Protein AF-0000000086705229 (afdb_homodimer)

Solvent-accessible surface area (backbone atoms only — not comparable to full-atom values): 24077 Å² total; per-residue (Å²): 117,70,65,58,55,49,46,58,51,46,54,50,45,52,49,38,52,52,47,44,71,74,37,25,53,50,46,64,77,41,52,74,59,52,66,59,41,44,70,72,52,71,59,77,68,62,20,52,49,53,52,48,50,47,50,51,44,51,51,48,42,52,50,48,52,51,49,42,54,51,51,49,50,52,46,50,50,49,50,50,51,50,52,44,50,48,50,46,66,44,49,55,76,72,41,63,34,65,65,47,45,50,50,51,50,39,50,43,41,28,66,69,65,63,28,63,41,72,39,63,32,29,30,56,90,69,47,65,66,56,92,90,45,61,83,36,45,40,58,62,70,61,50,51,51,49,42,57,73,62,26,68,90,45,59,55,36,40,28,74,73,55,71,66,57,43,34,70,68,63,36,83,87,53,62,68,43,9,26,38,39,36,45,30,77,75,47,26,37,40,37,39,26,20,65,45,56,73,72,29,37,74,83,54,84,53,62,68,59,50,39,51,34,55,45,45,54,66,47,46,64,55,33,46,68,96,118,69,64,62,54,50,50,60,50,48,56,46,47,52,52,36,52,54,50,43,69,73,38,26,57,50,35,60,76,40,53,71,56,58,76,61,35,43,48,72,27,71,111,60,13,69,66,29,41,53,46,47,33,46,48,52,46,49,49,50,41,52,51,47,51,51,48,44,52,50,51,49,50,51,45,50,50,50,50,52,52,50,50,44,50,49,49,46,64,45,49,55,76,71,40,63,33,65,65,48,44,51,50,52,49,38,50,43,43,28,66,70,64,62,29,62,41,71,40,64,32,28,30,58,89,67,49,66,67,57,91,89,46,62,82,36,44,39,58,62,70,60,51,50,51,47,42,57,72,62,27,66,91,44,60,54,35,41,27,73,72,54,72,67,56,44,33,71,68,63,36,85,86,52,63,68,43,9,27,38,40,35,45,30,77,77,47,26,37,40,37,37,28,21,67,45,57,74,72,28,37,75,82,53,85,53,63,69,59,51,37,49,35,55,46,45,53,65,47,46,62,56,34,46,68,97

Radius of gyration: 32.31 Å; Cα contacts (8 Å, |Δi|>4): 606; chains: 2; bounding box: 66×96×56 Å

Nearest PDB structures (foldseek):
  3e98-assembly1_B  TM=7.538E-01  e=1.795E-10  Pseudomonas aeruginosa
  3e98-assembly1_A  TM=7.447E-01  e=1.468E-07  Pseudomonas aeruginosa
  6ob8-assembly1_B  TM=6.423E-01  e=5.344E-03  [Leptolyngbya] sp. JSC-1
  5lly-assembly2_A  TM=5.886E-01  e=9.212E-02  Idiomarina sp. A28L
  5lly-assembly1_C  TM=5.853E-01  e=4.773E-01  Idiomarina sp. A28L

InterPro domains:
  IPR007435 Protein of unknown function DUF484 [PF04340] (9-221)
  IPR007435 Protein of unknown function DUF484 [PTHR38765] (6-221)
  IPR029016 GAF-like domain superfamily [G3DSA:3.30.450.40] (45-224)

Structure (mmCIF, N/CA/C/O backbone):
data_AF-0000000086705229-model_v1
#
loop_
_entity.id
_entity.type
_entity.pdbx_description
1 polymer 'DUF484 family protein'
#
loop_
_atom_site.group_PDB
_atom_site.id
_atom_site.type_symbol
_atom_site.label_atom_id
_atom_site.label_alt_id
_atom_site.label_comp_id
_atom_site.label_asym_id
_atom_site.label_entity_id
_atom_site.label_seq_id
_atom_site.pdbx_PDB_ins_code
_atom_site.Cartn_x
_atom_site.Cartn_y
_atom_site.Cartn_z
_atom_site.occupancy
_atom_site.B_iso_or_equiv
_atom_site.auth_seq_id
_atom_site.auth_comp_id
_atom_site.auth_asym_id
_atom_site.auth_atom_id
_atom_site.pdbx_PDB_model_num
ATOM 1 N N . MET A 1 1 ? 24.531 49.969 -0.413 1 36.22 1 MET A N 1
ATOM 2 C CA . MET A 1 1 ? 23.281 49.281 -0.713 1 36.22 1 MET A CA 1
ATOM 3 C C . MET A 1 1 ? 22.438 49.094 0.546 1 36.22 1 MET A C 1
ATOM 5 O O . MET A 1 1 ? 21.234 48.875 0.463 1 36.22 1 MET A O 1
ATOM 9 N N . SER A 1 2 ? 23.109 49.031 1.7 1 46.84 2 SER A N 1
ATOM 10 C CA . SER A 1 2 ? 22.484 48.812 3 1 46.84 2 SER A CA 1
ATOM 11 C C . SER A 1 2 ? 21.703 50.031 3.461 1 46.84 2 SER A C 1
ATOM 13 O O . SER A 1 2 ? 20.688 49.906 4.148 1 46.84 2 SER A O 1
ATOM 15 N N . GLU A 1 3 ? 22.25 51.125 3.137 1 45.19 3 GLU A N 1
ATOM 16 C CA . GLU A 1 3 ? 21.641 52.344 3.6 1 45.19 3 GLU A CA 1
ATOM 17 C C . GLU A 1 3 ? 20.359 52.656 2.84 1 45.19 3 GLU A C 1
ATOM 19 O O . GLU A 1 3 ? 19.422 53.25 3.389 1 45.19 3 GLU A O 1
ATOM 24 N N . VAL A 1 4 ? 20.297 52.406 1.556 1 48.59 4 VAL A N 1
ATOM 25 C CA . VAL A 1 4 ? 19.141 52.656 0.708 1 48.59 4 VAL A CA 1
ATOM 26 C C . VAL A 1 4 ? 17.984 51.75 1.148 1 48.59 4 VAL A C 1
ATOM 28 O O . VAL A 1 4 ? 16.828 52.188 1.173 1 48.59 4 VAL A O 1
ATOM 31 N N . SER A 1 5 ? 18.312 50.469 1.476 1 47.72 5 SER A N 1
ATOM 32 C CA . SER A 1 5 ? 17.281 49.562 1.949 1 47.72 5 SER A CA 1
ATOM 33 C C . SER A 1 5 ? 16.672 50.031 3.26 1 47.72 5 SER A C 1
ATOM 35 O O . SER A 1 5 ? 15.453 49.938 3.461 1 47.72 5 SER A O 1
ATOM 37 N N . LEU A 1 6 ? 17.516 50.719 3.992 1 46.88 6 LEU A N 1
ATOM 38 C CA . LEU A 1 6 ? 17.031 51.25 5.262 1 46.88 6 LEU A CA 1
ATOM 39 C C . LEU A 1 6 ? 16.141 52.469 5.043 1 46.88 6 LEU A C 1
ATOM 41 O O . LEU A 1 6 ? 15.164 52.656 5.773 1 46.88 6 LEU A O 1
ATOM 45 N N . GLN A 1 7 ? 16.469 53.219 4.094 1 46.84 7 GLN A N 1
ATOM 46 C CA . GLN A 1 7 ? 15.688 54.406 3.812 1 46.84 7 GLN A CA 1
ATOM 47 C C . GLN A 1 7 ? 14.336 54.062 3.195 1 46.84 7 GLN A C 1
ATOM 49 O O . GLN A 1 7 ? 13.32 54.688 3.512 1 46.84 7 GLN A O 1
ATOM 54 N N . GLU A 1 8 ? 14.281 53.188 2.268 1 50.69 8 GLU A N 1
ATOM 55 C CA . GLU A 1 8 ? 13.023 52.75 1.686 1 50.69 8 GLU A CA 1
ATOM 56 C C . GLU A 1 8 ? 12.125 52.094 2.742 1 50.69 8 GLU A C 1
ATOM 58 O O . GLU A 1 8 ? 10.906 52.281 2.719 1 50.69 8 GLU A O 1
ATOM 63 N N . SER A 1 9 ? 12.781 51.469 3.627 1 55.59 9 SER A N 1
ATOM 64 C CA . SER A 1 9 ? 12.047 50.844 4.73 1 55.59 9 SER A CA 1
ATOM 65 C C . SER A 1 9 ? 11.508 51.906 5.684 1 55.59 9 SER A C 1
ATOM 67 O O . SER A 1 9 ? 10.398 51.781 6.211 1 55.59 9 SER A O 1
ATOM 69 N N . ALA A 1 10 ? 12.297 53 5.824 1 54.19 10 ALA A N 1
ATOM 70 C CA . ALA A 1 10 ? 11.922 54.094 6.727 1 54.19 10 ALA A CA 1
ATOM 71 C C . ALA A 1 10 ? 10.773 54.906 6.141 1 54.19 10 ALA A C 1
ATOM 73 O O . ALA A 1 10 ? 9.891 55.375 6.875 1 54.19 10 ALA A O 1
ATOM 74 N N . THR A 1 11 ? 10.883 55.188 4.922 1 57.56 11 THR A N 1
ATOM 75 C CA . THR A 1 11 ? 9.828 55.938 4.242 1 57.56 11 THR A CA 1
ATOM 76 C C . THR A 1 11 ? 8.516 55.156 4.281 1 57.56 11 THR A C 1
ATOM 78 O O . THR A 1 11 ? 7.449 55.75 4.484 1 57.56 11 THR A O 1
ATOM 81 N N . ASP A 1 12 ? 8.664 53.844 4.203 1 70.81 12 ASP A N 1
ATOM 82 C CA . ASP A 1 12 ? 7.488 53 4.227 1 70.81 12 ASP A CA 1
ATOM 83 C C . ASP A 1 12 ? 6.895 52.906 5.633 1 70.81 12 ASP A C 1
ATOM 85 O O . ASP A 1 12 ? 5.676 52.969 5.801 1 70.81 12 ASP A O 1
ATOM 89 N N . GLU A 1 13 ? 7.789 53.062 6.523 1 74.5 13 GLU A N 1
ATOM 90 C CA . GLU A 1 13 ? 7.301 53.062 7.898 1 74.5 13 GLU A CA 1
ATOM 91 C C . GLU A 1 13 ? 6.551 54.344 8.234 1 74.5 13 GLU A C 1
ATOM 93 O O . GLU A 1 13 ? 5.508 54.312 8.891 1 74.5 13 GLU A O 1
ATOM 98 N N . GLY A 1 14 ? 7.152 55.438 7.809 1 73.81 14 GLY A N 1
ATOM 99 C CA . GLY A 1 14 ? 6.488 56.719 8.016 1 73.81 14 GLY A CA 1
ATOM 100 C C . GLY A 1 14 ? 5.129 56.812 7.34 1 73.81 14 GLY A C 1
ATOM 101 O O . GLY A 1 14 ? 4.172 57.312 7.922 1 73.81 14 GLY A O 1
ATOM 102 N N . GLN A 1 15 ? 5.055 56.312 6.191 1 75.56 15 GLN A N 1
ATOM 103 C CA . GLN A 1 15 ? 3.793 56.281 5.457 1 75.56 15 GLN A CA 1
ATOM 104 C C . GLN A 1 15 ? 2.766 55.375 6.152 1 75.56 15 GLN A C 1
ATOM 106 O O . GLN A 1 15 ? 1.583 55.719 6.215 1 75.56 15 GLN A O 1
ATOM 111 N N . VAL A 1 16 ? 3.227 54.219 6.617 1 79.38 16 VAL A N 1
ATOM 112 C CA . VAL A 1 16 ? 2.342 53.312 7.344 1 79.38 16 VAL A CA 1
ATOM 113 C C . VAL A 1 16 ? 1.855 54 8.625 1 79.38 16 VAL A C 1
ATOM 115 O O . VAL A 1 16 ? 0.667 53.938 8.953 1 79.38 16 VAL A O 1
ATOM 118 N N . LEU A 1 17 ? 2.838 54.625 9.281 1 75.81 17 LEU A N 1
ATOM 119 C CA . LEU A 1 17 ? 2.467 55.375 10.484 1 75.81 17 LEU A CA 1
ATOM 120 C C . LEU A 1 17 ? 1.398 56.406 10.188 1 75.81 17 LEU A C 1
ATOM 122 O O . LEU A 1 17 ? 0.403 56.5 10.906 1 75.81 17 LEU A O 1
ATOM 126 N N . GLU A 1 18 ? 1.558 57.188 9.156 1 74.75 18 GLU A N 1
ATOM 127 C CA . GLU A 1 18 ? 0.621 58.25 8.773 1 74.75 18 GLU A CA 1
ATOM 128 C C . GLU A 1 18 ? -0.726 57.656 8.359 1 74.75 18 GLU A C 1
ATOM 130 O O . GLU A 1 18 ? -1.777 58.156 8.742 1 74.75 18 GLU A O 1
ATOM 135 N N . TYR A 1 19 ? -0.714 56.656 7.664 1 78.81 19 TYR A N 1
ATOM 136 C CA . TYR A 1 19 ? -1.944 56.031 7.195 1 78.81 19 TYR A CA 1
ATOM 137 C C . TYR A 1 19 ? -2.758 55.5 8.359 1 78.81 19 TYR A C 1
ATOM 139 O O . TYR A 1 19 ? -3.963 55.719 8.453 1 78.81 19 TYR A O 1
ATOM 147 N N . LEU A 1 20 ? -2.047 54.688 9.188 1 76.94 20 LEU A N 1
ATOM 148 C CA . LEU A 1 20 ? -2.756 54.125 10.32 1 76.94 20 LEU A CA 1
ATOM 149 C C . LEU A 1 20 ? -3.287 55.188 11.25 1 76.94 20 LEU A C 1
ATOM 151 O O . LEU A 1 20 ? -4.359 55.031 11.836 1 76.94 20 LEU A O 1
ATOM 155 N N . ALA A 1 21 ? -2.57 56.281 11.352 1 70.69 21 ALA A N 1
ATOM 156 C CA . ALA A 1 21 ? -3.035 57.406 12.164 1 70.69 21 ALA A CA 1
ATOM 157 C C . ALA A 1 21 ? -4.305 58.031 11.578 1 70.69 21 ALA A C 1
ATOM 159 O O . ALA A 1 21 ? -5.188 58.469 12.32 1 70.69 21 ALA A O 1
ATOM 160 N N . ARG A 1 22 ? -4.395 57.938 10.258 1 74.31 22 ARG A N 1
ATOM 161 C CA . ARG A 1 22 ? -5.531 58.531 9.555 1 74.31 22 ARG A CA 1
ATOM 162 C C . ARG A 1 22 ? -6.691 57.531 9.461 1 74.31 22 ARG A C 1
ATOM 164 O O . ARG A 1 22 ? -7.84 57.938 9.273 1 74.31 22 ARG A O 1
ATOM 171 N N . HIS A 1 23 ? -6.355 56.281 9.641 1 75.88 23 HIS A N 1
ATOM 172 C CA . HIS A 1 23 ? -7.363 55.219 9.508 1 75.88 23 HIS A CA 1
ATOM 173 C C . HIS A 1 23 ? -7.375 54.312 10.727 1 75.88 23 HIS A C 1
ATOM 175 O O . HIS A 1 23 ? -6.996 53.125 10.625 1 75.88 23 HIS A O 1
ATOM 181 N N . PRO A 1 24 ? -7.887 54.844 11.883 1 68.81 24 PRO A N 1
ATOM 182 C CA . PRO A 1 24 ? -7.859 54.062 13.125 1 68.81 24 PRO A CA 1
ATOM 183 C C . PRO A 1 24 ? -8.695 52.781 13.055 1 68.81 24 PRO A C 1
ATOM 185 O O . PRO A 1 24 ? -8.484 51.875 13.844 1 68.81 24 PRO A O 1
ATOM 188 N N . ASP A 1 25 ? -9.602 52.625 12.109 1 68.94 25 ASP A N 1
ATOM 189 C CA . ASP A 1 25 ? -10.492 51.469 12 1 68.94 25 ASP A CA 1
ATOM 190 C C . ASP A 1 25 ? -9.898 50.406 11.078 1 68.94 25 ASP A C 1
ATOM 192 O O . ASP A 1 25 ? -10.578 49.469 10.711 1 68.94 25 ASP A O 1
ATOM 196 N N . PHE A 1 26 ? -8.695 50.625 10.734 1 74.69 26 PHE A N 1
ATOM 197 C CA . PHE A 1 26 ? -8.039 49.719 9.789 1 74.69 26 PHE A CA 1
ATOM 198 C C . PHE A 1 26 ? -8.164 48.281 10.242 1 74.69 26 PHE A C 1
ATOM 200 O O . PHE A 1 26 ? -8.5 47.406 9.445 1 74.69 26 PHE A O 1
ATOM 207 N N . PHE A 1 27 ? -7.934 48.125 11.461 1 71.94 27 PHE A N 1
ATOM 208 C CA . PHE A 1 27 ? -7.879 46.75 11.945 1 71.94 27 PHE A CA 1
ATOM 209 C C . PHE A 1 27 ? -9.281 46.188 12.172 1 71.94 27 PHE A C 1
ATOM 211 O O . PHE A 1 27 ? -9.469 44.969 12.289 1 71.94 27 PHE A O 1
ATOM 218 N N . LEU A 1 28 ? -10.203 47 12.203 1 67.38 28 LEU A N 1
ATOM 219 C CA . LEU A 1 28 ? -11.578 46.531 12.18 1 67.38 28 LEU A CA 1
ATOM 220 C C . LEU A 1 28 ? -11.906 45.875 10.844 1 67.38 28 LEU A C 1
ATOM 222 O O . LEU A 1 28 ? -12.711 44.938 10.773 1 67.38 28 LEU A O 1
ATOM 226 N N . ARG A 1 29 ? -11.164 46.312 9.82 1 74.38 29 ARG A N 1
ATOM 227 C CA . ARG A 1 29 ? -11.406 45.812 8.469 1 74.38 29 ARG A CA 1
ATOM 228 C C . ARG A 1 29 ? -10.492 44.625 8.141 1 74.38 29 ARG A C 1
ATOM 230 O O . ARG A 1 29 ? -10.797 43.812 7.258 1 74.38 29 ARG A O 1
ATOM 237 N N . HIS A 1 30 ? -9.367 44.656 8.891 1 72.94 30 HIS A N 1
ATOM 238 C CA . HIS A 1 30 ? -8.406 43.594 8.602 1 72.94 30 HIS A CA 1
ATOM 239 C C . HIS A 1 30 ? -7.996 42.875 9.875 1 72.94 30 HIS A C 1
ATOM 241 O O . HIS A 1 30 ? -6.82 42.875 10.25 1 72.94 30 HIS A O 1
ATOM 247 N N . PRO A 1 31 ? -8.867 42.188 10.453 1 69.44 31 PRO A N 1
ATOM 248 C CA . PRO A 1 31 ? -8.602 41.5 11.734 1 69.44 31 PRO A CA 1
ATOM 249 C C . PRO A 1 31 ? -7.547 40.406 11.617 1 69.44 31 PRO A C 1
ATOM 251 O O . PRO A 1 31 ? -6.703 40.281 12.5 1 69.44 31 PRO A O 1
ATOM 254 N N . PRO A 1 32 ? -7.52 39.781 10.484 1 68.81 32 PRO A N 1
ATOM 255 C CA . PRO A 1 32 ? -6.566 38.688 10.461 1 68.81 32 PRO A CA 1
ATOM 256 C C . PRO A 1 32 ? -5.117 39.156 10.57 1 68.81 32 PRO A C 1
ATOM 258 O O . PRO A 1 32 ? -4.25 38.375 11.008 1 68.81 32 PRO A O 1
ATOM 261 N N . LEU A 1 33 ? -4.883 40.406 10.172 1 69.19 33 LEU A N 1
ATOM 262 C CA . LEU A 1 33 ? -3.525 40.938 10.227 1 69.19 33 LEU A CA 1
ATOM 263 C C . LEU A 1 33 ? -3.043 41.031 11.664 1 69.19 33 LEU A C 1
ATOM 265 O O . LEU A 1 33 ? -1.84 40.969 11.93 1 69.19 33 LEU A O 1
ATOM 269 N N . LEU A 1 34 ? -3.902 41.125 12.508 1 63.97 34 LEU A N 1
ATOM 270 C CA . LEU A 1 34 ? -3.559 41.281 13.922 1 63.97 34 LEU A CA 1
ATOM 271 C C . LEU A 1 34 ? -2.855 40.031 14.453 1 63.97 34 LEU A C 1
ATOM 273 O O . LEU A 1 34 ? -2.021 40.125 15.359 1 63.97 34 LEU A O 1
ATOM 277 N N . ASP A 1 35 ? -3.17 38.969 13.805 1 63.25 35 ASP A N 1
ATOM 278 C CA . ASP A 1 35 ? -2.615 37.688 14.266 1 63.25 35 ASP A CA 1
ATOM 279 C C . ASP A 1 35 ? -1.107 37.656 14.031 1 63.25 35 ASP A C 1
ATOM 281 O O . ASP A 1 35 ? -0.4 36.875 14.688 1 63.25 35 ASP A O 1
ATOM 285 N N . ARG A 1 36 ? -0.784 38.562 13.18 1 65.38 36 ARG A N 1
ATOM 286 C CA . ARG A 1 36 ? 0.619 38.5 12.781 1 65.38 36 ARG A CA 1
ATOM 287 C C . ARG A 1 36 ? 1.433 39.562 13.477 1 65.38 36 ARG A C 1
ATOM 289 O O . ARG A 1 36 ? 2.664 39.531 13.453 1 65.38 36 ARG A O 1
ATOM 296 N N . LEU A 1 37 ? 0.737 40.5 14.07 1 61.38 37 LEU A N 1
ATOM 297 C CA . LEU A 1 37 ? 1.417 41.656 14.617 1 61.38 37 LEU A CA 1
ATOM 298 C C . LEU A 1 37 ? 1.791 41.438 16.078 1 61.38 37 LEU A C 1
ATOM 300 O O . LEU A 1 37 ? 1.07 40.781 16.812 1 61.38 37 LEU A O 1
ATOM 304 N N . ARG A 1 38 ? 2.969 41.906 16.469 1 62.06 38 ARG A N 1
ATOM 305 C CA . ARG A 1 38 ? 3.398 41.938 17.859 1 62.06 38 ARG A CA 1
ATOM 306 C C . ARG A 1 38 ? 2.967 43.25 18.547 1 62.06 38 ARG A C 1
ATOM 308 O O . ARG A 1 38 ? 3.436 44.312 18.172 1 62.06 38 ARG A O 1
ATOM 315 N N . ILE A 1 39 ? 1.955 43.188 19.422 1 57.69 39 ILE A N 1
ATOM 316 C CA . ILE A 1 39 ? 1.4 44.375 20.078 1 57.69 39 ILE A CA 1
ATOM 317 C C . ILE A 1 39 ? 1.903 44.438 21.516 1 57.69 39 ILE A C 1
ATOM 319 O O . ILE A 1 39 ? 1.751 43.5 22.281 1 57.69 39 ILE A O 1
ATOM 323 N N . PRO A 1 40 ? 2.76 45.531 21.797 1 52.59 40 PRO A N 1
ATOM 324 C CA . PRO A 1 40 ? 3.221 45.688 23.172 1 52.59 40 PRO A CA 1
ATOM 325 C C . PRO A 1 40 ? 2.07 45.875 24.156 1 52.59 40 PRO A C 1
ATOM 327 O O . PRO A 1 40 ? 1.066 46.5 23.844 1 52.59 40 PRO A O 1
ATOM 330 N N . HIS A 1 41 ? 1.714 44.906 24.922 1 53 41 HIS A N 1
ATOM 331 C CA . HIS A 1 41 ? 0.739 45.031 25.984 1 53 41 HIS A CA 1
ATOM 332 C C . HIS A 1 41 ? 1.329 45.812 27.172 1 53 41 HIS A C 1
ATOM 334 O O . HIS A 1 41 ? 2.475 45.562 27.562 1 53 41 HIS A O 1
ATOM 340 N N . GLU A 1 42 ? 0.987 46.938 27.406 1 46.25 42 GLU A N 1
ATOM 341 C CA . GLU A 1 42 ? 1.474 47.906 28.391 1 46.25 42 GLU A CA 1
ATOM 342 C C . GLU A 1 42 ? 1.605 47.25 29.766 1 46.25 42 GLU A C 1
ATOM 344 O O . GLU A 1 42 ? 2.344 47.75 30.625 1 46.25 42 GLU A O 1
ATOM 349 N N . GLN A 1 43 ? 0.519 46.719 30.422 1 47.31 43 GLN A N 1
ATOM 350 C CA . GLN A 1 43 ? 0.82 46.656 31.859 1 47.31 43 GLN A CA 1
ATOM 351 C C . GLN A 1 43 ? 2.039 45.781 32.125 1 47.31 43 GLN A C 1
ATOM 353 O O . GLN A 1 43 ? 2.203 44.719 31.5 1 47.31 43 GL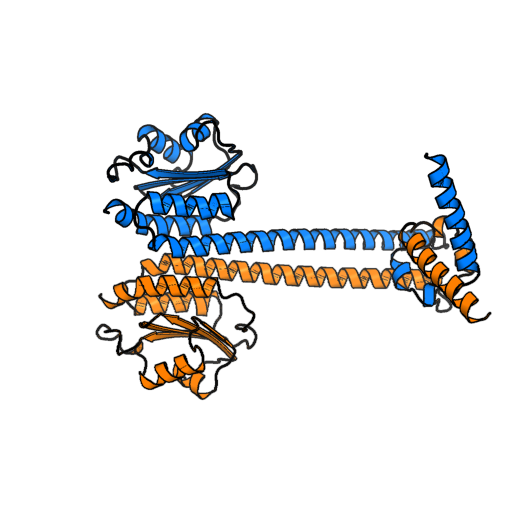N A O 1
ATOM 358 N N . ARG A 1 44 ? 3.047 46.25 32.812 1 48.56 44 ARG A N 1
ATOM 359 C CA . ARG A 1 44 ? 4.414 45.812 33.031 1 48.56 44 ARG A CA 1
ATOM 360 C C . ARG A 1 44 ? 4.48 44.281 33.062 1 48.56 44 ARG A C 1
ATOM 362 O O . ARG A 1 44 ? 5.305 43.688 32.344 1 48.56 44 ARG A O 1
ATOM 369 N N . GLY A 1 45 ? 3.973 43.75 34 1 47.84 45 GLY A N 1
ATOM 370 C CA . GLY A 1 45 ? 4.055 42.344 34.344 1 47.84 45 GLY A CA 1
ATOM 371 C C . GLY A 1 45 ? 3.17 41.469 33.469 1 47.84 45 GLY A C 1
ATOM 372 O O . GLY A 1 45 ? 3.594 40.406 33.031 1 47.84 45 GLY A O 1
ATOM 373 N N . ALA A 1 46 ? 1.963 41.844 33.344 1 47.84 46 ALA A N 1
ATOM 374 C CA . ALA A 1 46 ? 0.916 41.094 32.656 1 47.84 46 ALA A CA 1
ATOM 375 C C . ALA A 1 46 ? 1.164 41.062 31.141 1 47.84 46 ALA A C 1
ATOM 377 O O . ALA A 1 46 ? 0.886 40.031 30.5 1 47.84 46 ALA A O 1
ATOM 378 N N . VAL A 1 47 ? 1.737 42.094 30.703 1 54.44 47 VAL A N 1
ATOM 379 C CA . VAL A 1 47 ? 2.012 42.219 29.281 1 54.44 47 VAL A CA 1
ATOM 380 C C . VAL A 1 47 ? 3.01 41.156 28.844 1 54.44 47 VAL A C 1
ATOM 382 O O . VAL A 1 47 ? 2.836 40.5 27.797 1 54.44 47 VAL A O 1
ATOM 385 N N . SER A 1 48 ? 3.916 41.062 29.922 1 60.56 48 SER A N 1
ATOM 386 C CA . SER A 1 48 ? 4.992 40.125 29.641 1 60.56 48 SER A CA 1
ATOM 387 C C . SER A 1 48 ? 4.461 38.688 29.531 1 60.56 48 SER A C 1
ATOM 389 O O . SER A 1 48 ? 4.82 37.938 28.609 1 60.56 48 SER A O 1
ATOM 391 N N . LEU A 1 49 ? 3.35 38.5 30.219 1 61.03 49 LEU A N 1
ATOM 392 C CA . LEU A 1 49 ? 2.846 37.125 30.25 1 61.03 49 LEU A CA 1
ATOM 393 C C . LEU A 1 49 ? 2.029 36.844 29 1 61.03 49 LEU A C 1
ATOM 395 O O . LEU A 1 49 ? 2.119 35.719 28.453 1 61.03 49 LEU A O 1
ATOM 399 N N . VAL A 1 50 ? 1.288 37.844 28.641 1 67.25 50 VAL A N 1
ATOM 400 C CA . VAL A 1 50 ? 0.43 37.656 27.469 1 67.25 50 VAL A CA 1
ATOM 401 C C . VAL A 1 50 ? 1.287 37.531 26.219 1 67.25 50 VAL A C 1
ATOM 403 O O . VAL A 1 50 ? 1.008 36.688 25.359 1 67.25 50 VAL A O 1
ATOM 406 N N . GLU A 1 51 ? 2.252 38.312 26.125 1 71.81 51 GLU A N 1
ATOM 407 C CA . GLU A 1 51 ? 3.184 38.219 25 1 71.81 51 GLU A CA 1
ATOM 408 C C . GLU A 1 51 ? 3.893 36.875 24.984 1 71.81 51 GLU A C 1
ATOM 410 O O . GLU A 1 51 ? 4.09 36.281 23.922 1 71.81 51 GLU A O 1
ATOM 415 N N . LEU A 1 52 ? 4.18 36.5 26.172 1 71.94 52 LEU A N 1
ATOM 416 C CA . LEU A 1 52 ? 4.824 35.188 26.297 1 71.94 52 LEU A CA 1
ATOM 417 C C . LEU A 1 52 ? 3.873 34.062 25.859 1 71.94 52 LEU A C 1
ATOM 419 O O . LEU A 1 52 ? 4.277 33.125 25.172 1 71.94 52 LEU A O 1
ATOM 423 N N . GLN A 1 53 ? 2.652 34.25 26.203 1 76.56 53 GLN A N 1
ATOM 424 C CA . GLN A 1 53 ? 1.654 33.281 25.828 1 76.56 53 GLN A CA 1
ATOM 425 C C . GLN A 1 53 ? 1.437 33.281 24.312 1 76.56 53 GLN A C 1
ATOM 427 O O . GLN A 1 53 ? 1.326 32.219 23.703 1 76.56 53 GLN A O 1
ATOM 432 N N . MET A 1 54 ? 1.459 34.406 23.703 1 82.38 54 MET A N 1
ATOM 433 C CA . MET A 1 54 ? 1.267 34.531 22.266 1 82.38 54 MET A CA 1
ATOM 434 C C . MET A 1 54 ? 2.443 33.906 21.516 1 82.38 54 MET A C 1
ATOM 436 O O . MET A 1 54 ? 2.254 33.219 20.5 1 82.38 54 MET A O 1
ATOM 440 N N . GLU A 1 55 ? 3.537 34.156 22.078 1 82.38 55 GLU A N 1
ATOM 441 C CA . GLU A 1 55 ? 4.73 33.594 21.453 1 82.38 55 GLU A CA 1
ATOM 442 C C . GLU A 1 55 ? 4.734 32.062 21.547 1 82.38 55 GLU A C 1
ATOM 444 O O . GLU A 1 55 ? 5.094 31.391 20.594 1 82.38 55 GLU A O 1
ATOM 449 N N . ARG A 1 56 ? 4.305 31.609 22.609 1 82.94 56 ARG A N 1
ATOM 450 C CA . ARG A 1 56 ? 4.23 30.156 22.812 1 82.94 56 ARG A CA 1
ATOM 451 C C . ARG A 1 56 ? 3.215 29.531 21.859 1 82.94 56 ARG A C 1
ATOM 453 O O . ARG A 1 56 ? 3.451 28.453 21.312 1 82.94 56 ARG A O 1
ATOM 460 N N . GLN A 1 57 ? 2.137 30.234 21.688 1 87.75 57 GLN A N 1
ATOM 461 C CA . GLN A 1 57 ? 1.117 29.719 20.781 1 87.75 57 GLN A CA 1
ATOM 462 C C . GLN A 1 57 ? 1.61 29.75 19.344 1 87.75 57 GLN A C 1
ATOM 464 O O . GLN A 1 57 ? 1.34 28.812 18.578 1 87.75 57 GLN A O 1
ATOM 469 N N . ARG A 1 58 ? 2.346 30.719 18.984 1 89.19 58 ARG A N 1
ATOM 470 C CA . ARG A 1 58 ? 2.91 30.797 17.641 1 89.19 58 ARG A CA 1
ATOM 471 C C . ARG A 1 58 ? 3.904 29.656 17.391 1 89.19 58 ARG A C 1
ATOM 473 O O . ARG A 1 58 ? 3.898 29.031 16.328 1 89.19 58 ARG A O 1
ATOM 480 N N . GLU A 1 59 ? 4.652 29.453 18.391 1 91 59 GLU A N 1
ATOM 481 C CA . GLU A 1 59 ? 5.613 28.344 18.297 1 91 59 GLU A CA 1
ATOM 482 C C . GLU A 1 59 ? 4.902 27 18.156 1 91 59 GLU A C 1
ATOM 484 O O . GLU A 1 59 ? 5.324 26.156 17.375 1 91 59 GLU A O 1
ATOM 489 N N . ARG A 1 60 ? 3.895 26.875 18.906 1 92.88 60 ARG A N 1
ATOM 490 C CA . ARG A 1 60 ? 3.121 25.641 18.844 1 92.88 60 ARG A CA 1
ATOM 491 C C . ARG A 1 60 ? 2.496 25.453 17.469 1 92.88 60 ARG A C 1
ATOM 493 O O . ARG A 1 60 ? 2.488 24.359 16.922 1 92.88 60 ARG A O 1
ATOM 500 N N . ILE A 1 61 ? 1.974 26.531 16.953 1 95.25 61 ILE A N 1
ATOM 501 C CA . ILE A 1 61 ? 1.383 26.484 15.617 1 95.25 61 ILE A CA 1
ATOM 502 C C . ILE A 1 61 ? 2.438 26.062 14.602 1 95.25 61 ILE A C 1
ATOM 504 O O . ILE A 1 61 ? 2.188 25.188 13.773 1 95.25 61 ILE A O 1
ATOM 508 N N . GLU A 1 62 ? 3.582 26.625 14.68 1 96.12 62 GLU A N 1
ATOM 509 C CA . GLU A 1 62 ? 4.668 26.281 13.766 1 96.12 62 GLU A CA 1
ATOM 510 C C . GLU A 1 62 ? 5.051 24.812 13.898 1 96.12 62 GLU A C 1
ATOM 512 O O . GLU A 1 62 ? 5.27 24.125 12.898 1 96.12 62 GLU A O 1
ATOM 517 N N . GLN A 1 63 ? 5.094 24.391 15.078 1 96.75 63 GLN A N 1
ATOM 518 C CA . GLN A 1 63 ? 5.43 23 15.336 1 96.75 63 GLN A CA 1
ATOM 519 C C . GLN A 1 63 ? 4.387 22.062 14.742 1 96.75 63 GLN A C 1
ATOM 521 O O . GLN A 1 63 ? 4.73 21.047 14.125 1 96.75 63 GLN A O 1
ATOM 526 N N . LEU A 1 64 ? 3.152 22.391 14.945 1 96.44 64 LEU A N 1
ATOM 527 C CA . LEU A 1 64 ? 2.068 21.562 14.438 1 96.44 64 LEU A CA 1
ATOM 528 C C . LEU A 1 64 ? 2.062 21.547 12.914 1 96.44 64 LEU A C 1
ATOM 530 O O . LEU A 1 64 ? 1.825 20.5 12.297 1 96.44 64 LEU A O 1
ATOM 534 N N . GLU A 1 65 ? 2.398 22.641 12.32 1 96.81 65 GLU A N 1
ATOM 535 C CA . GLU A 1 65 ? 2.465 22.719 10.859 1 96.81 65 GLU A CA 1
ATOM 536 C C . GLU A 1 65 ? 3.605 21.859 10.312 1 96.81 65 GLU A C 1
ATOM 538 O O . GLU A 1 65 ? 3.455 21.203 9.289 1 96.81 65 GLU A O 1
ATOM 543 N N . LEU A 1 66 ? 4.66 21.938 11.016 1 96.44 66 LEU A N 1
ATOM 544 C CA . LEU A 1 66 ? 5.789 21.094 10.625 1 96.44 66 LEU A CA 1
ATOM 545 C C . LEU A 1 66 ? 5.441 19.625 10.766 1 96.44 66 LEU A C 1
ATOM 547 O O . LEU A 1 66 ? 5.785 18.812 9.898 1 96.44 66 LEU A O 1
ATOM 551 N N . GLU A 1 67 ? 4.754 19.297 11.797 1 95.5 67 GLU A N 1
ATOM 552 C CA . GLU A 1 67 ? 4.336 17.922 12.023 1 95.5 67 GLU A CA 1
ATOM 553 C C . GLU A 1 67 ? 3.383 17.438 10.93 1 95.5 67 GLU A C 1
ATOM 555 O O . GLU A 1 67 ? 3.494 16.312 10.453 1 95.5 67 GLU A O 1
ATOM 560 N N . ILE A 1 68 ? 2.498 18.25 10.547 1 96.75 68 ILE A N 1
ATOM 561 C CA . ILE A 1 68 ? 1.562 17.922 9.484 1 96.75 68 ILE A CA 1
ATOM 562 C C . ILE A 1 68 ? 2.328 17.656 8.188 1 96.75 68 ILE A C 1
ATOM 564 O O . ILE A 1 68 ? 2.055 16.688 7.484 1 96.75 68 ILE A O 1
ATOM 568 N N . THR A 1 69 ? 3.277 18.531 7.918 1 95.62 69 THR A N 1
ATOM 569 C CA . THR A 1 69 ? 4.078 18.391 6.707 1 95.62 69 THR A CA 1
ATOM 570 C C . THR A 1 69 ? 4.832 17.062 6.719 1 95.62 69 THR A C 1
ATOM 572 O O . THR A 1 69 ? 4.859 16.344 5.711 1 95.62 69 THR A O 1
ATOM 575 N N . GLU A 1 70 ? 5.336 16.766 7.848 1 94 70 GLU A N 1
ATOM 576 C CA . GLU A 1 70 ? 6.062 15.508 7.984 1 94 70 GLU A CA 1
ATOM 577 C C . GLU A 1 70 ? 5.133 14.312 7.812 1 94 70 GLU A C 1
ATOM 579 O O . GLU A 1 70 ? 5.473 13.352 7.121 1 94 70 GLU A O 1
ATOM 584 N N . LEU A 1 71 ? 3.986 14.422 8.398 1 93.94 71 LEU A N 1
ATOM 585 C CA . LEU A 1 71 ? 3.012 13.336 8.305 1 93.94 71 LEU A CA 1
ATOM 586 C C . LEU A 1 71 ? 2.543 13.148 6.867 1 93.94 71 LEU A C 1
ATOM 588 O O . LEU A 1 71 ? 2.375 12.016 6.406 1 93.94 71 LEU A O 1
ATOM 592 N N . MET A 1 72 ? 2.398 14.188 6.203 1 94.38 72 MET A N 1
ATOM 593 C CA . MET A 1 72 ? 1.97 14.117 4.809 1 94.38 72 MET A CA 1
ATOM 594 C C . MET A 1 72 ? 3.051 13.484 3.938 1 94.38 72 MET A C 1
ATOM 596 O O . MET A 1 72 ? 2.746 12.711 3.027 1 94.38 72 MET A O 1
ATOM 600 N N . GLN A 1 73 ? 4.25 13.867 4.238 1 92.12 73 GLN A N 1
ATOM 601 C CA . GLN A 1 73 ? 5.367 13.297 3.49 1 92.12 73 GLN A CA 1
ATOM 602 C C . GLN A 1 73 ? 5.461 11.789 3.713 1 92.12 73 GLN A C 1
ATOM 604 O O . GLN A 1 73 ? 5.629 11.023 2.762 1 92.12 73 GLN A O 1
ATOM 609 N N . VAL A 1 74 ? 5.32 11.398 4.898 1 88.25 74 VAL A N 1
ATOM 610 C CA . VAL A 1 74 ? 5.367 9.977 5.23 1 88.25 74 VAL A CA 1
ATOM 611 C C . VAL A 1 74 ? 4.203 9.25 4.562 1 88.25 74 VAL A C 1
ATOM 613 O O . VAL A 1 74 ? 4.387 8.18 3.977 1 88.25 74 VAL A O 1
ATOM 616 N N . ALA A 1 75 ? 3.045 9.844 4.684 1 90.31 75 ALA A N 1
ATOM 617 C CA . ALA A 1 75 ? 1.855 9.25 4.078 1 90.31 75 ALA A CA 1
ATOM 618 C C . ALA A 1 75 ? 2.031 9.078 2.572 1 90.31 75 ALA A C 1
ATOM 620 O O . ALA A 1 75 ? 1.7 8.031 2.018 1 90.31 75 ALA A O 1
ATOM 621 N N . SER A 1 76 ? 2.594 10.016 1.938 1 90.31 76 SER A N 1
ATOM 622 C CA . SER A 1 76 ? 2.814 9.984 0.495 1 90.31 76 SER A CA 1
ATOM 623 C C . SER A 1 76 ? 3.854 8.938 0.117 1 90.31 76 SER A C 1
ATOM 625 O O . SER A 1 76 ? 3.682 8.211 -0.863 1 90.31 76 SER A O 1
ATOM 627 N N . GLN A 1 77 ? 4.832 8.914 0.856 1 87.31 77 GLN A N 1
ATOM 628 C CA . GLN A 1 77 ? 5.879 7.93 0.601 1 87.31 77 GLN A CA 1
ATOM 629 C C . GLN A 1 77 ? 5.352 6.508 0.771 1 87.31 77 GLN A C 1
ATOM 631 O O . GLN A 1 77 ? 5.645 5.633 -0.046 1 87.31 77 GLN A O 1
ATOM 636 N N . ASN A 1 78 ? 4.574 6.332 1.767 1 86.56 78 ASN A N 1
ATOM 637 C CA . ASN A 1 78 ? 3.98 5.02 1.991 1 86.56 78 ASN A CA 1
ATOM 638 C C . ASN A 1 78 ? 3.037 4.629 0.856 1 86.56 78 ASN A C 1
ATOM 640 O O . ASN A 1 78 ? 3.033 3.48 0.412 1 86.56 78 ASN A O 1
ATOM 644 N N . GLU A 1 79 ? 2.35 5.543 0.475 1 86.56 79 GLU A N 1
ATOM 645 C CA . GLU A 1 79 ? 1.433 5.289 -0.632 1 86.56 79 GLU A CA 1
ATOM 646 C C . GLU A 1 79 ? 2.189 4.871 -1.89 1 86.56 79 GLU A C 1
ATOM 648 O O . GLU A 1 79 ? 1.79 3.93 -2.578 1 86.56 79 GLU A O 1
ATOM 653 N N . ARG A 1 80 ? 3.186 5.535 -2.143 1 89.88 80 ARG A N 1
ATOM 654 C CA . ARG A 1 80 ? 4.004 5.211 -3.305 1 89.88 80 ARG A CA 1
ATOM 655 C C . ARG A 1 80 ? 4.609 3.816 -3.176 1 89.88 80 ARG A C 1
ATOM 657 O O . ARG A 1 80 ? 4.574 3.029 -4.125 1 89.88 80 ARG A O 1
ATOM 664 N N . LEU A 1 81 ? 5.125 3.553 -2.041 1 90.44 81 LEU A N 1
ATOM 665 C CA . LEU A 1 81 ? 5.715 2.246 -1.777 1 90.44 81 LEU A CA 1
ATOM 666 C C . LEU A 1 81 ? 4.699 1.133 -2.02 1 90.44 81 LEU A C 1
ATOM 668 O O . LEU A 1 81 ? 4.984 0.168 -2.73 1 90.44 81 LEU A O 1
ATOM 672 N N . PHE A 1 82 ? 3.568 1.331 -1.533 1 88.06 82 PHE A N 1
ATOM 673 C CA . PHE A 1 82 ? 2.525 0.317 -1.63 1 88.06 82 PHE A CA 1
ATOM 674 C C . PHE A 1 82 ? 2.07 0.144 -3.074 1 88.06 82 PHE A C 1
ATOM 676 O O . PHE A 1 82 ? 1.847 -0.979 -3.529 1 88.06 82 PHE A O 1
ATOM 683 N N . ARG A 1 83 ? 1.96 1.157 -3.715 1 88.19 83 ARG A N 1
ATOM 684 C CA . ARG A 1 83 ? 1.541 1.102 -5.113 1 88.19 83 ARG A CA 1
ATOM 685 C C . ARG A 1 83 ? 2.561 0.345 -5.957 1 88.19 83 ARG A C 1
ATOM 687 O O . ARG A 1 83 ? 2.189 -0.482 -6.793 1 88.19 83 ARG A O 1
ATOM 694 N N . VAL A 1 84 ? 3.723 0.616 -5.738 1 92.88 84 VAL A N 1
ATOM 695 C CA . VAL A 1 84 ? 4.789 -0.029 -6.5 1 92.88 84 VAL A CA 1
ATOM 696 C C . VAL A 1 84 ? 4.801 -1.526 -6.203 1 92.88 84 VAL A C 1
ATOM 698 O O . VAL A 1 84 ? 4.844 -2.348 -7.121 1 92.88 84 VAL A O 1
ATOM 701 N N . TYR A 1 85 ? 4.688 -1.854 -4.941 1 92.38 85 TYR A N 1
ATOM 702 C CA . TYR A 1 85 ? 4.672 -3.266 -4.566 1 92.38 85 TYR A CA 1
ATOM 703 C C . TYR A 1 85 ? 3.465 -3.975 -5.168 1 92.38 85 TYR A C 1
ATOM 705 O O . TYR A 1 85 ? 3.582 -5.094 -5.672 1 92.38 85 TYR A O 1
ATOM 713 N N . ALA A 1 86 ? 2.369 -3.336 -5.102 1 87.44 86 ALA A N 1
ATOM 714 C CA . ALA A 1 86 ? 1.158 -3.92 -5.676 1 87.44 86 ALA A CA 1
ATOM 715 C C . ALA A 1 86 ? 1.337 -4.195 -7.168 1 87.44 86 ALA A C 1
ATOM 717 O O . ALA A 1 86 ? 0.911 -5.238 -7.668 1 87.44 86 ALA A O 1
ATOM 718 N N . GLY A 1 87 ? 1.954 -3.289 -7.824 1 89.19 87 GLY A N 1
ATOM 719 C CA . GLY A 1 87 ? 2.25 -3.484 -9.234 1 89.19 87 GLY A CA 1
ATOM 720 C C . GLY A 1 87 ? 3.191 -4.645 -9.492 1 89.19 87 GLY A C 1
ATOM 721 O O . GLY A 1 87 ? 2.986 -5.426 -10.422 1 89.19 87 GLY A O 1
ATOM 722 N N . VAL A 1 88 ? 4.129 -4.785 -8.68 1 93.44 88 VAL A N 1
ATOM 723 C CA . VAL A 1 88 ? 5.109 -5.855 -8.828 1 93.44 88 VAL A CA 1
ATOM 724 C C . VAL A 1 88 ? 4.43 -7.211 -8.641 1 93.44 88 VAL A C 1
ATOM 726 O O . VAL A 1 88 ? 4.672 -8.141 -9.406 1 93.44 88 VAL A O 1
ATOM 729 N N . TYR A 1 89 ? 3.604 -7.301 -7.66 1 86.25 89 TYR A N 1
ATOM 730 C CA . TYR A 1 89 ? 2.914 -8.555 -7.367 1 86.25 89 TYR A CA 1
ATOM 731 C C . TYR A 1 89 ? 2.111 -9.023 -8.57 1 86.25 89 TYR A C 1
ATOM 733 O O . TYR A 1 89 ? 2.137 -10.211 -8.922 1 86.25 89 TYR A O 1
ATOM 741 N N . ALA A 1 90 ? 1.503 -8.102 -9.172 1 82.38 90 ALA A N 1
ATOM 742 C CA . ALA A 1 90 ? 0.69 -8.438 -10.336 1 82.38 90 ALA A CA 1
ATOM 743 C C . ALA A 1 90 ? 1.569 -8.766 -11.539 1 82.38 90 ALA A C 1
ATOM 745 O O . ALA A 1 90 ? 1.33 -9.75 -12.242 1 82.38 90 ALA A O 1
ATOM 746 N N . ASP A 1 91 ? 2.604 -8 -11.758 1 90.44 91 ASP A N 1
ATOM 747 C CA . ASP A 1 91 ? 3.432 -8.102 -12.953 1 90.44 91 ASP A CA 1
ATOM 748 C C . ASP A 1 91 ? 4.379 -9.297 -12.867 1 90.44 91 ASP A C 1
ATOM 750 O O . ASP A 1 91 ? 4.891 -9.766 -13.883 1 90.44 91 ASP A O 1
ATOM 754 N N . LEU A 1 92 ? 4.582 -9.766 -11.703 1 91.56 92 LEU A N 1
ATOM 755 C CA . LEU A 1 92 ? 5.465 -10.906 -11.484 1 91.56 92 LEU A CA 1
ATOM 756 C C . LEU A 1 92 ? 5 -12.117 -12.289 1 91.56 92 LEU A C 1
ATOM 758 O O . LEU A 1 92 ? 5.82 -12.844 -12.852 1 91.56 92 LEU A O 1
ATOM 762 N N . PHE A 1 93 ? 3.74 -12.305 -12.438 1 83.19 93 PHE A N 1
ATOM 763 C CA . PHE A 1 93 ? 3.189 -13.5 -13.055 1 83.19 93 PHE A CA 1
ATOM 764 C C . PHE A 1 93 ? 3.123 -13.344 -14.57 1 83.19 93 PHE A C 1
ATOM 766 O O . PHE A 1 93 ? 2.83 -14.305 -15.289 1 83.19 93 PHE A O 1
ATOM 773 N N . GLU A 1 94 ? 3.461 -12.188 -14.984 1 85.31 94 GLU A N 1
ATOM 774 C CA . GLU A 1 94 ? 3.555 -11.945 -16.422 1 85.31 94 GLU A CA 1
ATOM 775 C C . GLU A 1 94 ? 4.98 -12.148 -16.922 1 85.31 94 GLU A C 1
ATOM 777 O O . GLU A 1 94 ? 5.227 -12.141 -18.141 1 85.31 94 GLU A O 1
ATOM 782 N N . CYS A 1 95 ? 5.852 -12.305 -16 1 92.88 95 CYS A N 1
ATOM 783 C CA . CYS A 1 95 ? 7.242 -12.562 -16.375 1 92.88 95 CYS A CA 1
ATOM 784 C C . CYS A 1 95 ? 7.41 -13.969 -16.938 1 92.88 95 CYS A C 1
ATOM 786 O O . CYS A 1 95 ? 6.785 -14.914 -16.438 1 92.88 95 CYS A O 1
ATOM 788 N N . HIS A 1 96 ? 8.398 -14.125 -17.922 1 91.81 96 HIS A N 1
ATOM 789 C CA . HIS A 1 96 ? 8.562 -15.43 -18.562 1 91.81 96 HIS A CA 1
ATOM 790 C C . HIS A 1 96 ? 9.977 -15.969 -18.344 1 91.81 96 HIS A C 1
ATOM 792 O O . HIS A 1 96 ? 10.227 -17.156 -18.578 1 91.81 96 HIS A O 1
ATOM 798 N N . ASN A 1 97 ? 10.82 -15.156 -18.031 1 94.06 97 ASN A N 1
ATOM 799 C CA . ASN A 1 97 ? 12.203 -15.539 -17.781 1 94.06 97 ASN A CA 1
ATOM 800 C C . ASN A 1 97 ? 12.875 -14.609 -16.766 1 94.06 97 ASN A C 1
ATOM 802 O O . ASN A 1 97 ? 12.25 -13.672 -16.281 1 94.06 97 ASN A O 1
ATOM 806 N N . LEU A 1 98 ? 14.07 -14.875 -16.516 1 95.81 98 LEU A N 1
ATOM 807 C CA . LEU A 1 98 ? 14.781 -14.125 -15.477 1 95.81 98 LEU A CA 1
ATOM 808 C C . LEU A 1 98 ? 15.047 -12.695 -15.93 1 95.81 98 LEU A C 1
ATOM 810 O O . LEU A 1 98 ? 15.094 -11.781 -15.109 1 95.81 98 LEU A O 1
ATOM 814 N N . PHE A 1 99 ? 15.195 -12.484 -17.203 1 96.19 99 PHE A N 1
ATOM 815 C CA . PHE A 1 99 ? 15.398 -11.133 -17.719 1 96.19 99 PHE A CA 1
ATOM 816 C C . PHE A 1 99 ? 14.141 -10.289 -17.516 1 96.19 99 PHE A C 1
ATOM 818 O O . PHE A 1 99 ? 14.227 -9.125 -17.109 1 96.19 99 PHE A O 1
ATOM 825 N N . ASP A 1 100 ? 13.016 -10.867 -17.766 1 96.12 100 ASP A N 1
ATOM 826 C CA . ASP A 1 100 ? 11.75 -10.188 -17.516 1 96.12 100 ASP A CA 1
ATOM 827 C C . ASP A 1 100 ? 11.633 -9.789 -16.031 1 96.12 100 ASP A C 1
ATOM 829 O O . ASP A 1 100 ? 11.242 -8.664 -15.727 1 96.12 100 ASP A O 1
ATOM 833 N N . LEU A 1 101 ? 12.008 -10.758 -15.234 1 97 101 LEU A N 1
ATOM 834 C CA . LEU A 1 101 ? 11.938 -10.516 -13.797 1 97 101 LEU A CA 1
ATOM 835 C C . LEU A 1 101 ? 12.883 -9.391 -13.391 1 97 101 LEU A C 1
ATOM 837 O O . LEU A 1 101 ? 12.492 -8.484 -12.648 1 97 101 LEU A O 1
ATOM 841 N N . SER A 1 102 ? 14.047 -9.445 -13.883 1 97.19 102 SER A N 1
ATOM 842 C CA . SER A 1 102 ? 15.047 -8.422 -13.57 1 97.19 102 SER A CA 1
ATOM 843 C C . SER A 1 102 ? 14.578 -7.043 -14.023 1 97.19 102 SER A C 1
ATOM 845 O O . SER A 1 102 ? 14.734 -6.059 -13.297 1 97.19 102 SER A O 1
ATOM 847 N N . ARG A 1 103 ? 14.023 -6.965 -15.141 1 97.56 103 ARG A N 1
ATOM 848 C CA . ARG A 1 103 ? 13.523 -5.699 -15.672 1 97.56 103 ARG A CA 1
ATOM 849 C C . ARG A 1 103 ? 12.367 -5.176 -14.828 1 97.56 103 ARG A C 1
ATOM 851 O O . ARG A 1 103 ? 12.297 -3.982 -14.539 1 97.56 103 ARG A O 1
ATOM 858 N N . LEU A 1 104 ? 11.523 -6.051 -14.484 1 97.75 104 LEU A N 1
ATOM 859 C CA . LEU A 1 104 ? 10.398 -5.691 -13.633 1 97.75 104 LEU A CA 1
ATOM 860 C C . LEU A 1 104 ? 10.875 -5.098 -12.312 1 97.75 104 LEU A C 1
ATOM 862 O O . LEU A 1 104 ? 10.406 -4.031 -11.906 1 97.75 104 LEU A O 1
ATOM 866 N N . LEU A 1 105 ? 11.82 -5.758 -11.672 1 97.94 105 LEU A N 1
ATOM 867 C CA . LEU A 1 105 ? 12.328 -5.316 -10.383 1 97.94 105 LEU A CA 1
ATOM 868 C C . LEU A 1 105 ? 13.078 -3.994 -10.516 1 97.94 105 LEU A C 1
ATOM 870 O O . LEU A 1 105 ? 12.938 -3.105 -9.672 1 97.94 105 LEU A O 1
ATOM 874 N N . ALA A 1 106 ? 13.812 -3.875 -11.578 1 97.62 106 ALA A N 1
ATOM 875 C CA . ALA A 1 106 ? 14.555 -2.639 -11.82 1 97.62 106 ALA A CA 1
ATOM 876 C C . ALA A 1 106 ? 13.602 -1.464 -12.031 1 97.62 106 ALA A C 1
ATOM 878 O O . ALA A 1 106 ? 13.797 -0.387 -11.461 1 97.62 106 ALA A O 1
ATOM 879 N N . ARG A 1 107 ? 12.625 -1.642 -12.797 1 97.69 107 ARG A N 1
ATOM 880 C CA . ARG A 1 107 ? 11.633 -0.598 -13.055 1 97.69 107 ARG A CA 1
ATOM 881 C C . ARG A 1 107 ? 10.914 -0.197 -11.773 1 97.69 107 ARG A C 1
ATOM 883 O O . ARG A 1 107 ? 10.75 0.992 -11.492 1 97.69 107 ARG A O 1
ATOM 890 N N . ALA A 1 108 ? 10.57 -1.146 -11.016 1 97.06 108 ALA A N 1
ATOM 891 C CA . ALA A 1 108 ? 9.797 -0.897 -9.805 1 97.06 108 ALA A CA 1
ATOM 892 C C . ALA A 1 108 ? 10.664 -0.262 -8.719 1 97.06 108 ALA A C 1
ATOM 894 O O . ALA A 1 108 ? 10.32 0.795 -8.188 1 97.06 108 ALA A O 1
ATOM 895 N N . PHE A 1 109 ? 11.828 -0.729 -8.477 1 97.25 109 PHE A N 1
ATOM 896 C CA . PHE A 1 109 ? 12.555 -0.354 -7.273 1 97.25 109 PHE A CA 1
ATOM 897 C C . PHE A 1 109 ? 13.609 0.701 -7.582 1 97.25 109 PHE A C 1
ATOM 899 O O . PHE A 1 109 ? 13.883 1.573 -6.754 1 97.25 109 PHE A O 1
ATOM 906 N N . VAL A 1 110 ? 14.164 0.628 -8.711 1 96.88 110 VAL A N 1
ATOM 907 C CA . VAL A 1 110 ? 15.172 1.623 -9.07 1 96.88 110 VAL A CA 1
ATOM 908 C C . VAL A 1 110 ? 14.5 2.859 -9.656 1 96.88 110 VAL A C 1
ATOM 910 O O . VAL A 1 110 ? 14.711 3.979 -9.18 1 96.88 110 VAL A O 1
ATOM 913 N N . GLN A 1 111 ? 13.633 2.678 -10.547 1 96.81 111 GLN A N 1
ATOM 914 C CA . GLN A 1 111 ? 13.047 3.816 -11.242 1 96.81 111 GLN A CA 1
ATOM 915 C C . GLN A 1 111 ? 11.922 4.445 -10.43 1 96.81 111 GLN A C 1
ATOM 917 O O . GLN A 1 111 ? 11.875 5.668 -10.273 1 96.81 111 GLN A O 1
ATOM 922 N N . GLN A 1 112 ? 11.102 3.666 -9.883 1 95.75 112 GLN A N 1
ATOM 923 C CA . GLN A 1 112 ? 9.922 4.219 -9.219 1 95.75 112 GLN A CA 1
ATOM 924 C C . GLN A 1 112 ? 10.227 4.543 -7.754 1 95.75 112 GLN A C 1
ATOM 926 O O . GLN A 1 112 ? 9.75 5.551 -7.227 1 95.75 112 GLN A O 1
ATOM 931 N N . LEU A 1 113 ? 11.039 3.74 -7.066 1 95.5 113 LEU A N 1
ATOM 932 C CA . LEU A 1 113 ? 11.312 3.973 -5.652 1 95.5 113 LEU A CA 1
ATOM 933 C C . LEU A 1 113 ? 12.68 4.621 -5.457 1 95.5 113 LEU A C 1
ATOM 935 O O . LEU A 1 113 ? 13.109 4.848 -4.324 1 95.5 113 LEU A O 1
ATOM 939 N N . ARG A 1 114 ? 13.375 4.852 -6.516 1 94.81 114 ARG A N 1
ATOM 940 C CA . ARG A 1 114 ? 14.617 5.617 -6.566 1 94.81 114 ARG A CA 1
ATOM 941 C C . ARG A 1 114 ? 15.711 4.934 -5.762 1 94.81 114 ARG A C 1
ATOM 943 O O . ARG A 1 114 ? 16.469 5.594 -5.055 1 94.81 114 ARG A O 1
ATOM 950 N N . LEU A 1 115 ? 15.703 3.693 -5.754 1 96.88 115 LEU A N 1
ATOM 951 C CA . LEU A 1 115 ? 16.844 2.951 -5.234 1 96.88 115 LEU A CA 1
ATOM 952 C C . LEU A 1 115 ? 18.016 2.992 -6.223 1 96.88 115 LEU A C 1
ATOM 954 O O . LEU A 1 115 ? 17.844 3.389 -7.375 1 96.88 115 LEU A O 1
ATOM 958 N N . THR A 1 116 ? 19.188 2.65 -5.746 1 97.75 116 THR A N 1
ATOM 959 C CA . THR A 1 116 ? 20.359 2.752 -6.602 1 97.75 116 THR A CA 1
ATOM 960 C C . THR A 1 116 ? 20.578 1.456 -7.379 1 97.75 116 THR A C 1
ATOM 962 O O . THR A 1 116 ? 21.141 1.47 -8.477 1 97.75 116 THR A O 1
ATOM 965 N N . ALA A 1 117 ? 20.109 0.342 -6.777 1 97.56 117 ALA A N 1
ATOM 966 C CA . ALA A 1 117 ? 20.297 -0.916 -7.492 1 97.56 117 ALA A CA 1
ATOM 967 C C . ALA A 1 117 ? 19.438 -2.023 -6.902 1 97.56 117 ALA A C 1
ATOM 969 O O . ALA A 1 117 ? 18.984 -1.933 -5.758 1 97.56 117 ALA A O 1
ATOM 970 N N . VAL A 1 118 ? 19.141 -3.021 -7.715 1 97.81 118 VAL A N 1
ATOM 971 C CA . VAL A 1 118 ? 18.531 -4.293 -7.336 1 97.81 118 VAL A CA 1
ATOM 972 C C . VAL A 1 118 ? 19.266 -5.441 -8.023 1 97.81 118 VAL A C 1
ATOM 974 O O . VAL A 1 118 ? 19.625 -5.344 -9.203 1 97.81 118 VAL A O 1
ATOM 977 N N . ARG A 1 119 ? 19.578 -6.512 -7.27 1 97 119 ARG A N 1
ATOM 978 C CA . ARG A 1 119 ? 20.344 -7.633 -7.805 1 97 119 ARG A CA 1
ATOM 979 C C . ARG A 1 119 ? 19.734 -8.969 -7.387 1 97 119 ARG A C 1
ATOM 981 O O . ARG A 1 119 ? 19.359 -9.148 -6.223 1 97 119 ARG A O 1
ATOM 988 N N . ILE A 1 120 ? 19.578 -9.82 -8.375 1 97.25 120 ILE A N 1
ATOM 989 C CA . ILE A 1 120 ? 19.172 -11.195 -8.102 1 97.25 120 ILE A CA 1
ATOM 990 C C . ILE A 1 120 ? 20.391 -12.109 -8.109 1 97.25 120 ILE A C 1
ATOM 992 O O . ILE A 1 120 ? 21.141 -12.141 -9.094 1 97.25 120 ILE A O 1
ATOM 996 N N . TRP A 1 121 ? 20.594 -12.797 -7.027 1 97.31 121 TRP A N 1
ATOM 997 C CA . TRP A 1 121 ? 21.641 -13.797 -6.926 1 97.31 121 TRP A CA 1
ATOM 998 C C . TRP A 1 121 ? 21.047 -15.188 -6.707 1 97.31 121 TRP A C 1
ATOM 1000 O O . TRP A 1 121 ? 20.469 -15.461 -5.656 1 97.31 121 TRP A O 1
ATOM 1010 N N . LEU A 1 122 ? 21.297 -16.047 -7.703 1 97.62 122 LEU A N 1
ATOM 1011 C CA . LEU A 1 122 ? 20.75 -17.406 -7.602 1 97.62 122 LEU A CA 1
ATOM 1012 C C . LEU A 1 122 ? 21.812 -18.391 -7.176 1 97.62 122 LEU A C 1
ATOM 1014 O O . LEU A 1 122 ? 22.984 -18.266 -7.57 1 97.62 122 LEU A O 1
ATOM 1018 N N . ASN A 1 123 ? 21.406 -19.312 -6.41 1 97.31 123 ASN A N 1
ATOM 1019 C CA . ASN A 1 123 ? 22.281 -20.375 -5.926 1 97.31 123 ASN A CA 1
ATOM 1020 C C . ASN A 1 123 ? 22.609 -21.391 -7.031 1 97.31 123 ASN A C 1
ATOM 1022 O O . ASN A 1 123 ? 21.734 -22.156 -7.449 1 97.31 123 ASN A O 1
ATOM 1026 N N . PRO A 1 124 ? 23.859 -21.453 -7.449 1 95.81 124 PRO A N 1
ATOM 1027 C CA . PRO A 1 124 ? 24.203 -22.312 -8.586 1 95.81 124 PRO A CA 1
ATOM 1028 C C . PRO A 1 124 ? 24.047 -23.797 -8.258 1 95.81 124 PRO A C 1
ATOM 1030 O O . PRO A 1 124 ? 23.922 -24.625 -9.172 1 95.81 124 PRO A O 1
ATOM 1033 N N . ASN A 1 125 ? 24 -24.156 -6.988 1 95.81 125 ASN A N 1
ATOM 1034 C CA . ASN A 1 125 ? 23.859 -25.547 -6.598 1 95.81 125 ASN A CA 1
ATOM 1035 C C . ASN A 1 125 ? 22.406 -25.984 -6.57 1 95.81 125 ASN A C 1
ATOM 1037 O O . ASN A 1 125 ? 22.094 -27.172 -6.516 1 95.81 125 ASN A O 1
ATOM 1041 N N . GLN A 1 126 ? 21.547 -25.016 -6.609 1 94.62 126 GLN A N 1
ATOM 1042 C CA . GLN A 1 126 ? 20.141 -25.328 -6.426 1 94.62 126 GLN A CA 1
ATOM 1043 C C . GLN A 1 126 ? 19.344 -25.078 -7.703 1 94.62 126 GLN A C 1
ATOM 1045 O O . GLN A 1 126 ? 18.219 -25.578 -7.855 1 94.62 126 GLN A O 1
ATOM 1050 N N . VAL A 1 127 ? 19.984 -24.25 -8.539 1 94.19 127 VAL A N 1
ATOM 1051 C CA . VAL A 1 127 ? 19.188 -23.875 -9.711 1 94.19 127 VAL A CA 1
ATOM 1052 C C . VAL A 1 127 ? 20.031 -24.031 -10.977 1 94.19 127 VAL A C 1
ATOM 1054 O O . VAL A 1 127 ? 21.25 -23.906 -10.938 1 94.19 127 VAL A O 1
ATOM 1057 N N . LYS A 1 128 ? 19.328 -24.422 -12.047 1 93 128 LYS A N 1
ATOM 1058 C CA . LYS A 1 128 ? 19.875 -24.359 -13.398 1 93 128 LYS A CA 1
ATOM 1059 C C . LYS A 1 128 ? 19.234 -23.25 -14.211 1 93 128 LYS A C 1
ATOM 1061 O O . LYS A 1 128 ? 18.016 -23.031 -14.133 1 93 128 LYS A O 1
ATOM 1066 N N . VAL A 1 129 ? 20.062 -22.547 -14.852 1 92.75 129 VAL A N 1
ATOM 1067 C CA . VAL A 1 129 ? 19.531 -21.422 -15.602 1 92.75 129 VAL A CA 1
ATOM 1068 C C . VAL A 1 129 ? 19.703 -21.656 -17.109 1 92.75 129 VAL A C 1
ATOM 1070 O O . VAL A 1 129 ? 20.562 -22.453 -17.516 1 92.75 129 VAL A O 1
ATOM 1073 N N . ALA A 1 130 ? 18.844 -21.016 -17.891 1 91.06 130 ALA A N 1
ATOM 1074 C CA . ALA A 1 130 ? 18.922 -21.109 -19.344 1 91.06 130 ALA A CA 1
ATOM 1075 C C . ALA A 1 130 ? 20.219 -20.469 -19.859 1 91.06 130 ALA A C 1
ATOM 1077 O O . ALA A 1 130 ? 20.891 -19.75 -19.141 1 91.06 130 ALA A O 1
ATOM 1078 N N . GLU A 1 131 ? 20.438 -20.797 -21.109 1 88.94 131 GLU A N 1
ATOM 1079 C CA . GLU A 1 131 ? 21.609 -20.203 -21.75 1 88.94 131 GLU A CA 1
ATOM 1080 C C . GLU A 1 131 ? 21.516 -18.672 -21.766 1 88.94 131 GLU A C 1
ATOM 1082 O O . GLU A 1 131 ? 20.469 -18.109 -22.094 1 88.94 131 GLU A O 1
ATOM 1087 N N . GLY A 1 132 ? 22.547 -17.969 -21.375 1 90.94 132 GLY A N 1
ATOM 1088 C CA . GLY A 1 132 ? 22.578 -16.516 -21.375 1 90.94 132 GLY A CA 1
ATOM 1089 C C . GLY A 1 132 ? 22.172 -15.914 -20.047 1 90.94 132 GLY A C 1
ATOM 1090 O O . GLY A 1 132 ? 22.312 -14.711 -19.828 1 90.94 132 GLY A O 1
ATOM 1091 N N . GLU A 1 133 ? 21.688 -16.75 -19.141 1 92.88 133 GLU A N 1
ATOM 1092 C CA . GLU A 1 133 ? 21.203 -16.234 -17.875 1 92.88 133 GLU A CA 1
ATOM 1093 C C . GLU A 1 133 ? 22.172 -16.562 -16.734 1 92.88 133 GLU A C 1
ATOM 1095 O O . GLU A 1 133 ? 21.781 -16.562 -15.57 1 92.88 133 GLU A O 1
ATOM 1100 N N . GLY A 1 134 ? 23.422 -16.781 -17.078 1 92.62 134 GLY A N 1
ATOM 1101 C CA . GLY A 1 134 ? 24.453 -17.109 -16.125 1 92.62 134 GLY A CA 1
ATOM 1102 C C . GLY A 1 134 ? 24.781 -15.953 -15.188 1 92.62 134 GLY A C 1
ATOM 1103 O O . GLY A 1 134 ? 25.312 -16.172 -14.094 1 92.62 134 GLY A O 1
ATOM 1104 N N . LEU A 1 135 ? 24.469 -14.758 -15.672 1 92.19 135 LEU A N 1
ATOM 1105 C CA . LEU A 1 135 ? 24.781 -13.555 -14.906 1 92.19 135 LEU A CA 1
ATOM 1106 C C . LEU A 1 135 ? 23.984 -13.523 -13.602 1 92.19 135 LEU A C 1
ATOM 1108 O O . LEU A 1 135 ? 24.328 -12.781 -12.68 1 92.19 135 LEU A O 1
ATOM 1112 N N . PHE A 1 136 ? 22.938 -14.312 -13.531 1 95.69 136 PHE A N 1
ATOM 1113 C CA . PHE A 1 136 ? 22.109 -14.32 -12.336 1 95.69 136 PHE A CA 1
ATOM 1114 C C . PHE A 1 136 ? 22.641 -15.297 -11.297 1 95.69 136 PHE A C 1
ATOM 1116 O O . PHE A 1 136 ? 22.219 -15.273 -10.141 1 95.69 136 PHE A O 1
ATOM 1123 N N . LEU A 1 137 ? 23.594 -16.156 -11.695 1 95.94 137 LEU A N 1
ATOM 1124 C CA . LEU A 1 137 ? 24.172 -17.125 -10.773 1 95.94 137 LEU A CA 1
ATOM 1125 C C . LEU A 1 137 ? 25.234 -16.484 -9.883 1 95.94 137 LEU A C 1
ATOM 1127 O O . LEU A 1 137 ? 26.125 -15.781 -10.383 1 95.94 137 LEU A O 1
ATOM 1131 N N . ALA A 1 138 ? 25.047 -16.734 -8.664 1 95.69 138 ALA A N 1
ATOM 1132 C CA . ALA A 1 138 ? 26.031 -16.234 -7.703 1 95.69 138 ALA A CA 1
ATOM 1133 C C . ALA A 1 138 ? 27.234 -17.172 -7.625 1 95.69 138 ALA A C 1
ATOM 1135 O O . ALA A 1 138 ? 27.156 -18.344 -8.031 1 95.69 138 ALA A O 1
ATOM 1136 N N . ASP A 1 139 ? 28.344 -16.562 -7.16 1 94.81 139 ASP A N 1
ATOM 1137 C CA . ASP A 1 139 ? 29.422 -17.422 -6.672 1 94.81 139 ASP A CA 1
ATOM 1138 C C . ASP A 1 139 ? 29.016 -18.141 -5.383 1 94.81 139 ASP A C 1
ATOM 1140 O O . ASP A 1 139 ? 28.594 -17.5 -4.418 1 94.81 139 ASP A O 1
ATOM 1144 N N . GLN A 1 140 ? 29.141 -19.453 -5.406 1 95.31 140 GLN A N 1
ATOM 1145 C CA . GLN A 1 140 ? 28.625 -20.25 -4.297 1 95.31 140 GLN A CA 1
ATOM 1146 C C . GLN A 1 140 ? 29.25 -19.828 -2.975 1 95.31 140 GLN A C 1
ATOM 1148 O O . GLN A 1 140 ? 28.547 -19.656 -1.974 1 95.31 140 GLN A O 1
ATOM 1153 N N . ARG A 1 141 ? 30.516 -19.703 -2.943 1 95.25 141 ARG A N 1
ATOM 1154 C CA . ARG A 1 141 ? 31.219 -19.375 -1.715 1 95.25 141 ARG A CA 1
ATOM 1155 C C . ARG A 1 141 ? 30.812 -18 -1.208 1 95.25 141 ARG A C 1
ATOM 1157 O O . ARG A 1 141 ? 30.594 -17.812 -0.009 1 95.25 141 ARG A O 1
ATOM 1164 N N . GLN A 1 142 ? 30.688 -17.094 -2.047 1 94.81 142 GLN A N 1
ATOM 1165 C CA . GLN A 1 142 ? 30.297 -15.734 -1.689 1 94.81 142 GLN A CA 1
ATOM 1166 C C . GLN A 1 142 ? 28.859 -15.688 -1.161 1 94.81 142 GLN A C 1
ATOM 1168 O O . GLN A 1 142 ? 28.578 -15.008 -0.171 1 94.81 142 GLN A O 1
ATOM 1173 N N . LEU A 1 143 ? 28.016 -16.344 -1.84 1 96.25 143 LEU A N 1
ATOM 1174 C CA . LEU A 1 143 ? 26.625 -16.406 -1.408 1 96.25 143 LEU A CA 1
ATOM 1175 C C . LEU A 1 143 ? 26.516 -17.016 -0.013 1 96.25 143 LEU A C 1
ATOM 1177 O O . LEU A 1 143 ? 25.844 -16.469 0.858 1 96.25 143 LEU A O 1
ATOM 1181 N N . ASP A 1 144 ? 27.219 -18.078 0.221 1 95.12 144 ASP A N 1
ATOM 1182 C CA . ASP A 1 144 ? 27.172 -18.75 1.515 1 95.12 144 ASP A CA 1
ATOM 1183 C C . ASP A 1 144 ? 27.672 -17.844 2.627 1 95.12 144 ASP A C 1
ATOM 1185 O O . ASP A 1 144 ? 27.094 -17.781 3.707 1 95.12 144 ASP A O 1
ATOM 1189 N N . THR A 1 145 ? 28.719 -17.219 2.369 1 94.88 145 THR A N 1
ATOM 1190 C CA . THR A 1 145 ? 29.312 -16.312 3.35 1 94.88 145 THR A CA 1
ATOM 1191 C C . THR A 1 145 ? 28.328 -15.188 3.695 1 94.88 145 THR A C 1
ATOM 1193 O O . THR A 1 145 ? 28.125 -14.883 4.871 1 94.88 145 THR A O 1
ATOM 1196 N N . LEU A 1 146 ? 27.766 -14.625 2.703 1 95.62 146 LEU A N 1
ATOM 1197 C CA . LEU A 1 146 ? 26.828 -13.523 2.904 1 95.62 146 LEU A CA 1
ATOM 1198 C C . LEU A 1 146 ? 25.609 -13.984 3.703 1 95.62 146 LEU A C 1
ATOM 1200 O O . LEU A 1 146 ? 25.188 -13.312 4.652 1 95.62 146 LEU A O 1
ATOM 1204 N N . LEU A 1 147 ? 25.047 -15.086 3.35 1 95.19 147 LEU A N 1
ATOM 1205 C CA . LEU A 1 147 ? 23.859 -15.617 4.02 1 95.19 147 LEU A CA 1
ATOM 1206 C C . LEU A 1 147 ? 24.172 -15.953 5.477 1 95.19 147 LEU A C 1
ATOM 1208 O O . LEU A 1 147 ? 23.359 -15.68 6.367 1 95.19 147 LEU A O 1
ATOM 1212 N N . THR A 1 148 ? 25.297 -16.469 5.73 1 94.62 148 THR A N 1
ATOM 1213 C CA . THR A 1 148 ? 25.672 -16.891 7.078 1 94.62 148 THR A CA 1
ATOM 1214 C C . THR A 1 148 ? 25.984 -15.672 7.945 1 94.62 148 THR A C 1
ATOM 1216 O O . THR A 1 148 ? 25.703 -15.664 9.148 1 94.62 148 THR A O 1
ATOM 1219 N N . THR A 1 149 ? 26.547 -14.68 7.395 1 94.94 149 THR A N 1
ATOM 1220 C CA . THR A 1 149 ? 27 -13.523 8.164 1 94.94 149 THR A CA 1
ATOM 1221 C C . THR A 1 149 ? 25.859 -12.523 8.359 1 94.94 149 THR A C 1
ATOM 1223 O O . THR A 1 149 ? 25.719 -11.93 9.43 1 94.94 149 THR A O 1
ATOM 1226 N N . ARG A 1 150 ? 25.031 -12.383 7.344 1 94.81 150 ARG A N 1
ATOM 1227 C CA . ARG A 1 150 ? 24.062 -11.297 7.379 1 94.81 150 ARG A CA 1
ATOM 1228 C C . ARG A 1 150 ? 22.656 -11.82 7.656 1 94.81 150 ARG A C 1
ATOM 1230 O O . ARG A 1 150 ? 21.812 -11.109 8.219 1 94.81 150 ARG A O 1
ATOM 1237 N N . LEU A 1 151 ? 22.391 -13.039 7.25 1 94.88 151 LEU A N 1
ATOM 1238 C CA . LEU A 1 151 ? 21.062 -13.594 7.414 1 94.88 151 LEU A CA 1
ATOM 1239 C C . LEU A 1 151 ? 21.109 -14.93 8.148 1 94.88 151 LEU A C 1
ATOM 1241 O O . LEU A 1 151 ? 20.5 -15.906 7.719 1 94.88 151 LEU A O 1
ATOM 1245 N N . PRO A 1 152 ? 21.828 -14.945 9.211 1 91.62 152 PRO A N 1
ATOM 1246 C CA . PRO A 1 152 ? 21.859 -16.234 9.891 1 91.62 152 PRO A CA 1
ATOM 1247 C C . PRO A 1 152 ? 20.484 -16.703 10.367 1 91.62 152 PRO A C 1
ATOM 1249 O O . PRO A 1 152 ? 20.031 -16.312 11.453 1 91.62 152 PRO A O 1
ATOM 1252 N N . GLY A 1 153 ? 19.766 -17.438 9.594 1 89.31 153 GLY A N 1
ATOM 1253 C CA . GLY A 1 153 ? 18.453 -17.969 9.961 1 89.31 153 GLY A CA 1
ATOM 1254 C C . GLY A 1 153 ? 17.328 -16.984 9.766 1 89.31 153 GLY A C 1
ATOM 1255 O O . GLY A 1 153 ? 16.203 -17.234 10.203 1 89.31 153 GLY A O 1
ATOM 1256 N N . GLN A 1 154 ? 17.656 -15.852 9.211 1 91.56 154 GLN A N 1
ATOM 1257 C CA . GLN A 1 154 ? 16.641 -14.828 8.969 1 91.56 154 GLN A CA 1
ATOM 1258 C C . GLN A 1 154 ? 16.266 -14.758 7.496 1 91.56 154 GLN A C 1
ATOM 1260 O O . GLN A 1 154 ? 17.047 -15.172 6.633 1 91.56 154 GLN A O 1
ATOM 1265 N N . GLU A 1 155 ? 15.117 -14.188 7.316 1 92.75 155 GLU A N 1
ATOM 1266 C CA . GLU A 1 155 ? 14.625 -14.117 5.941 1 92.75 155 GLU A CA 1
ATOM 1267 C C . GLU A 1 155 ? 15.078 -12.828 5.262 1 92.75 155 GLU A C 1
ATOM 1269 O O . GLU A 1 155 ? 15.086 -12.734 4.035 1 92.75 155 GLU A O 1
ATOM 1274 N N . SER A 1 156 ? 15.414 -11.891 6.117 1 95.62 156 SER A N 1
ATOM 1275 C CA . SER A 1 156 ? 15.812 -10.617 5.527 1 95.62 156 SER A CA 1
ATOM 1276 C C . SER A 1 156 ? 16.797 -9.875 6.43 1 95.62 156 SER A C 1
ATOM 1278 O O . SER A 1 156 ? 16.906 -10.188 7.617 1 95.62 156 SER A O 1
ATOM 1280 N N . TYR A 1 157 ? 17.531 -9.039 5.883 1 96.5 157 TYR A N 1
ATOM 1281 C CA . TYR A 1 157 ? 18.469 -8.141 6.543 1 96.5 157 TYR A CA 1
ATOM 1282 C C . TYR A 1 157 ? 18.344 -6.723 5.988 1 96.5 157 TYR A C 1
ATOM 1284 O O . TYR A 1 157 ? 18.219 -6.535 4.777 1 96.5 157 TYR A O 1
ATOM 1292 N N . GLN A 1 158 ? 18.312 -5.707 6.898 1 96.31 158 GLN A N 1
ATOM 1293 C CA . GLN A 1 158 ? 18.344 -4.305 6.5 1 96.31 158 GLN A CA 1
ATOM 1294 C C . GLN A 1 158 ? 19.422 -3.545 7.262 1 96.31 158 GLN A C 1
ATOM 1296 O O . GLN A 1 158 ? 19.484 -3.607 8.492 1 96.31 158 GLN A O 1
ATOM 1301 N N . GLY A 1 159 ? 20.25 -2.877 6.52 1 95.38 159 GLY A N 1
ATOM 1302 C CA . GLY A 1 159 ? 21.328 -2.145 7.16 1 95.38 159 GLY A CA 1
ATOM 1303 C C . GLY A 1 159 ? 22.5 -1.859 6.234 1 95.38 159 GLY A C 1
ATOM 1304 O O . GLY A 1 159 ? 22.312 -1.608 5.043 1 95.38 159 GLY A O 1
ATOM 1305 N N . ARG A 1 160 ? 23.656 -1.851 6.84 1 95.12 160 ARG A N 1
ATOM 1306 C CA . ARG A 1 160 ? 24.875 -1.518 6.102 1 95.12 160 ARG A CA 1
ATOM 1307 C C . ARG A 1 160 ? 25.688 -2.77 5.789 1 95.12 160 ARG A C 1
ATOM 1309 O O . ARG A 1 160 ? 25.578 -3.775 6.496 1 95.12 160 ARG A O 1
ATOM 1316 N N . LEU A 1 161 ? 26.391 -2.725 4.727 1 95.75 161 LEU A N 1
ATOM 1317 C CA . LEU A 1 161 ? 27.328 -3.771 4.348 1 95.75 161 LEU A CA 1
ATOM 1318 C C . LEU A 1 161 ? 28.75 -3.24 4.332 1 95.75 161 LEU A C 1
ATOM 1320 O O . LEU A 1 161 ? 28.969 -2.027 4.273 1 95.75 161 LEU A O 1
ATOM 1324 N N . SER A 1 162 ? 29.656 -4.199 4.445 1 95.06 162 SER A N 1
ATOM 1325 C CA . SER A 1 162 ? 31.047 -3.822 4.242 1 95.06 162 SER A CA 1
ATOM 1326 C C . SER A 1 162 ? 31.312 -3.432 2.793 1 95.06 162 SER A C 1
ATOM 1328 O O . SER A 1 162 ? 30.5 -3.711 1.911 1 95.06 162 SER A O 1
ATOM 1330 N N . LEU A 1 163 ? 32.438 -2.746 2.566 1 94.06 163 LEU A N 1
ATOM 1331 C CA . LEU A 1 163 ? 32.812 -2.34 1.218 1 94.06 163 LEU A CA 1
ATOM 1332 C C . LEU A 1 163 ? 32.906 -3.549 0.294 1 94.06 163 LEU A C 1
ATOM 1334 O O . LEU A 1 163 ? 32.438 -3.518 -0.835 1 94.06 163 LEU A O 1
ATOM 1338 N N . GLY A 1 164 ? 33.5 -4.57 0.748 1 94.31 164 GLY A N 1
ATOM 1339 C CA . GLY A 1 164 ? 33.656 -5.789 -0.03 1 94.31 164 GLY A CA 1
ATOM 1340 C C . GLY A 1 164 ? 32.344 -6.418 -0.423 1 94.31 164 GLY A C 1
ATOM 1341 O O . GLY A 1 164 ? 32.156 -6.84 -1.567 1 94.31 164 GLY A O 1
ATOM 1342 N N . GLU A 1 165 ? 31.438 -6.48 0.514 1 95.06 165 GLU A N 1
ATOM 1343 C CA . GLU A 1 165 ? 30.125 -7.059 0.263 1 95.06 165 GLU A CA 1
ATOM 1344 C C . GLU A 1 165 ? 29.344 -6.23 -0.757 1 95.06 165 GLU A C 1
ATOM 1346 O O . GLU A 1 165 ? 28.719 -6.785 -1.657 1 95.06 165 GLU A O 1
ATOM 1351 N N . ARG A 1 166 ? 29.5 -4.93 -0.617 1 95.62 166 ARG A N 1
ATOM 1352 C CA . ARG A 1 166 ? 28.797 -4.027 -1.529 1 95.62 166 ARG A CA 1
ATOM 1353 C C . ARG A 1 166 ? 29.297 -4.199 -2.959 1 95.62 166 ARG A C 1
ATOM 1355 O O . ARG A 1 166 ? 28.5 -4.285 -3.896 1 95.62 166 ARG A O 1
ATOM 1362 N N . GLN A 1 167 ? 30.547 -4.258 -3.07 1 94.06 167 GLN A N 1
ATOM 1363 C CA . GLN A 1 167 ? 31.156 -4.379 -4.387 1 94.06 167 GLN A CA 1
ATOM 1364 C C . GLN A 1 167 ? 30.844 -5.73 -5.02 1 94.06 167 GLN A C 1
ATOM 1366 O O . GLN A 1 167 ? 30.641 -5.82 -6.23 1 94.06 167 GLN A O 1
ATOM 1371 N N . MET A 1 168 ? 30.812 -6.715 -4.215 1 93.06 168 MET A N 1
ATOM 1372 C CA . MET A 1 168 ? 30.484 -8.055 -4.684 1 93.06 168 MET A CA 1
ATOM 1373 C C . MET A 1 168 ? 29.062 -8.125 -5.215 1 93.06 168 MET A C 1
ATOM 1375 O O . MET A 1 168 ? 28.812 -8.711 -6.27 1 93.06 168 MET A O 1
ATOM 1379 N N . LEU A 1 169 ? 28.172 -7.48 -4.566 1 94.62 169 LEU A N 1
ATOM 1380 C CA . LEU A 1 169 ? 26.75 -7.566 -4.895 1 94.62 169 LEU A CA 1
ATOM 1381 C C . LEU A 1 169 ? 26.391 -6.629 -6.043 1 94.62 169 LEU A C 1
ATOM 1383 O O . LEU A 1 169 ? 25.656 -7.004 -6.949 1 94.62 169 LEU A O 1
ATOM 1387 N N . PHE A 1 170 ? 26.984 -5.438 -5.988 1 95.88 170 PHE A N 1
ATOM 1388 C CA . PHE A 1 170 ? 26.422 -4.414 -6.859 1 95.88 170 PHE A CA 1
ATOM 1389 C C . PHE A 1 170 ? 27.484 -3.865 -7.805 1 95.88 170 PHE A C 1
ATOM 1391 O O . PHE A 1 170 ? 27.172 -3.131 -8.742 1 95.88 170 PHE A O 1
ATOM 1398 N N . GLY A 1 171 ? 28.641 -4.234 -7.582 1 92.5 171 GLY A N 1
ATOM 1399 C CA . GLY A 1 171 ? 29.719 -3.678 -8.375 1 92.5 171 GLY A CA 1
ATOM 1400 C C . GLY A 1 171 ? 30.344 -2.443 -7.75 1 92.5 171 GLY A C 1
ATOM 1401 O O . GLY A 1 171 ? 29.906 -1.979 -6.699 1 92.5 171 GLY A O 1
ATOM 1402 N N . GLN A 1 172 ? 31.375 -1.876 -8.391 1 89.81 172 GLN A N 1
ATOM 1403 C CA . GLN A 1 172 ? 32.156 -0.787 -7.832 1 89.81 172 GLN A CA 1
ATOM 1404 C C . GLN A 1 172 ? 31.531 0.568 -8.156 1 89.81 172 GLN A C 1
ATOM 1406 O O . GLN A 1 172 ? 31.797 1.557 -7.465 1 89.81 172 GLN A O 1
ATOM 1411 N N . ASP A 1 173 ? 30.672 0.586 -9.047 1 90.88 173 ASP A N 1
ATOM 1412 C CA . ASP A 1 173 ? 30.234 1.878 -9.562 1 90.88 173 ASP A CA 1
ATOM 1413 C C . ASP A 1 173 ? 28.859 2.246 -9.008 1 90.88 173 ASP A C 1
ATOM 1415 O O . ASP A 1 173 ? 28.219 3.193 -9.477 1 90.88 173 ASP A O 1
ATOM 1419 N N . VAL A 1 174 ? 28.422 1.523 -8.047 1 91.88 174 VAL A N 1
ATOM 1420 C CA . VAL A 1 174 ? 27.078 1.789 -7.516 1 91.88 174 VAL A CA 1
ATOM 1421 C C . VAL A 1 174 ? 27.188 2.398 -6.121 1 91.88 174 VAL A C 1
ATOM 1423 O O . VAL A 1 174 ? 27.969 1.928 -5.289 1 91.88 174 VAL A O 1
ATOM 1426 N N . LEU A 1 175 ? 26.516 3.486 -5.934 1 93.94 175 LEU A N 1
ATOM 1427 C CA . LEU A 1 175 ? 26.469 4.098 -4.609 1 93.94 175 LEU A CA 1
ATOM 1428 C C . LEU A 1 175 ? 25.531 3.316 -3.688 1 93.94 175 LEU A C 1
ATOM 1430 O O . LEU A 1 175 ? 24.328 3.215 -3.953 1 93.94 175 LEU A O 1
ATOM 1434 N N . VAL A 1 176 ? 26.094 2.729 -2.625 1 96.06 176 VAL A N 1
ATOM 1435 C CA . VAL A 1 176 ? 25.344 1.889 -1.696 1 96.06 176 VAL A CA 1
ATOM 1436 C C . VAL A 1 176 ? 25.625 2.336 -0.262 1 96.06 176 VAL A C 1
ATOM 1438 O O . VAL A 1 176 ? 26.703 2.082 0.283 1 96.06 176 VAL A O 1
ATOM 1441 N N . ASN A 1 177 ? 24.609 2.965 0.395 1 96.44 177 ASN A N 1
ATOM 1442 C CA . ASN A 1 177 ? 24.781 3.396 1.778 1 96.44 177 ASN A CA 1
ATOM 1443 C C . ASN A 1 177 ? 23.906 2.59 2.73 1 96.44 177 ASN A C 1
ATOM 1445 O O . ASN A 1 177 ? 24.156 2.559 3.936 1 96.44 177 ASN A O 1
ATOM 1449 N N . SER A 1 178 ? 22.922 2.014 2.258 1 96.81 178 SER A N 1
ATOM 1450 C CA . SER A 1 178 ? 22.109 1.047 2.982 1 96.81 178 SER A CA 1
ATOM 1451 C C . SER A 1 178 ? 21.547 -0.016 2.045 1 96.81 178 SER A C 1
ATOM 1453 O O . SER A 1 178 ? 21.375 0.232 0.849 1 96.81 178 SER A O 1
ATOM 1455 N N . VAL A 1 179 ? 21.297 -1.234 2.621 1 97.56 179 VAL A N 1
ATOM 1456 C CA . VAL A 1 179 ? 20.859 -2.332 1.766 1 97.56 179 VAL A CA 1
ATOM 1457 C C . VAL A 1 179 ? 19.734 -3.1 2.451 1 97.56 179 VAL A C 1
ATOM 1459 O O . VAL A 1 179 ? 19.594 -3.043 3.676 1 97.56 179 VAL A O 1
ATOM 1462 N N . ALA A 1 180 ? 18.906 -3.689 1.621 1 97.44 180 ALA A N 1
ATOM 1463 C CA . ALA A 1 180 ? 18 -4.75 2.055 1 97.44 180 ALA A CA 1
ATOM 1464 C C . ALA A 1 180 ? 18.312 -6.066 1.347 1 97.44 180 ALA A C 1
ATOM 1466 O O . ALA A 1 180 ? 18.453 -6.102 0.121 1 97.44 180 ALA A O 1
ATOM 1467 N N . LEU A 1 181 ? 18.547 -7.094 2.117 1 97.69 181 LEU A N 1
ATOM 1468 C CA . LEU A 1 181 ? 18.766 -8.438 1.594 1 97.69 181 LEU A CA 1
ATOM 1469 C C . LEU A 1 181 ? 17.562 -9.336 1.893 1 97.69 181 LEU A C 1
ATOM 1471 O O . LEU A 1 181 ? 17.062 -9.359 3.021 1 97.69 181 LEU A O 1
ATOM 1475 N N . LEU A 1 182 ? 17.125 -10.039 0.911 1 97.31 182 LEU A N 1
ATOM 1476 C CA . LEU A 1 182 ? 15.984 -10.93 1.048 1 97.31 182 LEU A CA 1
ATOM 1477 C C . LEU A 1 182 ? 16.344 -12.344 0.6 1 97.31 182 LEU A C 1
ATOM 1479 O O . LEU A 1 182 ? 16.703 -12.562 -0.562 1 97.31 182 LEU A O 1
ATOM 1483 N N . ARG A 1 183 ? 16.219 -13.25 1.522 1 96.5 183 ARG A N 1
ATOM 1484 C CA . ARG A 1 183 ? 16.469 -14.648 1.213 1 96.5 183 ARG A CA 1
ATOM 1485 C C . ARG A 1 183 ? 15.344 -15.234 0.357 1 96.5 183 ARG A C 1
ATOM 1487 O O . ARG A 1 183 ? 14.164 -15.023 0.647 1 96.5 183 ARG A O 1
ATOM 1494 N N . LEU A 1 184 ? 15.703 -15.914 -0.708 1 95.88 184 LEU A N 1
ATOM 1495 C CA . LEU A 1 184 ? 14.734 -16.609 -1.547 1 95.88 184 LEU A CA 1
ATOM 1496 C C . LEU A 1 184 ? 14.805 -18.125 -1.319 1 95.88 184 LEU A C 1
ATOM 1498 O O . LEU A 1 184 ? 15.016 -18.891 -2.262 1 95.88 184 LEU A O 1
ATOM 1502 N N . GLY A 1 185 ? 14.586 -18.5 -0.016 1 93.62 185 GLY A N 1
ATOM 1503 C CA . GLY A 1 185 ? 14.758 -19.906 0.316 1 93.62 185 GLY A CA 1
ATOM 1504 C C . GLY A 1 185 ? 16.141 -20.438 -0.026 1 93.62 185 GLY A C 1
ATOM 1505 O O . GLY A 1 185 ? 17.156 -19.828 0.345 1 93.62 185 GLY A O 1
ATOM 1506 N N . ASP A 1 186 ? 16.094 -21.609 -0.688 1 94.06 186 ASP A N 1
ATOM 1507 C CA . ASP A 1 186 ? 17.375 -22.203 -1.106 1 94.06 186 ASP A CA 1
ATOM 1508 C C . ASP A 1 186 ? 17.734 -21.75 -2.52 1 94.06 186 ASP A C 1
ATOM 1510 O O . ASP A 1 186 ? 18.828 -22.062 -3.008 1 94.06 186 ASP A O 1
ATOM 1514 N N . LEU A 1 187 ? 16.938 -20.922 -3.066 1 95.75 187 LEU A N 1
ATOM 1515 C CA . LEU A 1 187 ? 17.109 -20.594 -4.477 1 95.75 187 LEU A CA 1
ATOM 1516 C C . LEU A 1 187 ? 18.094 -19.453 -4.656 1 95.75 187 LEU A C 1
ATOM 1518 O O . LEU A 1 187 ? 18.672 -19.281 -5.734 1 95.75 187 LEU A O 1
ATOM 1522 N N . GLY A 1 188 ? 18.172 -18.578 -3.625 1 96.56 188 GLY A N 1
ATOM 1523 C CA . GLY A 1 188 ? 19.125 -17.484 -3.77 1 96.56 188 GLY A CA 1
ATOM 1524 C C . GLY A 1 188 ? 18.797 -16.297 -2.902 1 96.56 188 GLY A C 1
ATOM 1525 O O . GLY A 1 188 ? 18.328 -16.453 -1.77 1 96.56 188 GLY A O 1
ATOM 1526 N N . LEU A 1 189 ? 19.172 -15.141 -3.467 1 97.31 189 LEU A N 1
ATOM 1527 C CA . LEU A 1 189 ? 19.094 -13.898 -2.709 1 97.31 189 LEU A CA 1
ATOM 1528 C C . LEU A 1 189 ? 18.703 -12.734 -3.615 1 97.31 189 LEU A C 1
ATOM 1530 O O . LEU A 1 189 ? 19.141 -12.664 -4.766 1 97.31 189 LEU A O 1
ATOM 1534 N N . LEU A 1 190 ? 17.828 -11.891 -3.041 1 97.94 190 LEU A N 1
ATOM 1535 C CA . LEU A 1 190 ? 17.516 -10.617 -3.672 1 97.94 190 LEU A CA 1
ATOM 1536 C C . LEU A 1 190 ? 18.078 -9.453 -2.861 1 97.94 190 LEU A C 1
ATOM 1538 O O . LEU A 1 190 ? 17.875 -9.383 -1.647 1 97.94 190 LEU A O 1
ATOM 1542 N N . ALA A 1 191 ? 18.812 -8.57 -3.518 1 98 191 ALA A N 1
ATOM 1543 C CA . ALA A 1 191 ? 19.469 -7.469 -2.816 1 98 191 ALA A CA 1
ATOM 1544 C C . ALA A 1 191 ? 19.016 -6.121 -3.379 1 98 191 ALA A C 1
ATOM 1546 O O . ALA A 1 191 ? 18.938 -5.949 -4.598 1 98 191 ALA A O 1
ATOM 1547 N N . PHE A 1 192 ? 18.719 -5.207 -2.482 1 97.88 192 PHE A N 1
ATOM 1548 C CA . PHE A 1 192 ? 18.391 -3.83 -2.82 1 97.88 192 PHE A CA 1
ATOM 1549 C C . PHE A 1 192 ? 19.406 -2.863 -2.232 1 97.88 192 PHE A C 1
ATOM 1551 O O . PHE A 1 192 ? 19.859 -3.039 -1.1 1 97.88 192 PHE A O 1
ATOM 1558 N N . ALA A 1 193 ? 19.719 -1.828 -2.99 1 97.94 193 ALA A N 1
ATOM 1559 C CA . ALA A 1 193 ? 20.656 -0.828 -2.51 1 97.94 193 ALA A CA 1
ATOM 1560 C C . ALA A 1 193 ? 20.062 0.575 -2.584 1 97.94 193 ALA A C 1
ATOM 1562 O O . ALA A 1 193 ? 19.328 0.894 -3.516 1 97.94 193 ALA A O 1
ATOM 1563 N N . SER A 1 194 ? 20.422 1.37 -1.622 1 97.31 194 SER A N 1
ATOM 1564 C CA . SER A 1 194 ? 20.031 2.779 -1.6 1 97.31 194 SER A CA 1
ATOM 1565 C C . SER A 1 194 ? 21.234 3.67 -1.294 1 97.31 194 SER A C 1
ATOM 1567 O O . SER A 1 194 ? 22.141 3.268 -0.56 1 97.31 194 SER A O 1
ATOM 1569 N N . SER A 1 195 ? 21.172 4.926 -1.812 1 96.12 195 SER A N 1
ATOM 1570 C CA . SER A 1 195 ? 22.203 5.91 -1.51 1 96.12 195 SER A CA 1
ATOM 1571 C C . SER A 1 195 ? 21.953 6.586 -0.169 1 96.12 195 SER A C 1
ATOM 1573 O O . SER A 1 195 ? 22.828 7.246 0.378 1 96.12 195 SER A O 1
ATOM 1575 N N . ASP A 1 196 ? 20.781 6.41 0.303 1 94.31 196 ASP A N 1
ATOM 1576 C CA . ASP A 1 196 ? 20.406 6.969 1.598 1 94.31 196 ASP A CA 1
ATOM 1577 C C . ASP A 1 196 ? 20.703 5.984 2.727 1 94.31 196 ASP A C 1
ATOM 1579 O O . ASP A 1 196 ? 20.109 4.906 2.793 1 94.31 196 ASP A O 1
ATOM 1583 N N . PRO A 1 197 ? 21.531 6.402 3.691 1 92.88 197 PRO A N 1
ATOM 1584 C CA . PRO A 1 197 ? 21.891 5.492 4.781 1 92.88 197 PRO A CA 1
ATOM 1585 C C . PRO A 1 197 ? 20.703 5.156 5.688 1 92.88 197 PRO A C 1
ATOM 1587 O O . PRO A 1 197 ? 20.719 4.125 6.367 1 92.88 197 PRO A O 1
ATOM 1590 N N . GLY A 1 198 ? 19.75 5.969 5.641 1 90.75 198 GLY A N 1
ATOM 1591 C CA . GLY A 1 198 ? 18.609 5.766 6.523 1 90.75 198 GLY A CA 1
ATOM 1592 C C . GLY A 1 198 ? 17.453 5.082 5.84 1 90.75 198 GLY A C 1
ATOM 1593 O O . GLY A 1 198 ? 16.438 4.785 6.477 1 90.75 198 GLY A O 1
ATOM 1594 N N . HIS A 1 199 ? 17.578 4.762 4.613 1 91 199 HIS A N 1
ATOM 1595 C CA . HIS A 1 199 ? 16.469 4.18 3.863 1 91 199 HIS A CA 1
ATOM 1596 C C . HIS A 1 199 ? 16.125 2.785 4.375 1 91 199 HIS A C 1
ATOM 1598 O O . HIS A 1 199 ? 14.969 2.49 4.664 1 91 199 HIS A O 1
ATOM 1604 N N . PHE A 1 200 ? 17.141 1.977 4.414 1 93.88 200 PHE A N 1
ATOM 1605 C CA . PHE A 1 200 ? 16.969 0.651 4.992 1 93.88 200 PHE A CA 1
ATOM 1606 C C . PHE A 1 200 ? 17.547 0.595 6.402 1 93.88 200 PHE A C 1
ATOM 1608 O O . PHE A 1 200 ? 18.766 0.69 6.582 1 93.88 200 PHE A O 1
ATOM 1615 N N . SER A 1 201 ? 16.656 0.51 7.289 1 91.75 201 SER A N 1
ATOM 1616 C CA . SER A 1 201 ? 17.031 0.449 8.695 1 91.75 201 SER A CA 1
ATOM 1617 C C . SER A 1 201 ? 16.453 -0.795 9.367 1 91.75 201 SER A C 1
ATOM 1619 O O . SER A 1 201 ? 15.359 -1.247 9.023 1 91.75 201 SER A O 1
ATOM 1621 N N . PRO A 1 202 ? 17.203 -1.287 10.367 1 87.19 202 PRO A N 1
ATOM 1622 C CA . PRO A 1 202 ? 16.734 -2.502 11.039 1 87.19 202 PRO A CA 1
ATOM 1623 C C . PRO A 1 202 ? 15.352 -2.328 11.68 1 87.19 202 PRO A C 1
ATOM 1625 O O . PRO A 1 202 ? 14.672 -3.316 11.953 1 87.19 202 PRO A O 1
ATOM 1628 N N . HIS A 1 203 ? 14.938 -1.179 11.844 1 84.25 203 HIS A N 1
ATOM 1629 C CA . HIS A 1 203 ? 13.68 -0.929 12.539 1 84.25 203 HIS A CA 1
ATOM 1630 C C . HIS A 1 203 ? 12.516 -0.823 11.555 1 84.25 203 HIS A C 1
ATOM 1632 O O . HIS A 1 203 ? 11.359 -0.74 11.961 1 84.25 203 HIS A O 1
ATOM 1638 N N . ASN A 1 204 ? 12.883 -0.873 10.297 1 83.88 204 ASN A N 1
ATOM 1639 C CA . ASN A 1 204 ? 11.844 -0.773 9.281 1 83.88 204 ASN A CA 1
ATOM 1640 C C . ASN A 1 204 ? 10.961 -2.02 9.258 1 83.88 204 ASN A C 1
ATOM 1642 O O . ASN A 1 204 ? 11.43 -3.119 9.562 1 83.88 204 ASN A O 1
ATOM 1646 N N . ASP A 1 205 ? 9.742 -1.801 8.883 1 81.44 205 ASP A N 1
ATOM 1647 C CA . ASP A 1 205 ? 8.82 -2.912 8.68 1 81.44 205 ASP A CA 1
ATOM 1648 C C . ASP A 1 205 ? 9.219 -3.752 7.473 1 81.44 205 ASP A C 1
ATOM 1650 O O . ASP A 1 205 ? 9.602 -3.211 6.434 1 81.44 205 ASP A O 1
ATOM 1654 N N . THR A 1 206 ? 9.148 -5.078 7.664 1 85.38 206 THR A N 1
ATOM 1655 C CA . THR A 1 206 ? 9.625 -5.992 6.633 1 85.38 206 THR A CA 1
ATOM 1656 C C . THR A 1 206 ? 8.453 -6.742 5.996 1 85.38 206 THR A C 1
ATOM 1658 O O . THR A 1 206 ? 8.656 -7.637 5.176 1 85.38 206 THR A O 1
ATOM 1661 N N . LEU A 1 207 ? 7.34 -6.273 6.273 1 83.44 207 LEU A N 1
ATOM 1662 C CA . LEU A 1 207 ? 6.172 -7.031 5.84 1 83.44 207 LEU A CA 1
ATOM 1663 C C . LEU A 1 207 ? 6.105 -7.105 4.32 1 83.44 207 LEU A C 1
ATOM 1665 O O . LEU A 1 207 ? 5.98 -8.195 3.75 1 83.44 207 LEU A O 1
ATOM 1669 N N . LEU A 1 208 ? 6.246 -5.969 3.68 1 86.81 208 LEU A N 1
ATOM 1670 C CA . LEU A 1 208 ? 6.129 -5.922 2.227 1 86.81 208 LEU A CA 1
ATOM 1671 C C . LEU A 1 208 ? 7.266 -6.695 1.564 1 86.81 208 LEU A C 1
ATOM 1673 O O . LEU A 1 208 ? 7.043 -7.426 0.596 1 86.81 208 LEU A O 1
ATOM 1677 N N . LEU A 1 209 ? 8.398 -6.586 2.16 1 90.38 209 LEU A N 1
ATOM 1678 C CA . LEU A 1 209 ? 9.555 -7.312 1.661 1 90.38 209 LEU A CA 1
ATOM 1679 C C . LEU A 1 209 ? 9.375 -8.82 1.828 1 90.38 209 LEU A C 1
ATOM 1681 O O . LEU A 1 209 ? 9.695 -9.594 0.925 1 90.38 209 LEU A O 1
ATOM 1685 N N . GLY A 1 210 ? 8.906 -9.125 2.932 1 90.12 210 GLY A N 1
ATOM 1686 C CA . GLY A 1 210 ? 8.641 -10.531 3.191 1 90.12 210 GLY A CA 1
ATOM 1687 C C . GLY A 1 210 ? 7.656 -11.141 2.215 1 90.12 210 GLY A C 1
ATOM 1688 O O . GLY A 1 210 ? 7.875 -12.25 1.715 1 90.12 210 GLY A O 1
ATOM 1689 N N . GLN A 1 211 ? 6.66 -10.438 1.984 1 88.25 211 GLN A N 1
ATOM 1690 C CA . GLN A 1 211 ? 5.652 -10.914 1.046 1 88.25 211 GLN A CA 1
ATOM 1691 C C . GLN A 1 211 ? 6.223 -11.039 -0.363 1 88.25 211 GLN A C 1
ATOM 1693 O O . GLN A 1 211 ? 5.898 -11.984 -1.089 1 88.25 211 GLN A O 1
ATOM 1698 N N . LEU A 1 212 ? 6.988 -10.125 -0.747 1 92.69 212 LEU A N 1
ATOM 1699 C CA . LEU A 1 212 ? 7.664 -10.195 -2.039 1 92.69 212 LEU A CA 1
ATOM 1700 C C . LEU A 1 212 ? 8.516 -11.453 -2.139 1 92.69 212 LEU A C 1
ATOM 1702 O O . LEU A 1 212 ? 8.5 -12.141 -3.162 1 92.69 212 LEU A O 1
ATOM 1706 N N . GLY A 1 213 ? 9.219 -11.727 -1.092 1 93 213 GLY A N 1
ATOM 1707 C CA . GLY A 1 213 ? 10.031 -12.938 -1.053 1 93 213 GLY A CA 1
ATOM 1708 C C . GLY A 1 213 ? 9.227 -14.203 -1.239 1 93 213 GLY A C 1
ATOM 1709 O O . GLY A 1 213 ? 9.625 -15.094 -1.99 1 93 213 GLY A O 1
ATOM 1710 N N . ARG A 1 214 ? 8.125 -14.25 -0.593 1 88.5 214 ARG A N 1
ATOM 1711 C CA . ARG A 1 214 ? 7.246 -15.406 -0.695 1 88.5 214 ARG A CA 1
ATOM 1712 C C . ARG A 1 214 ? 6.75 -15.602 -2.125 1 88.5 214 ARG A C 1
ATOM 1714 O O . ARG A 1 214 ? 6.789 -16.703 -2.658 1 88.5 214 ARG A O 1
ATOM 1721 N N . LEU A 1 215 ? 6.359 -14.539 -2.709 1 89.38 215 LEU A N 1
ATOM 1722 C CA . LEU A 1 215 ? 5.844 -14.609 -4.074 1 89.38 215 LEU A CA 1
ATOM 1723 C C . LEU A 1 215 ? 6.953 -14.977 -5.055 1 89.38 215 LEU A C 1
ATOM 1725 O O . LEU A 1 215 ? 6.73 -15.75 -5.984 1 89.38 215 LEU A O 1
ATOM 1729 N N . LEU A 1 216 ? 8.094 -14.477 -4.828 1 93.69 216 LEU A N 1
ATOM 1730 C CA . LEU A 1 216 ? 9.227 -14.773 -5.707 1 93.69 216 LEU A CA 1
ATOM 1731 C C . LEU A 1 216 ? 9.625 -16.234 -5.598 1 93.69 216 LEU A C 1
ATOM 1733 O O . LEU A 1 216 ? 9.977 -16.875 -6.598 1 93.69 216 LEU A O 1
ATOM 1737 N N . GLN A 1 217 ? 9.555 -16.703 -4.414 1 91.25 217 GLN A N 1
ATOM 1738 C CA . GLN A 1 217 ? 9.898 -18.109 -4.203 1 91.25 217 GLN A CA 1
ATOM 1739 C C . GLN A 1 217 ? 8.922 -19.031 -4.926 1 91.25 217 GLN A C 1
ATOM 1741 O O . GLN A 1 217 ? 9.305 -20.109 -5.387 1 91.25 217 GLN A O 1
ATOM 1746 N N . LEU A 1 218 ? 7.754 -18.578 -5.051 1 85.25 218 LEU A N 1
ATOM 1747 C CA . LEU A 1 218 ? 6.734 -19.359 -5.75 1 85.25 218 LEU A CA 1
ATOM 1748 C C . LEU A 1 218 ? 6.918 -19.25 -7.262 1 85.25 218 LEU A C 1
ATOM 1750 O O . LEU A 1 218 ? 6.723 -20.234 -7.98 1 85.25 218 LEU A O 1
ATOM 1754 N N . ARG A 1 219 ? 7.332 -18.156 -7.75 1 88.31 219 ARG A N 1
ATOM 1755 C CA . ARG A 1 219 ? 7.371 -17.875 -9.18 1 88.31 219 ARG A CA 1
ATOM 1756 C C . ARG A 1 219 ? 8.703 -18.312 -9.789 1 88.31 219 ARG A C 1
ATOM 1758 O O . ARG A 1 219 ? 8.758 -18.703 -10.953 1 88.31 219 ARG A O 1
ATOM 1765 N N . LEU A 1 220 ? 9.734 -18.297 -9.102 1 93.25 220 LEU A N 1
ATOM 1766 C CA . LEU A 1 220 ? 11.086 -18.484 -9.609 1 93.25 220 LEU A CA 1
ATOM 1767 C C . LEU A 1 220 ? 11.242 -19.875 -10.242 1 93.25 220 LEU A C 1
ATOM 1769 O O . LEU A 1 220 ? 11.805 -20 -11.336 1 93.25 220 LEU A O 1
ATOM 1773 N N . PRO A 1 221 ? 10.695 -20.922 -9.594 1 90.88 221 PRO A N 1
ATOM 1774 C CA . PRO A 1 221 ? 10.844 -22.25 -10.211 1 90.88 221 PRO A CA 1
ATOM 1775 C C . PRO A 1 221 ? 10.258 -22.312 -11.617 1 90.88 221 PRO A C 1
ATOM 1777 O O . PRO A 1 221 ? 10.828 -22.969 -12.5 1 90.88 221 PRO A O 1
ATOM 1780 N N . GLU A 1 222 ? 9.242 -21.609 -11.797 1 86.75 222 GLU A N 1
ATOM 1781 C CA . GLU A 1 222 ? 8.617 -21.594 -13.117 1 86.75 222 GLU A CA 1
ATOM 1782 C C . GLU A 1 222 ? 9.445 -20.797 -14.117 1 86.75 222 GLU A C 1
ATOM 1784 O O . GLU A 1 222 ? 9.508 -21.141 -15.297 1 86.75 222 GLU A O 1
ATOM 1789 N N . LEU A 1 223 ? 10.023 -19.781 -13.641 1 91.31 223 LEU A N 1
ATOM 1790 C CA . LEU A 1 223 ? 10.828 -18.922 -14.5 1 91.31 223 LEU A CA 1
ATOM 1791 C C . LEU A 1 223 ? 12.125 -19.625 -14.906 1 91.31 223 LEU A C 1
ATOM 1793 O O . LEU A 1 223 ? 12.672 -19.344 -15.977 1 91.31 223 LEU A O 1
ATOM 1797 N N . LEU A 1 224 ? 12.516 -20.516 -14.062 1 91.44 224 LEU A N 1
ATOM 1798 C CA . LEU A 1 224 ? 13.773 -21.219 -14.297 1 91.44 224 LEU A CA 1
ATOM 1799 C C . LEU A 1 224 ? 13.57 -22.391 -15.242 1 91.44 224 LEU A C 1
ATOM 1801 O O . LEU A 1 224 ? 14.523 -22.859 -15.875 1 91.44 224 LEU A O 1
ATOM 1805 N N . ARG A 1 225 ? 12.398 -23 -15.219 1 82.44 225 ARG A N 1
ATOM 1806 C CA . ARG A 1 225 ? 12.102 -24.141 -16.078 1 82.44 225 ARG A CA 1
ATOM 1807 C C . ARG A 1 225 ? 11.852 -23.688 -17.516 1 82.44 225 ARG A C 1
ATOM 1809 O O . ARG A 1 225 ? 12.023 -24.469 -18.453 1 82.44 225 ARG A O 1
ATOM 1816 N N . GLY A 1 226 ? 11.797 -22.469 -17.844 1 67.25 226 GLY A N 1
ATOM 1817 C CA . GLY A 1 226 ? 11.453 -22 -19.172 1 67.25 226 GLY A CA 1
ATOM 1818 C C . GLY A 1 226 ? 9.984 -22.203 -19.516 1 67.25 226 GLY A C 1
ATOM 1819 O O . GLY A 1 226 ? 9.336 -23.109 -18.984 1 67.25 226 GLY A O 1
ATOM 1820 N N . MET B 1 1 ? -13.547 63.938 -7.934 1 37.88 1 MET B N 1
ATOM 1821 C CA . MET B 1 1 ? -12.547 64.188 -6.898 1 37.88 1 MET B CA 1
ATOM 1822 C C . MET B 1 1 ? -12.672 63.188 -5.766 1 37.88 1 MET B C 1
ATOM 1824 O O . MET B 1 1 ? -11.703 62.938 -5.047 1 37.88 1 MET B O 1
ATOM 1828 N N . SER B 1 2 ? -13.867 62.656 -5.547 1 48.16 2 SER B N 1
ATOM 1829 C CA . SER B 1 2 ? -14.195 61.719 -4.48 1 48.16 2 SER B CA 1
ATOM 1830 C C . SER B 1 2 ? -13.664 60.312 -4.801 1 48.16 2 SER B C 1
ATOM 1832 O O . SER B 1 2 ? -13.305 59.562 -3.895 1 48.16 2 SER B O 1
ATOM 1834 N N . GLU B 1 3 ? -13.695 59.938 -5.969 1 46.78 3 GLU B N 1
ATOM 1835 C CA . GLU B 1 3 ? -13.281 58.594 -6.352 1 46.78 3 GLU B CA 1
ATOM 1836 C C . GLU B 1 3 ? -11.766 58.438 -6.293 1 46.78 3 GLU B C 1
ATOM 1838 O O . GLU B 1 3 ? -11.25 57.344 -6.039 1 46.78 3 GLU B O 1
ATOM 1843 N N . VAL B 1 4 ? -11.008 59.438 -6.754 1 48.91 4 VAL B N 1
ATOM 1844 C CA . VAL B 1 4 ? -9.547 59.438 -6.742 1 48.91 4 VAL B CA 1
ATOM 1845 C C . VAL B 1 4 ? -9.039 59.312 -5.305 1 48.91 4 VAL B C 1
ATOM 1847 O O . VAL B 1 4 ? -8.062 58.594 -5.039 1 48.91 4 VAL B O 1
ATOM 1850 N N . SER B 1 5 ? -9.789 59.938 -4.387 1 47.84 5 SER B N 1
ATOM 1851 C CA . SER B 1 5 ? -9.422 59.844 -2.977 1 47.84 5 SER B CA 1
ATOM 1852 C C . SER B 1 5 ? -9.609 58.438 -2.443 1 47.84 5 SER B C 1
ATOM 1854 O O . SER B 1 5 ? -8.789 57.938 -1.667 1 47.84 5 SER B O 1
ATOM 1856 N N . LEU B 1 6 ? -10.57 57.781 -2.957 1 48.09 6 LEU B N 1
ATOM 1857 C CA . LEU B 1 6 ? -10.836 56.406 -2.52 1 48.09 6 LEU B CA 1
ATOM 1858 C C . LEU B 1 6 ? -9.789 55.438 -3.072 1 48.09 6 LEU B C 1
ATOM 1860 O O . LEU B 1 6 ? -9.406 54.5 -2.404 1 48.09 6 LEU B O 1
ATOM 1864 N N . GLN B 1 7 ? -9.414 55.625 -4.266 1 47.88 7 GLN B N 1
ATOM 1865 C CA . GLN B 1 7 ? -8.414 54.781 -4.875 1 47.88 7 GLN B CA 1
ATOM 1866 C C . GLN B 1 7 ? -7.051 54.969 -4.223 1 47.88 7 GLN B C 1
ATOM 1868 O O . GLN B 1 7 ? -6.309 54 -4.035 1 47.88 7 GLN B O 1
ATOM 1873 N N . GLU B 1 8 ? -6.59 56.156 -4.02 1 49.56 8 GLU B N 1
ATOM 1874 C CA . GLU B 1 8 ? -5.34 56.406 -3.316 1 49.56 8 GLU B CA 1
ATOM 1875 C C . GLU B 1 8 ? -5.359 55.812 -1.914 1 49.56 8 GLU B C 1
ATOM 1877 O O . GLU B 1 8 ? -4.34 55.312 -1.435 1 49.56 8 GLU B O 1
ATOM 1882 N N . SER B 1 9 ? -6.555 55.844 -1.337 1 52.84 9 SER B N 1
ATOM 1883 C CA . SER B 1 9 ? -6.723 55.312 0.005 1 52.84 9 SER B CA 1
ATOM 1884 C C . SER B 1 9 ? -6.617 53.781 -0.003 1 52.84 9 SER B C 1
ATOM 1886 O O . SER B 1 9 ? -6.082 53.188 0.936 1 52.84 9 SER B O 1
ATOM 1888 N N . ALA B 1 10 ? -7.184 53.188 -1.056 1 55.84 10 ALA B N 1
ATOM 1889 C CA . ALA B 1 10 ? -7.184 51.75 -1.177 1 55.84 10 ALA B CA 1
ATOM 1890 C C . ALA B 1 10 ? -5.777 51.219 -1.45 1 55.84 10 ALA B C 1
ATOM 1892 O O . ALA B 1 10 ? -5.398 50.156 -0.947 1 55.84 10 ALA B O 1
ATOM 1893 N N . THR B 1 11 ? -5.133 51.781 -2.338 1 56.34 11 THR B N 1
ATOM 1894 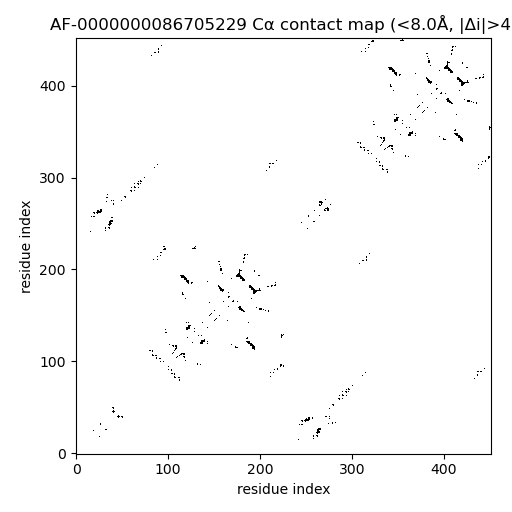C CA . THR B 1 11 ? -3.752 51.406 -2.643 1 56.34 11 THR B CA 1
ATOM 1895 C C . THR B 1 11 ? -2.879 51.5 -1.395 1 56.34 11 THR B C 1
ATOM 1897 O O . THR B 1 11 ? -2.02 50.656 -1.169 1 56.34 11 THR B O 1
ATOM 1900 N N . ASP B 1 12 ? -3.209 52.5 -0.549 1 69.06 12 ASP B N 1
ATOM 1901 C CA . ASP B 1 12 ? -2.467 52.719 0.683 1 69.06 12 ASP B CA 1
ATOM 1902 C C . ASP B 1 12 ? -2.793 51.688 1.738 1 69.06 12 ASP B C 1
ATOM 1904 O O . ASP B 1 12 ? -1.899 51.188 2.432 1 69.06 12 ASP B O 1
ATOM 1908 N N . GLU B 1 13 ? -4.02 51.188 1.614 1 72.81 13 GLU B N 1
ATOM 1909 C CA . GLU B 1 13 ? -4.406 50.156 2.58 1 72.81 13 GLU B CA 1
ATOM 1910 C C . GLU B 1 13 ? -3.73 48.844 2.271 1 72.81 13 GLU B C 1
ATOM 1912 O O . GLU B 1 13 ? -3.27 48.156 3.18 1 72.81 13 GLU B O 1
ATOM 1917 N N . GLY B 1 14 ? -3.748 48.594 0.99 1 76.56 14 GLY B N 1
ATOM 1918 C CA . GLY B 1 14 ? -3.064 47.375 0.574 1 76.56 14 GLY B CA 1
ATOM 1919 C C . GLY B 1 14 ? -1.582 47.375 0.894 1 76.56 14 GLY B C 1
ATOM 1920 O O . GLY B 1 14 ? -1.031 46.375 1.342 1 76.56 14 GLY B O 1
ATOM 1921 N N . GLN B 1 15 ? -0.904 48.469 0.648 1 74.56 15 GLN B N 1
ATOM 1922 C CA . GLN B 1 15 ? 0.513 48.625 0.962 1 74.56 15 GLN B CA 1
ATOM 1923 C C . GLN B 1 15 ? 0.757 48.531 2.465 1 74.56 15 GLN B C 1
ATOM 1925 O O . GLN B 1 15 ? 1.749 47.938 2.904 1 74.56 15 GLN B O 1
ATOM 1930 N N . VAL B 1 16 ? -0.17 49.094 3.281 1 77.25 16 VAL B N 1
ATOM 1931 C CA . VAL B 1 16 ? -0.061 49.031 4.734 1 77.25 16 VAL B CA 1
ATOM 1932 C C . VAL B 1 16 ? -0.229 47.594 5.199 1 77.25 16 VAL B C 1
ATOM 1934 O O . VAL B 1 16 ? 0.537 47.125 6.035 1 77.25 16 VAL B O 1
ATOM 1937 N N . LEU B 1 17 ? -1.19 46.938 4.602 1 78.12 17 LEU B N 1
ATOM 1938 C CA . LEU B 1 17 ? -1.403 45.531 4.922 1 78.12 17 LEU B CA 1
ATOM 1939 C C . LEU B 1 17 ? -0.15 44.688 4.633 1 78.12 17 LEU B C 1
ATOM 1941 O O . LEU B 1 17 ? 0.278 43.906 5.465 1 78.12 17 LEU B O 1
ATOM 1945 N N . GLU B 1 18 ? 0.441 44.875 3.539 1 78.12 18 GLU B N 1
ATOM 1946 C CA . GLU B 1 18 ? 1.645 44.156 3.154 1 78.12 18 GLU B CA 1
ATOM 1947 C C . GLU B 1 18 ? 2.822 44.531 4.055 1 78.12 18 GLU B C 1
ATOM 1949 O O . GLU B 1 18 ? 3.586 43.656 4.469 1 78.12 18 GLU B O 1
ATOM 1954 N N . TYR B 1 19 ? 3.053 45.781 4.359 1 76.94 19 TYR B N 1
ATOM 1955 C CA . TYR B 1 19 ? 4.152 46.25 5.207 1 76.94 19 TYR B CA 1
ATOM 1956 C C . TYR B 1 19 ? 4.035 45.656 6.609 1 76.94 19 TYR B C 1
ATOM 1958 O O . TYR B 1 19 ? 5.008 45.125 7.152 1 76.94 19 TYR B O 1
ATOM 1966 N N . LEU B 1 20 ? 2.762 45.781 7.148 1 77.75 20 LEU B N 1
ATOM 1967 C CA . LEU B 1 20 ? 2.568 45.281 8.508 1 77.75 20 LEU B CA 1
ATOM 1968 C C . LEU B 1 20 ? 2.738 43.781 8.57 1 77.75 20 LEU B C 1
ATOM 1970 O O . LEU B 1 20 ? 3.254 43.25 9.555 1 77.75 20 LEU B O 1
ATOM 1974 N N . ALA B 1 21 ? 2.395 43.094 7.531 1 75.94 21 ALA B N 1
ATOM 1975 C CA . ALA B 1 21 ? 2.586 41.656 7.461 1 75.94 21 ALA B CA 1
ATOM 1976 C C . ALA B 1 21 ? 4.07 41.281 7.449 1 75.94 21 ALA B C 1
ATOM 1978 O O . ALA B 1 21 ? 4.473 40.281 8.023 1 75.94 21 ALA B O 1
ATOM 1979 N N . ARG B 1 22 ? 4.848 42.188 6.883 1 77.69 22 ARG B N 1
ATOM 1980 C CA . ARG B 1 22 ? 6.285 41.969 6.77 1 77.69 22 ARG B CA 1
ATOM 1981 C C . ARG B 1 22 ? 7.02 42.469 8.008 1 77.69 22 ARG B C 1
ATOM 1983 O O . ARG B 1 22 ? 8.141 42.062 8.281 1 77.69 22 ARG B O 1
ATOM 1990 N N . HIS B 1 23 ? 6.383 43.406 8.75 1 76.06 23 HIS B N 1
ATOM 1991 C CA . HIS B 1 23 ? 7.023 44 9.906 1 76.06 23 HIS B CA 1
ATOM 1992 C C . HIS B 1 23 ? 6.164 43.844 11.156 1 76.06 23 HIS B C 1
ATOM 1994 O O . HIS B 1 23 ? 5.652 44.844 11.695 1 76.06 23 HIS B O 1
ATOM 2000 N N . PRO B 1 24 ? 6.094 42.594 11.688 1 75.5 24 PRO B N 1
ATOM 2001 C CA . PRO B 1 24 ? 5.215 42.344 12.828 1 75.5 24 PRO B CA 1
ATOM 2002 C C . PRO B 1 24 ? 5.617 43.094 14.078 1 75.5 24 PRO B C 1
ATOM 2004 O O . PRO B 1 24 ? 4.805 43.281 14.992 1 75.5 24 PRO B O 1
ATOM 2007 N N . ASP B 1 25 ? 6.824 43.562 14.164 1 72.5 25 ASP B N 1
ATOM 2008 C CA . ASP B 1 25 ? 7.309 44.281 15.344 1 72.5 25 ASP B CA 1
ATOM 2009 C C . ASP B 1 25 ? 7.035 45.781 15.234 1 72.5 25 ASP B C 1
ATOM 2011 O O . ASP B 1 25 ? 7.531 46.562 16.047 1 72.5 25 ASP B O 1
ATOM 2015 N N . PHE B 1 26 ? 6.305 46.125 14.258 1 74.5 26 PHE B N 1
ATOM 2016 C CA . PHE B 1 26 ? 6.043 47.531 13.984 1 74.5 26 PHE B CA 1
ATOM 2017 C C . PHE B 1 26 ? 5.539 48.25 15.234 1 74.5 26 PHE B C 1
ATOM 2019 O O . PHE B 1 26 ? 6.02 49.312 15.57 1 74.5 26 PHE B O 1
ATOM 2026 N N . PHE B 1 27 ? 4.613 47.594 15.953 1 71 27 PHE B N 1
ATOM 2027 C CA . PHE B 1 27 ? 3.963 48.25 17.078 1 71 27 PHE B CA 1
ATOM 2028 C C . PHE B 1 27 ? 4.84 48.219 18.312 1 71 27 PHE B C 1
ATOM 2030 O O . PHE B 1 27 ? 4.613 48.969 19.266 1 71 27 PHE B O 1
ATOM 2037 N N . LEU B 1 28 ? 5.777 47.438 18.297 1 71.12 28 LEU B N 1
ATOM 2038 C CA . LEU B 1 28 ? 6.762 47.531 19.359 1 71.12 28 LEU B CA 1
ATOM 2039 C C . LEU B 1 28 ? 7.566 48.812 19.25 1 71.12 28 LEU B C 1
ATOM 2041 O O . LEU B 1 28 ? 7.984 49.375 20.266 1 71.12 28 LEU B O 1
ATOM 2045 N N . ARG B 1 29 ? 7.691 49.219 18 1 74.38 29 ARG B N 1
ATOM 2046 C CA . ARG B 1 29 ? 8.477 50.438 17.75 1 74.38 29 ARG B CA 1
ATOM 2047 C C . ARG B 1 29 ? 7.605 51.688 17.844 1 74.38 29 ARG B C 1
ATOM 2049 O O . ARG B 1 29 ? 8.109 52.781 18.078 1 74.38 29 ARG B O 1
ATOM 2056 N N . HIS B 1 30 ? 6.34 51.469 17.578 1 68.88 30 HIS B N 1
ATOM 2057 C CA . HIS B 1 30 ? 5.43 52.625 17.578 1 68.88 30 HIS B CA 1
ATOM 2058 C C . HIS B 1 30 ? 4.234 52.375 18.5 1 68.88 30 HIS B C 1
ATOM 2060 O O . HIS B 1 30 ? 3.09 52.344 18.047 1 68.88 30 HIS B O 1
ATOM 2066 N N . PRO B 1 31 ? 4.562 52.281 19.781 1 65.5 31 PRO B N 1
ATOM 2067 C CA . PRO B 1 31 ? 3.496 51.938 20.719 1 65.5 31 PRO B CA 1
ATOM 2068 C C . PRO B 1 31 ? 2.422 53.031 20.797 1 65.5 31 PRO B C 1
ATOM 2070 O O . PRO B 1 31 ? 1.231 52.719 20.891 1 65.5 31 PRO B O 1
ATOM 2073 N N . PRO B 1 32 ? 2.766 54.25 20.625 1 60.47 32 PRO B N 1
ATOM 2074 C CA . PRO B 1 32 ? 1.729 55.281 20.812 1 60.47 32 PRO B CA 1
ATOM 2075 C C . PRO B 1 32 ? 0.627 55.188 19.766 1 60.47 32 PRO B C 1
ATOM 2077 O O . PRO B 1 32 ? -0.499 55.625 20.016 1 60.47 32 PRO B O 1
ATOM 2080 N N . LEU B 1 33 ? 1.003 54.656 18.609 1 65.06 33 LEU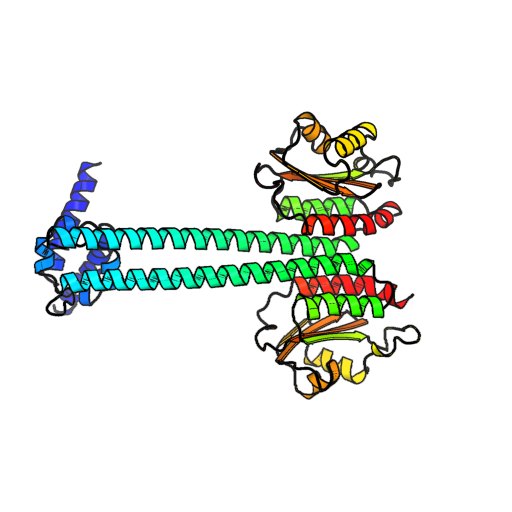 B N 1
ATOM 2081 C CA . LEU B 1 33 ? 0.003 54.594 17.547 1 65.06 33 LEU B CA 1
ATOM 2082 C C . LEU B 1 33 ? -1.137 53.656 17.953 1 65.06 33 LEU B C 1
ATOM 2084 O O . LEU B 1 33 ? -2.271 53.812 17.5 1 65.06 33 LEU B O 1
ATOM 2088 N N . LEU B 1 34 ? -0.808 52.781 18.766 1 61.97 34 LEU B N 1
ATOM 2089 C CA . LEU B 1 34 ? -1.819 51.812 19.203 1 61.97 34 LEU B CA 1
ATOM 2090 C C . LEU B 1 34 ? -2.961 52.531 19.922 1 61.97 34 LEU B C 1
ATOM 2092 O O . LEU B 1 34 ? -4.105 52.062 19.875 1 61.97 34 LEU B O 1
ATOM 2096 N N . ASP B 1 35 ? -2.549 53.594 20.531 1 55.5 35 ASP B N 1
ATOM 2097 C CA . ASP B 1 35 ? -3.533 54.344 21.297 1 55.5 35 ASP B CA 1
ATOM 2098 C C . ASP B 1 35 ? -4.574 55 20.391 1 55.5 35 ASP B C 1
ATOM 2100 O O . ASP B 1 35 ? -5.684 55.312 20.828 1 55.5 35 ASP B O 1
ATOM 2104 N N . ARG B 1 36 ? -4.184 55.125 19.125 1 57.75 36 ARG B N 1
ATOM 2105 C CA . ARG B 1 36 ? -5.062 55.844 18.219 1 57.75 36 ARG B CA 1
ATOM 2106 C C . ARG B 1 36 ? -5.883 54.906 17.375 1 57.75 36 ARG B C 1
ATOM 2108 O O . ARG B 1 36 ? -6.828 55.312 16.688 1 57.75 36 ARG B O 1
ATOM 2115 N N . LEU B 1 37 ? -5.434 53.688 17.359 1 56.47 37 LEU B N 1
ATOM 2116 C CA . LEU B 1 37 ? -6.09 52.719 16.5 1 56.47 37 LEU B CA 1
ATOM 2117 C C . LEU B 1 37 ? -7.262 52.062 17.203 1 56.47 37 LEU B C 1
ATOM 2119 O O . LEU B 1 37 ? -7.215 51.844 18.422 1 56.47 37 LEU B O 1
ATOM 2123 N N . ARG B 1 38 ? -8.375 52.125 16.5 1 49.03 38 ARG B N 1
ATOM 2124 C CA . ARG B 1 38 ? -9.516 51.375 17.016 1 49.03 38 ARG B CA 1
ATOM 2125 C C . ARG B 1 38 ? -9.352 49.875 16.75 1 49.03 38 ARG B C 1
ATOM 2127 O O . ARG B 1 38 ? -9.414 49.438 15.609 1 49.03 38 ARG B O 1
ATOM 2134 N N . ILE B 1 39 ? -8.711 49.438 17.641 1 49.47 39 ILE B N 1
ATOM 2135 C CA . ILE B 1 39 ? -8.641 47.969 17.625 1 49.47 39 ILE B CA 1
ATOM 2136 C C . ILE B 1 39 ? -9.906 47.375 18.234 1 49.47 39 ILE B C 1
ATOM 2138 O O . ILE B 1 39 ? -10.297 47.781 19.344 1 49.47 39 ILE B O 1
ATOM 2142 N N . PRO B 1 40 ? -10.922 47.062 17.5 1 44.06 40 PRO B N 1
ATOM 2143 C CA . PRO B 1 40 ? -12.148 46.625 18.156 1 44.06 40 PRO B CA 1
ATOM 2144 C C . PRO B 1 40 ? -11.898 46.062 19.562 1 44.06 40 PRO B C 1
ATOM 2146 O O . PRO B 1 40 ? -11.078 45.156 19.719 1 44.06 40 PRO B O 1
ATOM 2149 N N . HIS B 1 41 ? -11.852 47.219 20.562 1 42.56 41 HIS B N 1
ATOM 2150 C CA . HIS B 1 41 ? -11.719 47 22 1 42.56 41 HIS B CA 1
ATOM 2151 C C . HIS B 1 41 ? -12.984 46.375 22.578 1 42.56 41 HIS B C 1
ATOM 2153 O O . HIS B 1 41 ? -13.594 46.906 23.484 1 42.56 41 HIS B O 1
ATOM 2159 N N . GLU B 1 42 ? -13.734 45.844 23.031 1 41.12 42 GLU B N 1
ATOM 2160 C CA . GLU B 1 42 ? -14.625 46.156 24.156 1 41.12 42 GLU B CA 1
ATOM 2161 C C . GLU B 1 42 ? -13.891 46.906 25.25 1 41.12 42 GLU B C 1
ATOM 2163 O O . GLU B 1 42 ? -12.664 46.812 25.359 1 41.12 42 GLU B O 1
ATOM 2168 N N . GLN B 1 43 ? -13.992 47.844 26.547 1 37.34 43 GLN B N 1
ATOM 2169 C CA . GLN B 1 43 ? -13.523 48.875 27.469 1 37.34 43 GLN B CA 1
ATOM 2170 C C . GLN B 1 43 ? -12 48.906 27.516 1 37.34 43 GLN B C 1
ATOM 2172 O O . GLN B 1 43 ? -11.422 49.906 27.953 1 37.34 43 GLN B O 1
ATOM 2177 N N . ARG B 1 44 ? -11.281 47.781 27.766 1 41.03 44 ARG B N 1
ATOM 2178 C CA . ARG B 1 44 ? -10.984 46.375 27.641 1 41.03 44 ARG B CA 1
ATOM 2179 C C . ARG B 1 44 ? -10.359 46.062 26.297 1 41.03 44 ARG B C 1
ATOM 2181 O O . ARG B 1 44 ? -10.258 44.875 25.906 1 41.03 44 ARG B O 1
ATOM 2188 N N . GLY B 1 45 ? -9.836 46.531 25.375 1 45.78 45 GLY B N 1
ATOM 2189 C CA . GLY B 1 45 ? -9.633 46.625 23.938 1 45.78 45 GLY B CA 1
ATOM 2190 C C . GLY B 1 45 ? -8.359 45.938 23.469 1 45.78 45 GLY B C 1
ATOM 2191 O O . GLY B 1 45 ? -8.398 45.062 22.609 1 45.78 45 GLY B O 1
ATOM 2192 N N . ALA B 1 46 ? -7.211 46.75 23.641 1 49.91 46 ALA B N 1
ATOM 2193 C CA . ALA B 1 46 ? -5.914 46.125 23.391 1 49.91 46 ALA B CA 1
ATOM 2194 C C . ALA B 1 46 ? -5.879 44.719 23.969 1 49.91 46 ALA B C 1
ATOM 2196 O O . ALA B 1 46 ? -5.375 43.781 23.344 1 49.91 46 ALA B O 1
ATOM 2197 N N . VAL B 1 47 ? -6.273 44.906 25.25 1 55.41 47 VAL B N 1
ATOM 2198 C CA . VAL B 1 47 ? -6.383 43.594 25.922 1 55.41 47 VAL B CA 1
ATOM 2199 C C . VAL B 1 47 ? -7.266 42.656 25.109 1 55.41 47 VAL B C 1
ATOM 2201 O O . VAL B 1 47 ? -6.965 41.469 24.969 1 55.41 47 VAL B O 1
ATOM 2204 N N . SER B 1 48 ? -8.148 43.531 24.328 1 60.97 48 SER B N 1
ATOM 2205 C CA . SER B 1 48 ? -9.141 42.719 23.625 1 60.97 48 SER B CA 1
ATOM 2206 C C . SER B 1 48 ? -8.562 42.125 22.344 1 60.97 48 SER B C 1
ATOM 2208 O O . SER B 1 48 ? -8.758 40.938 22.062 1 60.97 48 SER B O 1
ATOM 2210 N N . LEU B 1 49 ? -7.648 42.969 21.688 1 62.97 49 LEU B N 1
ATOM 2211 C CA . LEU B 1 49 ? -7.066 42.438 20.453 1 62.97 49 LEU B CA 1
ATOM 2212 C C . LEU B 1 49 ? -6.137 41.281 20.734 1 62.97 49 LEU B C 1
ATOM 2214 O O . LEU B 1 49 ? -6.117 40.281 19.984 1 62.97 49 LEU B O 1
ATOM 2218 N N . VAL B 1 50 ? -5.379 41.625 21.75 1 67.94 50 VAL B N 1
ATOM 2219 C CA . VAL B 1 50 ? -4.445 40.562 22.141 1 67.94 50 VAL B CA 1
ATOM 2220 C C . VAL B 1 50 ? -5.219 39.312 22.516 1 67.94 50 VAL B C 1
ATOM 2222 O O . VAL B 1 50 ? -4.828 38.188 22.156 1 67.94 50 VAL B O 1
ATOM 2225 N N . GLU B 1 51 ? -6.215 39.594 23.188 1 71.19 51 GLU B N 1
ATOM 2226 C CA . GLU B 1 51 ? -7.062 38.438 23.562 1 71.19 51 GLU B CA 1
ATOM 2227 C C . GLU B 1 51 ? -7.672 37.781 22.344 1 71.19 51 GLU B C 1
ATOM 2229 O O . GLU B 1 51 ? -7.77 36.562 22.281 1 71.19 51 GLU B O 1
ATOM 2234 N N . LEU B 1 52 ? -8 38.594 21.391 1 75.56 52 LEU B N 1
ATOM 2235 C CA . LEU B 1 52 ? -8.555 38.031 20.156 1 75.56 52 LEU B CA 1
ATOM 2236 C C . LEU B 1 52 ? -7.504 37.25 19.391 1 75.56 52 LEU B C 1
ATOM 2238 O O . LEU B 1 52 ? -7.797 36.188 18.859 1 75.56 52 LEU B O 1
ATOM 2242 N N . GLN B 1 53 ? -6.324 37.844 19.344 1 78.38 53 GLN B N 1
ATOM 2243 C CA . GLN B 1 53 ? -5.234 37.125 18.688 1 78.38 53 GLN B CA 1
ATOM 2244 C C . GLN B 1 53 ? -4.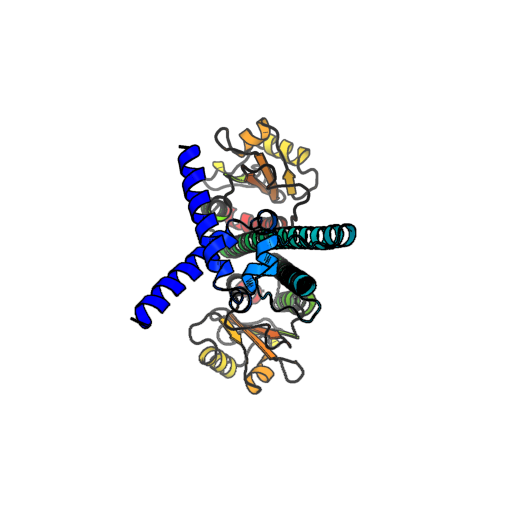938 35.812 19.375 1 78.38 53 GLN B C 1
ATOM 2246 O O . GLN B 1 53 ? -4.711 34.781 18.719 1 78.38 53 GLN B O 1
ATOM 2251 N N . MET B 1 54 ? -4.996 35.844 20.688 1 80.69 54 MET B N 1
ATOM 2252 C CA . MET B 1 54 ? -4.742 34.625 21.453 1 80.69 54 MET B CA 1
ATOM 2253 C C . MET B 1 54 ? -5.824 33.594 21.188 1 80.69 54 MET B C 1
ATOM 2255 O O . MET B 1 54 ? -5.527 32.406 21.047 1 80.69 54 MET B O 1
ATOM 2259 N N . GLU B 1 55 ? -6.957 34.125 21.062 1 82.12 55 GLU B N 1
ATOM 2260 C CA . GLU B 1 55 ? -8.062 33.219 20.797 1 82.12 55 GLU B CA 1
ATOM 2261 C C . GLU B 1 55 ? -7.961 32.594 19.406 1 82.12 55 GLU B C 1
ATOM 2263 O O . GLU B 1 55 ? -8.211 31.406 19.219 1 82.12 55 GLU B O 1
ATOM 2268 N N . ARG B 1 56 ? -7.582 33.406 18.469 1 86.94 56 ARG B N 1
ATOM 2269 C CA . ARG B 1 56 ? -7.414 32.906 17.094 1 86.94 56 ARG B CA 1
ATOM 2270 C C . ARG B 1 56 ? -6.297 31.875 17.016 1 86.94 56 ARG B C 1
ATOM 2272 O O . ARG B 1 56 ? -6.422 30.875 16.312 1 86.94 56 ARG B O 1
ATOM 2279 N N . GLN B 1 57 ? -5.242 32.156 17.734 1 87.19 57 GLN B N 1
ATOM 2280 C CA . GLN B 1 57 ? -4.141 31.203 17.766 1 87.19 57 GLN B CA 1
ATOM 2281 C C . GLN B 1 57 ? -4.559 29.906 18.422 1 87.19 57 GLN B C 1
ATOM 2283 O O . GLN B 1 57 ? -4.172 28.828 17.969 1 87.19 57 GLN B O 1
ATOM 2288 N N . ARG B 1 58 ? -5.352 30 19.422 1 86.75 58 ARG B N 1
ATOM 2289 C CA . ARG B 1 58 ? -5.852 28.812 20.078 1 86.75 58 ARG B CA 1
ATOM 2290 C C . ARG B 1 58 ? -6.734 27.984 19.156 1 86.75 58 ARG B C 1
ATOM 2292 O O . ARG B 1 58 ? -6.629 26.766 19.094 1 86.75 58 ARG B O 1
ATOM 2299 N N . GLU B 1 59 ? -7.523 28.719 18.438 1 91 59 GLU B N 1
ATOM 2300 C CA . GLU B 1 59 ? -8.383 28.031 17.469 1 91 59 GLU B CA 1
ATOM 2301 C C . GLU B 1 59 ? -7.562 27.344 16.391 1 91 59 GLU B C 1
ATOM 2303 O O . GLU B 1 59 ? -7.871 26.234 15.977 1 91 59 GLU B O 1
ATOM 2308 N N . ARG B 1 60 ? -6.598 28.062 15.93 1 94.5 60 ARG B N 1
ATOM 2309 C CA . ARG B 1 60 ? -5.727 27.484 14.906 1 94.5 60 ARG B CA 1
ATOM 2310 C C . ARG B 1 60 ? -5.016 26.25 15.422 1 94.5 60 ARG B C 1
ATOM 2312 O O . ARG B 1 60 ? -4.887 25.25 14.703 1 94.5 60 ARG B O 1
ATOM 2319 N N . ILE B 1 61 ? -4.539 26.359 16.656 1 93.19 61 ILE B N 1
ATOM 2320 C CA . ILE B 1 61 ? -3.881 25.203 17.266 1 93.19 61 ILE B CA 1
ATOM 2321 C C . ILE B 1 61 ? -4.844 24.031 17.312 1 93.19 61 ILE B C 1
ATOM 2323 O O . ILE B 1 61 ? -4.48 22.906 16.938 1 93.19 61 ILE B O 1
ATOM 2327 N N . GLU B 1 62 ? -6.043 24.297 17.703 1 93.88 62 GLU B N 1
ATOM 2328 C CA . GLU B 1 62 ? -7.047 23.234 17.781 1 93.88 62 GLU B CA 1
ATOM 2329 C C . GLU B 1 62 ? -7.316 22.641 16.406 1 93.88 62 GLU B C 1
ATOM 2331 O O . GLU B 1 62 ? -7.43 21.406 16.266 1 93.88 62 GLU B O 1
ATOM 2336 N N . GLN B 1 63 ? -7.398 23.453 15.461 1 97 63 GLN B N 1
ATOM 2337 C CA . GLN B 1 63 ? -7.637 23 14.094 1 97 63 GLN B CA 1
ATOM 2338 C C . GLN B 1 63 ? -6.488 22.125 13.602 1 97 63 GLN B C 1
ATOM 2340 O O . GLN B 1 63 ? -6.719 21.062 12.992 1 97 63 GLN B O 1
ATOM 2345 N N . LEU B 1 64 ? -5.277 22.562 13.836 1 96.56 64 LEU B N 1
ATOM 2346 C CA . LEU B 1 64 ? -4.105 21.828 13.398 1 96.56 64 LEU B CA 1
ATOM 2347 C C . LEU B 1 64 ? -4.016 20.484 14.109 1 96.56 64 LEU B C 1
ATOM 2349 O O . LEU B 1 64 ? -3.662 19.469 13.492 1 96.56 64 LEU B O 1
ATOM 2353 N N . GLU B 1 65 ? -4.418 20.484 15.359 1 95.4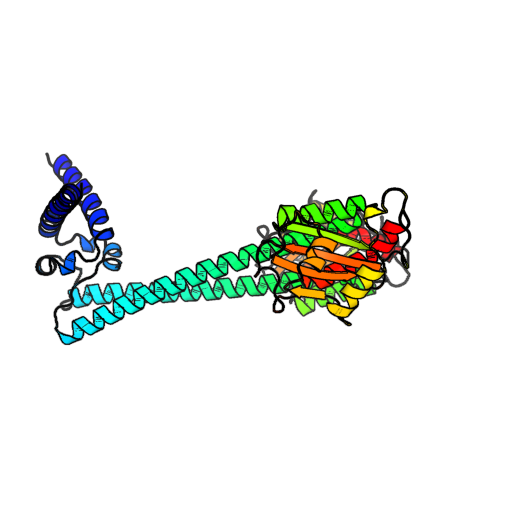4 65 GLU B N 1
ATOM 2354 C CA . GLU B 1 65 ? -4.418 19.234 16.109 1 95.44 65 GLU B CA 1
ATOM 2355 C C . GLU B 1 65 ? -5.453 18.25 15.57 1 95.44 65 GLU B C 1
ATOM 2357 O O . GLU B 1 65 ? -5.195 17.047 15.484 1 95.44 65 GLU B O 1
ATOM 2362 N N . LEU B 1 66 ? -6.539 18.812 15.234 1 95.5 66 LEU B N 1
ATOM 2363 C CA . LEU B 1 66 ? -7.574 17.969 14.641 1 95.5 66 LEU B CA 1
ATOM 2364 C C . LEU B 1 66 ? -7.117 17.438 13.289 1 95.5 66 LEU B C 1
ATOM 2366 O O . LEU B 1 66 ? -7.344 16.266 12.977 1 95.5 66 LEU B O 1
ATOM 2370 N N . GLU B 1 67 ? -6.461 18.234 12.531 1 95.75 67 GLU B N 1
ATOM 2371 C CA . GLU B 1 67 ? -5.945 17.828 11.234 1 95.75 67 GLU B CA 1
ATOM 2372 C C . GLU B 1 67 ? -4.906 16.719 11.375 1 95.75 67 GLU B C 1
ATOM 2374 O O . GLU B 1 67 ? -4.898 15.766 10.602 1 95.75 67 GLU B O 1
ATOM 2379 N N . ILE B 1 68 ? -4.062 16.844 12.328 1 96.25 68 ILE B N 1
ATOM 2380 C CA . ILE B 1 68 ? -3.051 15.828 12.578 1 96.25 68 ILE B CA 1
ATOM 2381 C C . ILE B 1 68 ? -3.725 14.5 12.938 1 96.25 68 ILE B C 1
ATOM 2383 O O . ILE B 1 68 ? -3.34 13.445 12.43 1 96.25 68 ILE B O 1
ATOM 2387 N N . THR B 1 69 ? -4.734 14.609 13.773 1 94.56 69 THR B N 1
ATOM 2388 C CA . THR B 1 69 ? -5.461 13.406 14.18 1 94.56 69 THR B CA 1
ATOM 2389 C C . THR B 1 69 ? -6.102 12.727 12.977 1 94.56 69 THR B C 1
ATOM 2391 O O . THR B 1 69 ? -6.016 11.508 12.828 1 94.56 69 THR B O 1
ATOM 2394 N N . GLU B 1 70 ? -6.648 13.547 12.156 1 93.75 70 GLU B N 1
ATOM 2395 C CA . GLU B 1 70 ? -7.273 13.008 10.953 1 93.75 70 GLU B CA 1
ATOM 2396 C C . GLU B 1 70 ? -6.242 12.367 10.031 1 93.75 70 GLU B C 1
ATOM 2398 O O . GLU B 1 70 ? -6.469 11.273 9.5 1 93.75 70 GLU B O 1
ATOM 2403 N N . LEU B 1 71 ? -5.133 13.031 9.883 1 93.88 71 LEU B N 1
ATOM 2404 C CA . LEU B 1 71 ? -4.07 12.516 9.023 1 93.88 71 LEU B CA 1
ATOM 2405 C C . LEU B 1 71 ? -3.518 11.203 9.57 1 93.88 71 LEU B C 1
ATOM 2407 O O . LEU B 1 71 ? -3.242 10.273 8.805 1 93.88 71 LEU B O 1
ATOM 2411 N N . MET B 1 72 ? -3.424 11.125 10.82 1 94.06 72 MET B N 1
ATOM 2412 C CA . MET B 1 72 ? -2.924 9.906 11.445 1 94.06 72 MET B CA 1
ATOM 2413 C C . MET B 1 72 ? -3.906 8.75 11.258 1 94.06 72 MET B C 1
ATOM 2415 O O . MET B 1 72 ? -3.5 7.613 11.031 1 94.06 72 MET B O 1
ATOM 2419 N N . GLN B 1 73 ? -5.141 9.109 11.398 1 91.69 73 GLN B N 1
ATOM 2420 C CA . GLN B 1 73 ? -6.172 8.086 11.203 1 91.69 73 GLN B CA 1
ATOM 2421 C C . GLN B 1 73 ? -6.156 7.559 9.773 1 91.69 73 GLN B C 1
ATOM 2423 O O . GLN B 1 73 ? -6.219 6.348 9.555 1 91.69 73 GLN B O 1
ATOM 2428 N N . VAL B 1 74 ? -6.047 8.43 8.852 1 88.19 74 VAL B N 1
ATOM 2429 C CA . VAL B 1 74 ? -6 8.039 7.449 1 88.19 74 VAL B CA 1
ATOM 2430 C C . VAL B 1 74 ? -4.75 7.199 7.188 1 88.19 74 VAL B C 1
ATOM 2432 O O . VAL B 1 74 ? -4.82 6.16 6.523 1 88.19 74 VAL B O 1
ATOM 2435 N N . ALA B 1 75 ? -3.643 7.668 7.68 1 90.12 75 ALA B N 1
ATOM 2436 C CA . ALA B 1 75 ? -2.381 6.953 7.508 1 90.12 75 ALA B CA 1
ATOM 2437 C C . ALA B 1 75 ? -2.469 5.539 8.078 1 90.12 75 ALA B C 1
ATOM 2439 O O . ALA B 1 75 ? -2.027 4.578 7.445 1 90.12 75 ALA B O 1
ATOM 2440 N N . SER B 1 76 ? -3.08 5.398 9.203 1 89.94 76 SER B N 1
ATOM 2441 C CA . SER B 1 76 ? -3.225 4.102 9.859 1 89.94 76 SER B CA 1
ATOM 2442 C C . SER B 1 76 ? -4.16 3.186 9.078 1 89.94 76 SER B C 1
ATOM 2444 O O . SER B 1 76 ? -3.881 1.996 8.922 1 89.94 76 SER B O 1
ATOM 2446 N N . GLN B 1 77 ? -5.168 3.764 8.656 1 87.31 77 GLN B N 1
ATOM 2447 C CA . GLN B 1 77 ? -6.121 2.988 7.875 1 87.31 77 GLN B CA 1
ATOM 2448 C C . GLN B 1 77 ? -5.492 2.498 6.57 1 87.31 77 GLN B C 1
ATOM 2450 O O . GLN B 1 77 ? -5.672 1.341 6.188 1 87.31 77 GLN B O 1
ATOM 2455 N N . ASN B 1 78 ? -4.754 3.334 5.961 1 86.38 78 ASN B N 1
ATOM 2456 C CA . ASN B 1 78 ? -4.07 2.949 4.73 1 86.38 78 ASN B CA 1
ATOM 2457 C C . ASN B 1 78 ? -3.045 1.848 4.98 1 86.38 78 ASN B C 1
ATOM 2459 O O . ASN B 1 78 ? -2.928 0.911 4.191 1 86.38 78 ASN B O 1
ATOM 2463 N N . GLU B 1 79 ? -2.41 1.991 5.996 1 86.62 79 GLU B N 1
ATOM 2464 C CA . GLU B 1 79 ? -1.423 0.975 6.352 1 86.62 79 GLU B CA 1
ATOM 2465 C C . GLU B 1 79 ? -2.084 -0.386 6.559 1 86.62 79 GLU B C 1
ATOM 2467 O O . GLU B 1 79 ? -1.578 -1.405 6.082 1 86.62 79 GLU B O 1
ATOM 2472 N N . ARG B 1 80 ? -3.119 -0.359 7.223 1 90.06 80 ARG B N 1
ATOM 2473 C CA . ARG B 1 80 ? -3.852 -1.599 7.465 1 90.06 80 ARG B CA 1
ATOM 2474 C C . ARG B 1 80 ? -4.352 -2.203 6.156 1 90.06 80 ARG B C 1
ATOM 2476 O O . ARG B 1 80 ? -4.207 -3.406 5.93 1 90.06 80 ARG B O 1
ATOM 2483 N N . LEU B 1 81 ? -4.891 -1.369 5.348 1 90.56 81 LEU B N 1
ATOM 2484 C CA . LEU B 1 81 ? -5.387 -1.812 4.051 1 90.56 81 LEU B CA 1
ATOM 2485 C C . LEU B 1 81 ? -4.277 -2.475 3.242 1 90.56 81 LEU B C 1
ATOM 2487 O O . LEU B 1 81 ? -4.453 -3.582 2.729 1 90.56 81 LEU B O 1
ATOM 2491 N N . PHE B 1 82 ? -3.189 -1.882 3.219 1 88.12 82 PHE B N 1
ATOM 2492 C CA . PHE B 1 82 ? -2.066 -2.367 2.424 1 88.12 82 PHE B CA 1
ATOM 2493 C C . PHE B 1 82 ? -1.526 -3.674 2.992 1 88.12 82 PHE B C 1
ATOM 2495 O O . PHE B 1 82 ? -1.193 -4.594 2.24 1 88.12 82 PHE B O 1
ATOM 2502 N N . ARG B 1 83 ? -1.468 -3.73 4.199 1 88.25 83 ARG B N 1
ATOM 2503 C CA . ARG B 1 83 ? -0.975 -4.945 4.844 1 88.25 83 ARG B CA 1
ATOM 2504 C C . ARG B 1 83 ? -1.887 -6.129 4.547 1 88.25 83 ARG B C 1
ATOM 2506 O O . ARG B 1 83 ? -1.41 -7.227 4.242 1 88.25 83 ARG B O 1
ATOM 2513 N N . VAL B 1 84 ? -3.084 -5.895 4.633 1 92.94 84 VAL B N 1
ATOM 2514 C CA . VAL B 1 84 ? -4.055 -6.957 4.387 1 92.94 84 VAL B CA 1
ATOM 2515 C C . VAL B 1 84 ? -3.965 -7.414 2.932 1 92.94 84 VAL B C 1
ATOM 2517 O O . VAL B 1 84 ? -3.898 -8.617 2.654 1 92.94 84 VAL B O 1
ATOM 2520 N N . TYR B 1 85 ? -3.889 -6.461 2.033 1 92.38 85 TYR B N 1
ATOM 2521 C CA . TYR B 1 85 ? -3.779 -6.805 0.621 1 92.38 85 TYR B CA 1
ATOM 2522 C C . TYR B 1 85 ? -2.492 -7.578 0.346 1 92.38 85 TYR B C 1
ATOM 2524 O O . TYR B 1 85 ? -2.496 -8.562 -0.398 1 92.38 85 TYR B O 1
ATOM 2532 N N . ALA B 1 86 ? -1.453 -7.137 0.928 1 87.44 86 ALA B N 1
ATOM 2533 C CA . ALA B 1 86 ? -0.176 -7.82 0.75 1 87.44 86 ALA B CA 1
ATOM 2534 C C . ALA B 1 86 ? -0.261 -9.273 1.22 1 87.44 86 ALA B C 1
ATOM 2536 O O . ALA B 1 86 ? 0.268 -10.172 0.566 1 87.44 86 ALA B O 1
ATOM 2537 N N . GLY B 1 87 ? -0.917 -9.453 2.301 1 89.25 87 GLY B N 1
ATOM 2538 C CA . GLY B 1 87 ? -1.129 -10.805 2.795 1 89.25 87 GLY B CA 1
ATOM 2539 C C . GLY B 1 87 ? -1.963 -11.664 1.857 1 89.25 87 GLY B C 1
ATOM 2540 O O . GLY B 1 87 ? -1.65 -12.828 1.631 1 89.25 87 GLY B O 1
ATOM 2541 N N . VAL B 1 88 ? -2.928 -11.086 1.303 1 93.56 88 VAL B N 1
ATOM 2542 C CA . VAL B 1 88 ? -3.814 -11.805 0.389 1 93.56 88 VAL B CA 1
ATOM 2543 C C . VAL B 1 88 ? -3.039 -12.227 -0.856 1 93.56 88 VAL B C 1
ATOM 2545 O O . VAL B 1 88 ? -3.168 -13.367 -1.316 1 93.56 88 VAL B O 1
ATOM 2548 N N . TYR B 1 89 ? -2.246 -11.352 -1.36 1 86.38 89 TYR B N 1
ATOM 2549 C CA . TYR B 1 89 ? -1.474 -11.633 -2.564 1 86.38 89 TYR B CA 1
ATOM 2550 C C . TYR B 1 89 ? -0.58 -12.852 -2.363 1 86.38 89 TYR B C 1
ATOM 2552 O O . TYR B 1 89 ? -0.492 -13.719 -3.238 1 86.38 89 TYR B O 1
ATOM 2560 N N . ALA B 1 90 ? -0.021 -12.898 -1.244 1 82.5 90 ALA B N 1
ATOM 2561 C CA . ALA B 1 90 ? 0.868 -14.016 -0.937 1 82.5 90 ALA B CA 1
ATOM 2562 C C . ALA B 1 90 ? 0.076 -15.297 -0.684 1 82.5 90 ALA B C 1
ATOM 2564 O O . ALA B 1 90 ? 0.421 -16.359 -1.204 1 82.5 90 ALA B O 1
ATOM 2565 N N . ASP B 1 91 ? -1.001 -15.188 0.045 1 90.44 91 ASP B N 1
ATOM 2566 C CA . ASP B 1 91 ? -1.763 -16.344 0.494 1 90.44 91 ASP B CA 1
ATOM 2567 C C . ASP B 1 91 ? -2.611 -16.922 -0.638 1 90.44 91 ASP B C 1
ATOM 2569 O O . ASP B 1 91 ? -3.033 -18.078 -0.582 1 90.44 91 ASP B O 1
ATOM 2573 N N . LEU B 1 92 ? -2.84 -16.156 -1.616 1 91.69 92 LEU B N 1
ATOM 2574 C CA . LEU B 1 92 ? -3.637 -16.578 -2.764 1 91.69 92 LEU B CA 1
ATOM 2575 C C . LEU B 1 92 ? -3.041 -17.812 -3.408 1 91.69 92 LEU B C 1
ATOM 2577 O O . LEU B 1 92 ? -3.775 -18.719 -3.816 1 91.69 92 LEU B O 1
ATOM 2581 N N . PHE B 1 93 ? -1.765 -17.938 -3.443 1 83.25 93 PHE B N 1
ATOM 2582 C CA . PHE B 1 93 ? -1.089 -19.016 -4.168 1 83.25 93 PHE B CA 1
ATOM 2583 C C . PHE B 1 93 ? -0.967 -20.25 -3.299 1 83.25 93 PHE B C 1
ATOM 2585 O O . PHE B 1 93 ? -0.572 -21.312 -3.781 1 83.25 93 PHE B O 1
ATOM 2592 N N . GLU B 1 94 ? -1.374 -20.094 -2.104 1 85.62 94 GLU B N 1
ATOM 2593 C CA . GLU B 1 94 ? -1.416 -21.25 -1.203 1 85.62 94 GLU B CA 1
ATOM 2594 C C . GLU B 1 94 ? -2.797 -21.891 -1.206 1 85.62 94 GLU B C 1
ATOM 2596 O O . GLU B 1 94 ? -2.984 -22.969 -0.624 1 85.62 94 GLU B O 1
ATOM 2601 N N . CYS B 1 95 ? -3.705 -21.234 -1.814 1 92.94 95 CYS B N 1
ATOM 2602 C CA . CYS B 1 95 ? -5.047 -21.797 -1.919 1 92.94 95 CYS B CA 1
ATOM 2603 C C . CYS B 1 95 ? -5.078 -22.969 -2.891 1 92.94 95 CYS B C 1
ATOM 2605 O O . CYS B 1 95 ? -4.406 -22.938 -3.926 1 92.94 95 CYS B O 1
ATOM 2607 N N . HIS B 1 96 ? -5.996 -23.984 -2.6 1 91.88 96 HIS B N 1
ATOM 2608 C CA . HIS B 1 96 ? -6.023 -25.188 -3.432 1 91.88 96 HIS B CA 1
ATOM 2609 C C . HIS B 1 96 ? -7.391 -25.375 -4.078 1 91.88 96 HIS B C 1
ATOM 2611 O O . HIS B 1 96 ? -7.535 -26.156 -5.02 1 91.88 96 HIS B O 1
ATOM 2617 N N . ASN B 1 97 ? -8.312 -24.766 -3.576 1 94.12 97 ASN B N 1
ATOM 2618 C CA . ASN B 1 97 ? -9.672 -24.844 -4.102 1 94.12 97 ASN B CA 1
ATOM 2619 C C . ASN B 1 97 ? -10.461 -23.562 -3.805 1 94.12 97 ASN B C 1
ATOM 2621 O O . ASN B 1 97 ? -9.938 -22.641 -3.188 1 94.12 97 ASN B O 1
ATOM 2625 N N . LEU B 1 98 ? -11.648 -23.562 -4.211 1 95.94 98 LEU B N 1
ATOM 2626 C CA . LEU B 1 98 ? -12.461 -22.359 -4.09 1 95.94 98 LEU B CA 1
ATOM 2627 C C . LEU B 1 98 ? -12.82 -22.078 -2.633 1 95.94 98 LEU B C 1
ATOM 2629 O O . LEU B 1 98 ? -12.977 -20.922 -2.232 1 95.94 98 LEU B O 1
ATOM 2633 N N . PHE B 1 99 ? -12.922 -23.094 -1.843 1 96.19 99 PHE B N 1
ATOM 2634 C CA . PHE B 1 99 ? -13.211 -22.922 -0.425 1 96.19 99 PHE B CA 1
ATOM 2635 C C . PHE B 1 99 ? -12.039 -22.234 0.28 1 96.19 99 PHE B C 1
ATOM 2637 O O . PHE B 1 99 ? -12.234 -21.344 1.099 1 96.19 99 PHE B O 1
ATOM 2644 N N . ASP B 1 100 ? -10.859 -22.656 -0.046 1 96.19 100 ASP B N 1
ATOM 2645 C CA . ASP B 1 100 ? -9.672 -22 0.483 1 96.19 100 ASP B CA 1
ATOM 2646 C C . ASP B 1 100 ? -9.656 -20.516 0.128 1 96.19 100 ASP B C 1
ATOM 2648 O O . ASP B 1 100 ? -9.367 -19.672 0.978 1 96.19 100 ASP B O 1
ATOM 2652 N N . LEU B 1 101 ? -9.984 -20.312 -1.128 1 97 101 LEU B N 1
ATOM 2653 C CA . LEU B 1 101 ? -10 -18.922 -1.608 1 97 101 LEU B CA 1
ATOM 2654 C C . LEU B 1 101 ? -11.047 -18.109 -0.865 1 97 101 LEU B C 1
ATOM 2656 O O . LEU B 1 101 ? -10.766 -17 -0.414 1 97 101 LEU B O 1
ATOM 2660 N N . SER B 1 102 ? -12.188 -18.641 -0.73 1 97.25 102 SER B N 1
ATOM 2661 C CA . SER B 1 102 ? -13.273 -17.969 -0.036 1 97.25 102 SER B CA 1
ATOM 2662 C C . SER B 1 102 ? -12.898 -17.672 1.412 1 97.25 102 SER B C 1
ATOM 2664 O O . SER B 1 102 ? -13.172 -16.562 1.912 1 97.25 102 SER B O 1
ATOM 2666 N N . ARG B 1 103 ? -12.312 -18.562 2.053 1 97.56 103 ARG B N 1
ATOM 2667 C CA . ARG B 1 103 ? -11.891 -18.375 3.438 1 97.56 103 ARG B CA 1
ATOM 2668 C C . ARG B 1 103 ? -10.812 -17.297 3.545 1 97.56 103 ARG B C 1
ATOM 2670 O O . ARG B 1 103 ? -10.852 -16.469 4.453 1 97.56 103 ARG B O 1
ATOM 2677 N N . LEU B 1 104 ? -9.914 -17.359 2.648 1 97.81 104 LEU B N 1
ATOM 2678 C CA . LEU B 1 104 ? -8.859 -16.344 2.607 1 97.81 104 LEU B CA 1
ATOM 2679 C C . LEU B 1 104 ? -9.445 -14.945 2.469 1 97.81 104 LEU B C 1
ATOM 2681 O O . LEU B 1 104 ? -9.086 -14.047 3.227 1 97.81 104 LEU B O 1
ATOM 2685 N N . LEU B 1 105 ? -10.367 -14.781 1.532 1 98 105 LEU B N 1
ATOM 2686 C CA . LEU B 1 105 ? -10.969 -13.477 1.272 1 98 105 LEU B CA 1
ATOM 2687 C C . LEU B 1 105 ? -11.82 -13.023 2.457 1 98 105 LEU B C 1
ATOM 2689 O O . LEU B 1 105 ? -11.789 -11.852 2.832 1 98 105 LEU B O 1
ATOM 2693 N N . ALA B 1 106 ? -12.5 -13.953 3.037 1 97.69 106 ALA B N 1
ATOM 2694 C CA . ALA B 1 106 ? -13.328 -13.625 4.199 1 97.69 106 ALA B CA 1
ATOM 2695 C C . ALA B 1 106 ? -12.461 -13.172 5.371 1 97.69 106 ALA B C 1
ATOM 2697 O O . ALA B 1 106 ? -12.773 -12.18 6.031 1 97.69 106 ALA B O 1
ATOM 2698 N N . ARG B 1 107 ? -11.445 -13.852 5.641 1 97.69 107 ARG B N 1
ATOM 2699 C CA . ARG B 1 107 ? -10.531 -13.5 6.727 1 97.69 107 ARG B CA 1
ATOM 2700 C C . ARG B 1 107 ? -9.906 -12.133 6.496 1 97.69 107 ARG B C 1
ATOM 2702 O O . ARG B 1 107 ? -9.852 -11.305 7.406 1 97.69 107 ARG B O 1
ATOM 2709 N N . ALA B 1 108 ? -9.516 -11.906 5.312 1 97.19 108 ALA B N 1
ATOM 2710 C CA . ALA B 1 108 ? -8.82 -10.664 4.984 1 97.19 108 ALA B CA 1
ATOM 2711 C C . ALA B 1 108 ? -9.789 -9.477 4.969 1 97.19 108 ALA B C 1
ATOM 2713 O O . ALA B 1 108 ? -9.555 -8.477 5.645 1 97.19 108 ALA B O 1
ATOM 2714 N N . PHE B 1 109 ? -10.922 -9.594 4.379 1 97.38 109 PHE B N 1
ATOM 2715 C CA . PHE B 1 109 ? -11.734 -8.414 4.086 1 97.38 109 PHE B CA 1
ATOM 2716 C C . PHE B 1 109 ? -12.852 -8.266 5.109 1 97.38 109 PHE B C 1
ATOM 2718 O O . PHE B 1 109 ? -13.234 -7.148 5.457 1 97.38 109 PHE B O 1
ATOM 2725 N N . VAL B 1 110 ? -13.336 -9.328 5.574 1 97 110 VAL B N 1
ATOM 2726 C CA . VAL B 1 110 ? -14.406 -9.234 6.566 1 97 110 VAL B CA 1
ATOM 2727 C C . VAL B 1 110 ? -13.805 -9.102 7.965 1 97 110 VAL B C 1
ATOM 2729 O O . VAL B 1 110 ? -14.133 -8.164 8.703 1 97 110 VAL B O 1
ATOM 2732 N N . GLN B 1 111 ? -12.891 -9.898 8.289 1 96.88 111 GLN B N 1
ATOM 2733 C CA . GLN B 1 111 ? -12.375 -9.914 9.648 1 96.88 111 GLN B CA 1
ATOM 2734 C C . GLN B 1 111 ? -11.344 -8.805 9.859 1 96.88 111 GLN B C 1
ATOM 2736 O O . GLN B 1 111 ? -11.398 -8.078 10.852 1 96.88 111 GLN B O 1
ATOM 2741 N N . GLN B 1 112 ? -10.484 -8.633 8.945 1 95.88 112 GLN B N 1
ATOM 2742 C CA . GLN B 1 112 ? -9.391 -7.691 9.164 1 95.88 112 GLN B CA 1
ATOM 2743 C C . GLN B 1 112 ? -9.789 -6.285 8.727 1 95.88 112 GLN B C 1
ATOM 2745 O O . GLN B 1 112 ? -9.422 -5.301 9.367 1 95.88 112 GLN B O 1
ATOM 2750 N N . LEU B 1 113 ? -10.562 -6.152 7.645 1 95.62 113 LEU B N 1
ATOM 2751 C CA . LEU B 1 113 ? -10.922 -4.824 7.148 1 95.62 113 LEU B CA 1
ATOM 2752 C C . LEU B 1 113 ? -12.344 -4.457 7.562 1 95.62 113 LEU B C 1
ATOM 2754 O O . LEU B 1 113 ? -12.844 -3.389 7.195 1 95.62 113 LEU B O 1
ATOM 2758 N N . ARG B 1 114 ? -13 -5.309 8.258 1 94.88 114 ARG B N 1
ATOM 2759 C CA . ARG B 1 114 ? -14.289 -5.086 8.891 1 94.88 114 ARG B CA 1
ATOM 2760 C C . ARG B 1 114 ? -15.367 -4.797 7.855 1 94.88 114 ARG B C 1
ATOM 2762 O O . ARG B 1 114 ? -16.219 -3.922 8.055 1 94.88 114 ARG B O 1
ATOM 2769 N N . LEU B 1 115 ? -15.266 -5.383 6.766 1 96.94 115 LEU B N 1
ATOM 2770 C CA . LEU B 1 115 ? -16.375 -5.379 5.812 1 96.94 115 LEU B CA 1
ATOM 2771 C C . LEU B 1 115 ? -17.484 -6.316 6.266 1 96.94 115 LEU B C 1
ATOM 2773 O O . LEU B 1 115 ? -17.281 -7.125 7.18 1 96.94 115 LEU B O 1
ATOM 2777 N N . THR B 1 116 ? -18.641 -6.168 5.676 1 97.75 116 THR B N 1
ATOM 2778 C CA . THR B 1 116 ? -19.766 -6.969 6.121 1 97.75 116 THR B CA 1
ATOM 2779 C C . THR B 1 116 ? -19.844 -8.281 5.352 1 97.75 116 THR B C 1
ATOM 2781 O O . THR B 1 116 ? -20.344 -9.289 5.867 1 97.75 116 THR B O 1
ATOM 2784 N N . ALA B 1 117 ? -19.312 -8.25 4.105 1 97.62 117 ALA B N 1
ATOM 2785 C CA . ALA B 1 117 ? -19.375 -9.492 3.344 1 97.62 117 ALA B CA 1
ATOM 2786 C C . ALA B 1 117 ? -18.453 -9.438 2.131 1 97.62 117 ALA B C 1
ATOM 2788 O O . ALA B 1 117 ? -18.078 -8.352 1.678 1 97.62 117 ALA B O 1
ATOM 2789 N N . VAL B 1 118 ? -18.062 -10.602 1.666 1 97.81 118 VAL B N 1
ATOM 2790 C CA . VAL B 1 118 ? -17.375 -10.828 0.401 1 97.81 118 VAL B CA 1
ATOM 2791 C C . VAL B 1 118 ? -17.984 -12.039 -0.308 1 97.81 118 VAL B C 1
ATOM 2793 O O . VAL B 1 118 ? -18.281 -13.047 0.33 1 97.81 118 VAL B O 1
ATOM 2796 N N . ARG B 1 119 ? -18.234 -11.914 -1.62 1 97 119 ARG B N 1
ATOM 2797 C CA . ARG B 1 119 ? -18.875 -12.984 -2.379 1 97 119 ARG B CA 1
ATOM 2798 C C . ARG B 1 119 ? -18.172 -13.203 -3.715 1 97 119 ARG B C 1
ATOM 2800 O O . ARG B 1 119 ? -17.844 -12.242 -4.418 1 97 119 ARG B O 1
ATOM 2807 N N . ILE B 1 120 ? -17.906 -14.461 -3.979 1 97.25 120 ILE B N 1
ATOM 2808 C CA . ILE B 1 120 ? -17.391 -14.852 -5.289 1 97.25 120 ILE B CA 1
ATOM 2809 C C . ILE B 1 120 ? -18.531 -15.391 -6.145 1 97.25 120 ILE B C 1
ATOM 2811 O O . ILE B 1 120 ? -19.234 -16.328 -5.738 1 97.25 120 ILE B O 1
ATOM 2815 N N . TRP B 1 121 ? -18.734 -14.789 -7.273 1 97.31 121 TRP B N 1
ATOM 2816 C CA . TRP B 1 121 ? -19.703 -15.258 -8.25 1 97.31 121 TRP B CA 1
ATOM 2817 C C . TRP B 1 121 ? -19.016 -15.688 -9.547 1 97.31 121 TRP B C 1
ATOM 2819 O O . TRP B 1 121 ? -18.469 -14.852 -10.266 1 97.31 121 TRP B O 1
ATOM 2829 N N . LEU B 1 122 ? -19.141 -16.984 -9.836 1 97.62 122 LEU B N 1
ATOM 2830 C CA . LEU B 1 122 ? -18.5 -17.5 -11.039 1 97.62 122 LEU B CA 1
ATOM 2831 C C . LEU B 1 122 ? -19.5 -17.688 -12.164 1 97.62 122 LEU B C 1
ATOM 2833 O O . LEU B 1 122 ? -20.656 -18.078 -11.922 1 97.62 122 LEU B O 1
ATOM 2837 N N . ASN B 1 123 ? -19.062 -17.422 -13.32 1 97.31 123 ASN B N 1
ATOM 2838 C CA . ASN B 1 123 ? -19.875 -17.578 -14.523 1 97.31 123 ASN B CA 1
ATOM 2839 C C . ASN B 1 123 ? -20.062 -19.062 -14.883 1 97.31 123 ASN B C 1
ATOM 2841 O O . ASN B 1 123 ? -19.109 -19.719 -15.32 1 97.31 123 ASN B O 1
ATOM 2845 N N . PRO B 1 124 ? -21.266 -19.562 -14.797 1 95.88 124 PRO B N 1
ATOM 2846 C CA . PRO B 1 124 ? -21.484 -21 -15.023 1 95.88 124 PRO B CA 1
ATOM 2847 C C . PRO B 1 124 ? -21.234 -21.406 -16.469 1 95.88 124 PRO B C 1
ATOM 2849 O O . PRO B 1 124 ? -21 -22.578 -16.75 1 95.88 124 PRO B O 1
ATOM 2852 N N . ASN B 1 125 ? -21.219 -20.453 -17.391 1 95.88 125 ASN B N 1
ATOM 2853 C CA . ASN B 1 125 ? -20.984 -20.766 -18.797 1 95.88 125 ASN B CA 1
ATOM 2854 C C . ASN B 1 125 ? -19.5 -20.828 -19.109 1 95.88 125 ASN B C 1
ATOM 2856 O O . ASN B 1 125 ? -19.109 -21.328 -20.172 1 95.88 125 ASN B O 1
ATOM 2860 N N . GLN B 1 126 ? -18.734 -20.328 -18.203 1 94.62 126 GLN B N 1
ATOM 2861 C CA . GLN B 1 126 ? -17.312 -20.219 -18.516 1 94.62 126 GLN B CA 1
ATOM 2862 C C . GLN B 1 126 ? -16.469 -21.141 -17.641 1 94.62 126 GLN B C 1
ATOM 2864 O O . GLN B 1 126 ? -15.312 -21.422 -17.938 1 94.62 126 GLN B O 1
ATOM 2869 N N . VAL B 1 127 ? -17.141 -21.531 -16.547 1 94.25 127 VAL B N 1
ATOM 2870 C CA . VAL B 1 127 ? -16.328 -22.312 -15.609 1 94.25 127 VAL B CA 1
ATOM 2871 C C . VAL B 1 127 ? -17.094 -23.562 -15.172 1 94.25 127 VAL B C 1
ATOM 2873 O O . VAL B 1 127 ? -18.328 -23.562 -15.133 1 94.25 127 VAL B O 1
ATOM 2876 N N . LYS B 1 128 ? -16.297 -24.625 -14.961 1 93 128 LYS B N 1
ATOM 2877 C CA . LYS B 1 128 ? -16.797 -25.812 -14.281 1 93 128 LYS B CA 1
ATOM 2878 C C . LYS B 1 128 ? -16.188 -25.938 -12.883 1 93 128 LYS B C 1
ATOM 2880 O O . LYS B 1 128 ? -15.008 -25.688 -12.688 1 93 128 LYS B O 1
ATOM 2885 N N . VAL B 1 129 ? -17.062 -26.25 -11.984 1 92.94 129 VAL B N 1
ATOM 2886 C CA . VAL B 1 129 ? -16.578 -26.312 -10.609 1 92.94 129 VAL B CA 1
ATOM 2887 C C . VAL B 1 129 ? -16.672 -27.766 -10.102 1 92.94 129 VAL B C 1
ATOM 2889 O O . VAL B 1 129 ? -17.438 -28.562 -10.641 1 92.94 129 VAL B O 1
ATOM 2892 N N . ALA B 1 130 ? -15.812 -28.078 -9.125 1 91.12 130 ALA B N 1
ATOM 2893 C CA . ALA B 1 130 ? -15.82 -29.406 -8.508 1 91.12 130 ALA B CA 1
ATOM 2894 C C . ALA B 1 130 ? -17.125 -29.656 -7.762 1 91.12 130 ALA B C 1
ATOM 2896 O O . ALA B 1 130 ? -17.891 -28.719 -7.516 1 91.12 130 ALA B O 1
ATOM 2897 N N . GLU B 1 131 ? -17.266 -30.922 -7.453 1 89.12 131 GLU B N 1
ATOM 2898 C CA . GLU B 1 131 ? -18.438 -31.297 -6.684 1 89.12 131 GLU B CA 1
ATOM 2899 C C . GLU B 1 131 ? -18.469 -30.578 -5.336 1 89.12 131 GLU B C 1
ATOM 2901 O O . GLU B 1 131 ? -17.453 -30.5 -4.645 1 89.12 131 GLU B O 1
ATOM 2906 N N . GLY B 1 132 ? -19.562 -29.969 -4.957 1 91 132 GLY B N 1
ATOM 2907 C CA . GLY B 1 132 ? -19.719 -29.266 -3.689 1 91 132 GLY B CA 1
ATOM 2908 C C . GLY B 1 132 ? -19.422 -27.781 -3.791 1 91 132 GLY B C 1
ATOM 2909 O O . GLY B 1 132 ? -19.672 -27.031 -2.846 1 91 132 GLY B O 1
ATOM 2910 N N . GLU B 1 133 ? -18.922 -27.359 -4.934 1 93 133 GLU B N 1
ATOM 2911 C CA . GLU B 1 133 ? -18.531 -25.953 -5.078 1 93 133 GLU B CA 1
ATOM 2912 C C . GLU B 1 133 ? -19.531 -25.203 -5.945 1 93 133 GLU B C 1
ATOM 2914 O O . GLU B 1 133 ? -19.203 -24.141 -6.488 1 93 133 GLU B O 1
ATOM 2919 N N . GLY B 1 134 ? -20.734 -25.703 -6.051 1 92.75 134 GLY B N 1
ATOM 2920 C CA . GLY B 1 134 ? -21.797 -25.094 -6.844 1 92.75 134 GLY B CA 1
ATOM 2921 C C . GLY B 1 134 ? -22.266 -23.766 -6.301 1 92.75 134 GLY B C 1
ATOM 2922 O O . GLY B 1 134 ? -22.828 -22.953 -7.035 1 92.75 134 GLY B O 1
ATOM 2923 N N . LEU B 1 135 ? -22.016 -23.594 -4.996 1 92.31 135 LEU B N 1
ATOM 2924 C CA . LEU B 1 135 ? -22.453 -22.375 -4.328 1 92.31 135 LEU B CA 1
ATOM 2925 C C . LEU B 1 135 ? -21.719 -21.156 -4.891 1 92.31 135 LEU B C 1
ATOM 2927 O O . LEU B 1 135 ? -22.172 -20.016 -4.707 1 92.31 135 LEU B O 1
ATOM 2931 N N . PHE B 1 136 ? -20.641 -21.391 -5.574 1 95.81 136 PHE B N 1
ATOM 2932 C CA . PHE B 1 136 ? -19.859 -20.281 -6.113 1 95.81 136 PHE B CA 1
ATOM 2933 C C . PHE B 1 136 ? -20.375 -19.891 -7.496 1 95.81 136 PHE B C 1
ATOM 2935 O O . PHE B 1 136 ? -20 -18.828 -8.023 1 95.81 136 PHE B O 1
ATOM 2942 N N . LEU B 1 137 ? -21.234 -20.703 -8.102 1 96 137 LEU B N 1
ATOM 2943 C CA . LEU B 1 137 ? -21.766 -20.406 -9.43 1 96 137 LEU B CA 1
ATOM 2944 C C . LEU B 1 137 ? -22.922 -19.422 -9.344 1 96 137 LEU B C 1
ATOM 2946 O O . LEU B 1 137 ? -23.844 -19.594 -8.531 1 96 137 LEU B O 1
ATOM 2950 N N . ALA B 1 138 ? -22.781 -18.453 -10.141 1 95.75 138 ALA B N 1
ATOM 2951 C CA . ALA B 1 138 ? -23.859 -17.469 -10.219 1 95.75 138 ALA B CA 1
ATOM 2952 C C . ALA B 1 138 ? -24.984 -17.938 -11.133 1 95.75 138 ALA B C 1
ATOM 2954 O O . ALA B 1 138 ? -24.781 -18.844 -11.945 1 95.75 138 ALA B O 1
ATOM 2955 N N . ASP B 1 139 ? -26.156 -17.328 -10.883 1 94.81 139 ASP B N 1
ATOM 2956 C CA . ASP B 1 139 ? -27.188 -17.391 -11.922 1 94.81 139 ASP B CA 1
ATOM 2957 C C . ASP B 1 139 ? -26.781 -16.578 -13.148 1 94.81 139 ASP B C 1
ATOM 2959 O O . ASP B 1 139 ? -26.453 -15.398 -13.023 1 94.81 139 ASP B O 1
ATOM 2963 N N . GLN B 1 140 ? -26.797 -17.234 -14.305 1 95.38 140 GLN B N 1
ATOM 2964 C CA . GLN B 1 140 ? -26.266 -16.594 -15.508 1 95.38 140 GLN B CA 1
ATOM 2965 C C . GLN B 1 140 ? -26.984 -15.289 -15.805 1 95.38 140 GLN B C 1
ATOM 2967 O O . GLN B 1 140 ? -26.359 -14.273 -16.109 1 95.38 140 GLN B O 1
ATOM 2972 N N . ARG B 1 141 ? -28.25 -15.305 -15.781 1 95.25 141 ARG B N 1
ATOM 2973 C CA . ARG B 1 141 ? -29.031 -14.125 -16.109 1 95.25 141 ARG B CA 1
ATOM 2974 C C . ARG B 1 141 ? -28.766 -12.992 -15.133 1 95.25 141 ARG B C 1
ATOM 2976 O O . ARG B 1 141 ? -28.625 -11.836 -15.539 1 95.25 141 ARG B O 1
ATOM 2983 N N . GLN B 1 142 ? -28.672 -13.281 -13.922 1 94.88 142 GLN B N 1
ATOM 2984 C CA . GLN B 1 142 ? -28.406 -12.289 -12.883 1 94.88 142 GLN B CA 1
ATOM 2985 C C . GLN B 1 142 ? -27.016 -11.688 -13.031 1 94.88 142 GLN B C 1
ATOM 2987 O O . GLN B 1 142 ? -26.844 -10.477 -12.898 1 94.88 142 GLN B O 1
ATOM 2992 N N . LEU B 1 143 ? -26.078 -12.539 -13.25 1 96.31 143 LEU B N 1
ATOM 2993 C CA . LEU B 1 143 ? -24.719 -12.078 -13.445 1 96.31 143 LEU B CA 1
ATOM 2994 C C . LEU B 1 143 ? -24.625 -11.133 -14.641 1 96.31 143 LEU B C 1
ATOM 2996 O O . LEU B 1 143 ? -24.031 -10.055 -14.539 1 96.31 143 LEU B O 1
ATOM 3000 N N . ASP B 1 144 ? -25.25 -11.492 -15.727 1 95.06 144 ASP B N 1
ATOM 3001 C CA . ASP B 1 144 ? -25.219 -10.68 -16.938 1 95.06 144 ASP B CA 1
ATOM 3002 C C . ASP B 1 144 ? -25.844 -9.305 -16.688 1 95.06 144 ASP B C 1
ATOM 3004 O O . ASP B 1 144 ? -25.312 -8.289 -17.125 1 95.06 144 ASP B O 1
ATOM 3008 N N . THR B 1 145 ? -26.906 -9.328 -16.078 1 94.88 145 THR B N 1
ATOM 3009 C CA . THR B 1 145 ? -27.625 -8.086 -15.789 1 94.88 145 THR B CA 1
ATOM 3010 C C . THR B 1 145 ? -26.75 -7.164 -14.922 1 94.88 145 THR B C 1
ATOM 3012 O O . THR B 1 145 ? -26.625 -5.973 -15.211 1 94.88 145 THR B O 1
ATOM 3015 N N . LEU B 1 146 ? -26.188 -7.707 -13.914 1 95.69 146 LEU B N 1
ATOM 3016 C CA . LEU B 1 146 ? -25.359 -6.93 -13.008 1 95.69 146 LEU B CA 1
ATOM 3017 C C . LEU B 1 146 ? -24.141 -6.352 -13.734 1 95.69 146 LEU B C 1
ATOM 3019 O O . LEU B 1 146 ? -23.828 -5.172 -13.586 1 95.69 146 LEU B O 1
ATOM 3023 N N . LEU B 1 147 ? -23.484 -7.16 -14.516 1 95.25 147 LEU B N 1
ATOM 3024 C CA . LEU B 1 147 ? -22.297 -6.73 -15.25 1 95.25 147 LEU B CA 1
ATOM 3025 C C . LEU B 1 147 ? -22.641 -5.641 -16.25 1 95.25 147 LEU B C 1
ATOM 3027 O O . LEU B 1 147 ? -21.891 -4.668 -16.406 1 95.25 147 LEU B O 1
ATOM 3031 N N . THR B 1 148 ? -23.734 -5.75 -16.875 1 94.62 148 THR B N 1
ATOM 3032 C CA . THR B 1 148 ? -24.141 -4.797 -17.906 1 94.62 148 THR B CA 1
ATOM 3033 C C . THR B 1 148 ? -24.594 -3.484 -17.281 1 94.62 148 THR B C 1
ATOM 3035 O O . THR B 1 148 ? -24.375 -2.41 -17.844 1 94.62 148 THR B O 1
ATOM 3038 N N . THR B 1 149 ? -25.188 -3.537 -16.172 1 94.94 149 THR B N 1
ATOM 3039 C CA . THR B 1 149 ? -25.766 -2.348 -15.562 1 94.94 149 THR B CA 1
ATOM 3040 C C . THR B 1 149 ? -24.734 -1.611 -14.719 1 94.94 149 THR B C 1
ATOM 3042 O O . THR B 1 149 ? -24.703 -0.38 -14.703 1 94.94 149 THR B O 1
ATOM 3045 N N . ARG B 1 150 ? -23.859 -2.354 -14.062 1 94.88 150 ARG B N 1
ATOM 3046 C CA . ARG B 1 150 ? -22.984 -1.728 -13.078 1 94.88 150 ARG B CA 1
ATOM 3047 C C . ARG B 1 150 ? -21.562 -1.623 -13.609 1 94.88 150 ARG B C 1
ATOM 3049 O O . ARG B 1 150 ? -20.812 -0.724 -13.219 1 94.88 150 ARG B O 1
ATOM 3056 N N . LEU B 1 151 ? -21.203 -2.547 -14.461 1 94.88 151 LEU B N 1
ATOM 3057 C CA . LEU B 1 151 ? -19.828 -2.562 -14.961 1 94.88 151 LEU B CA 1
ATOM 3058 C C . LEU B 1 151 ? -19.812 -2.557 -16.484 1 94.88 151 LEU B C 1
ATOM 3060 O O . LEU B 1 151 ? -19.109 -3.355 -17.109 1 94.88 151 LEU B O 1
ATOM 3064 N N . PRO B 1 152 ? -20.547 -1.69 -17.047 1 91.5 152 PRO B N 1
ATOM 3065 C CA . PRO B 1 152 ? -20.516 -1.723 -18.516 1 91.5 152 PRO B CA 1
ATOM 3066 C C . PRO B 1 152 ? -19.141 -1.412 -19.078 1 91.5 152 PRO B C 1
ATOM 3068 O O . PRO B 1 152 ? -18.781 -0.242 -19.234 1 91.5 152 PRO B O 1
ATOM 3071 N N . GLY B 1 153 ? -18.312 -2.377 -19.328 1 89.25 153 GLY B N 1
ATOM 3072 C CA . GLY B 1 153 ? -17 -2.211 -19.922 1 89.25 153 GLY B CA 1
ATOM 3073 C C . GLY B 1 153 ? -15.938 -1.823 -18.906 1 89.25 153 GLY B C 1
ATOM 3074 O O . GLY B 1 153 ? -14.82 -1.477 -19.281 1 89.25 153 GLY B O 1
ATOM 3075 N N . GLN B 1 154 ? -16.344 -1.792 -17.656 1 91.5 154 GLN B N 1
ATOM 3076 C CA . GLN B 1 154 ? -15.406 -1.432 -16.594 1 91.5 154 GLN B CA 1
ATOM 3077 C C . GLN B 1 154 ? -14.969 -2.662 -15.805 1 91.5 154 GLN B C 1
ATOM 3079 O O . GLN B 1 154 ? -15.672 -3.678 -15.789 1 91.5 154 GLN B O 1
ATOM 3084 N N . GLU B 1 155 ? -13.859 -2.463 -15.172 1 92.75 155 GLU B N 1
ATOM 3085 C CA . GLU B 1 155 ? -13.305 -3.586 -14.422 1 92.75 155 GLU B CA 1
ATOM 3086 C C . GLU B 1 155 ? -13.828 -3.6 -12.984 1 92.75 155 GLU B C 1
ATOM 3088 O O . GLU B 1 155 ? -13.781 -4.629 -12.312 1 92.75 155 GLU B O 1
ATOM 3093 N N . SER B 1 156 ? -14.281 -2.426 -12.578 1 95.69 156 SER B N 1
ATOM 3094 C CA . SER B 1 156 ? -14.75 -2.363 -11.203 1 95.69 156 SER B CA 1
ATOM 3095 C C . SER B 1 156 ? -15.828 -1.298 -11.031 1 95.69 156 SER B C 1
ATOM 3097 O O . SER B 1 156 ? -15.984 -0.42 -11.891 1 95.69 156 SER B O 1
ATOM 3099 N N . TYR B 1 157 ? -16.609 -1.436 -10.07 1 96.62 157 TYR B N 1
ATOM 3100 C CA . TYR B 1 157 ? -17.641 -0.501 -9.648 1 96.62 157 TYR B CA 1
ATOM 3101 C C . TYR B 1 157 ? -17.609 -0.302 -8.141 1 96.62 157 TYR B C 1
ATOM 3103 O O . TYR B 1 157 ? -17.438 -1.261 -7.383 1 96.62 157 TYR B O 1
ATOM 3111 N N . GLN B 1 158 ? -17.688 0.978 -7.684 1 96.31 158 GLN B N 1
ATOM 3112 C CA . GLN B 1 158 ? -17.828 1.299 -6.266 1 96.31 158 GLN B CA 1
ATOM 3113 C C . GLN B 1 158 ? -19 2.24 -6.02 1 96.31 158 GLN B C 1
ATOM 3115 O O . GLN B 1 158 ? -19.109 3.285 -6.664 1 96.31 158 GLN B O 1
ATOM 3120 N N . GLY B 1 159 ? -19.844 1.838 -5.113 1 95.44 159 GLY B N 1
ATOM 3121 C CA . GLY B 1 159 ? -21 2.668 -4.832 1 95.44 159 GLY B CA 1
ATOM 3122 C C . GLY B 1 159 ? -22.141 1.898 -4.191 1 95.44 159 GLY B C 1
ATOM 3123 O O . GLY B 1 159 ? -21.922 0.997 -3.385 1 95.44 159 GLY B O 1
ATOM 3124 N N . ARG B 1 160 ? -23.328 2.334 -4.547 1 95.25 160 ARG B N 1
ATOM 3125 C CA . ARG B 1 160 ? -24.531 1.752 -3.957 1 95.25 160 ARG B CA 1
ATOM 3126 C C . ARG B 1 160 ? -25.219 0.816 -4.941 1 95.25 160 ARG B C 1
ATOM 3128 O O . ARG B 1 160 ? -25.062 0.961 -6.156 1 95.25 160 ARG B O 1
ATOM 3135 N N . LEU B 1 161 ? -25.859 -0.149 -4.422 1 95.75 161 LEU B N 1
ATOM 3136 C CA . LEU B 1 161 ? -26.703 -1.057 -5.203 1 95.75 161 LEU B CA 1
ATOM 3137 C C . LEU B 1 161 ? -28.156 -0.931 -4.797 1 95.75 161 LEU B C 1
ATOM 3139 O O . LEU B 1 161 ? -28.469 -0.423 -3.715 1 95.75 161 LEU B O 1
ATOM 3143 N N . SER B 1 162 ? -28.984 -1.356 -5.734 1 95.12 162 SER B N 1
ATOM 3144 C CA . SER B 1 162 ? -30.406 -1.462 -5.371 1 95.12 162 SER B CA 1
ATOM 3145 C C . SER B 1 162 ? -30.625 -2.564 -4.344 1 95.12 162 SER B C 1
ATOM 3147 O O . SER B 1 162 ? -29.75 -3.406 -4.125 1 95.12 162 SER B O 1
ATOM 3149 N N . LEU B 1 163 ? -31.781 -2.539 -3.684 1 94.12 163 LEU B N 1
ATOM 3150 C CA . LEU B 1 163 ? -32.125 -3.557 -2.695 1 94.12 163 LEU B CA 1
ATOM 3151 C C . LEU B 1 163 ? -32.094 -4.949 -3.312 1 94.12 163 LEU B C 1
ATOM 3153 O O . LEU B 1 163 ? -31.547 -5.883 -2.717 1 94.12 163 LEU B O 1
ATOM 3157 N N . GLY B 1 164 ? -32.625 -5.09 -4.453 1 94.31 164 GLY B N 1
ATOM 3158 C CA . GLY B 1 164 ? -32.625 -6.367 -5.148 1 94.31 164 GLY B CA 1
ATOM 3159 C C . GLY B 1 164 ? -31.234 -6.902 -5.445 1 94.31 164 GLY B C 1
ATOM 3160 O O . GLY B 1 164 ? -30.969 -8.094 -5.262 1 94.31 164 GLY B O 1
ATOM 3161 N N . GLU B 1 165 ? -30.406 -6.035 -5.914 1 95.06 165 GLU B N 1
ATOM 3162 C CA . GLU B 1 165 ? -29.031 -6.426 -6.23 1 95.06 165 GLU B CA 1
ATOM 3163 C C . GLU B 1 165 ? -28.281 -6.859 -4.977 1 95.06 165 GLU B C 1
ATOM 3165 O O . GLU B 1 165 ? -27.562 -7.859 -4.996 1 95.06 165 GLU B O 1
ATOM 3170 N N . ARG B 1 166 ? -28.531 -6.129 -3.916 1 95.69 166 ARG B N 1
ATOM 3171 C CA . ARG B 1 166 ? -27.875 -6.441 -2.652 1 95.69 166 ARG B CA 1
ATOM 3172 C C . ARG B 1 166 ? -28.297 -7.816 -2.143 1 95.69 166 ARG B C 1
ATOM 3174 O O . ARG B 1 166 ? -27.453 -8.617 -1.724 1 95.69 166 ARG B O 1
ATOM 3181 N N . GLN B 1 167 ? -29.531 -8.039 -2.201 1 94.06 167 GLN B N 1
ATOM 3182 C CA . GLN B 1 167 ? -30.062 -9.305 -1.704 1 94.06 167 GLN B CA 1
ATOM 3183 C C . GLN B 1 167 ? -29.609 -10.477 -2.564 1 94.06 167 GLN B C 1
ATOM 3185 O O . GLN B 1 167 ? -29.344 -11.562 -2.049 1 94.06 167 GLN B O 1
ATOM 3190 N N . MET B 1 168 ? -29.547 -10.242 -3.805 1 93.06 168 MET B N 1
ATOM 3191 C CA . MET B 1 168 ? -29.094 -11.266 -4.738 1 93.06 168 MET B CA 1
ATOM 3192 C C . MET B 1 168 ? -27.641 -11.648 -4.469 1 93.06 168 MET B C 1
ATOM 3194 O O . MET B 1 168 ? -27.297 -12.836 -4.457 1 93.06 168 MET B O 1
ATOM 3198 N N . LEU B 1 169 ? -26.828 -10.695 -4.18 1 94.69 169 LEU B N 1
ATOM 3199 C CA . LEU B 1 169 ? -25.391 -10.914 -4.035 1 94.69 169 LEU B CA 1
ATOM 3200 C C . LEU B 1 169 ? -25.062 -11.445 -2.641 1 94.69 169 LEU B C 1
ATOM 3202 O O . LEU B 1 169 ? -24.25 -12.352 -2.496 1 94.69 169 LEU B O 1
ATOM 3206 N N . PHE B 1 170 ? -25.75 -10.875 -1.648 1 95.94 170 PHE B N 1
ATOM 3207 C CA . PHE B 1 170 ? -25.234 -11.102 -0.304 1 95.94 170 PHE B CA 1
ATOM 3208 C C . PHE B 1 170 ? -26.297 -11.75 0.579 1 95.94 170 PHE B C 1
ATOM 3210 O O . PHE B 1 170 ? -26 -12.195 1.69 1 95.94 170 PHE B O 1
ATOM 3217 N N . GLY B 1 171 ? -27.406 -11.836 0.091 1 92.56 171 GLY B N 1
ATOM 3218 C CA . GLY B 1 171 ? -28.5 -12.352 0.909 1 92.56 171 GLY B CA 1
ATOM 3219 C C . GLY B 1 171 ? -29.25 -11.266 1.663 1 92.56 171 GLY B C 1
ATOM 3220 O O . GLY B 1 171 ? -28.891 -10.086 1.582 1 92.56 171 GLY B O 1
ATOM 3221 N N . GLN B 1 172 ? -30.266 -11.625 2.432 1 89.75 172 GLN B N 1
ATOM 3222 C CA . GLN B 1 172 ? -31.172 -10.68 3.076 1 89.75 172 GLN B CA 1
ATOM 3223 C C . GLN B 1 172 ? -30.641 -10.266 4.449 1 89.75 172 GLN B C 1
ATOM 3225 O O . GLN B 1 172 ? -31.016 -9.211 4.973 1 89.75 172 GLN B O 1
ATOM 3230 N N . ASP B 1 173 ? -29.734 -10.969 4.941 1 90.94 173 ASP B N 1
ATOM 3231 C CA . ASP B 1 173 ? -29.375 -10.766 6.34 1 90.94 173 ASP B CA 1
ATOM 3232 C C . ASP B 1 173 ? -28.062 -9.992 6.457 1 90.94 173 ASP B C 1
ATOM 3234 O O . ASP B 1 173 ? -27.484 -9.906 7.543 1 90.94 173 ASP B O 1
ATOM 3238 N N . VAL B 1 174 ? -27.625 -9.469 5.367 1 91.88 174 VAL B N 1
ATOM 3239 C CA . VAL B 1 174 ? -26.344 -8.766 5.402 1 91.88 174 VAL B CA 1
ATOM 3240 C C . VAL B 1 174 ? -26.578 -7.262 5.254 1 91.88 174 VAL B C 1
ATOM 3242 O O . VAL B 1 174 ? -27.359 -6.828 4.402 1 91.88 174 VAL B O 1
ATOM 3245 N N . LEU B 1 175 ? -26 -6.508 6.156 1 94.06 175 LEU B N 1
ATOM 3246 C CA . LEU B 1 175 ? -26.062 -5.055 6.047 1 94.06 175 LEU B CA 1
ATOM 3247 C C . LEU B 1 175 ? -25.125 -4.547 4.965 1 94.06 175 LEU B C 1
ATOM 3249 O O . LEU B 1 175 ? -23.906 -4.727 5.062 1 94.06 175 LEU B O 1
ATOM 3253 N N . VAL B 1 176 ? -25.688 -3.955 3.9 1 96.12 176 VAL B N 1
ATOM 3254 C CA . VAL B 1 176 ? -24.922 -3.486 2.752 1 96.12 176 VAL B CA 1
ATOM 3255 C C . VAL B 1 176 ? -25.297 -2.039 2.439 1 96.12 176 VAL B C 1
ATOM 3257 O O . VAL B 1 176 ? -26.375 -1.77 1.899 1 96.12 176 VAL B O 1
ATOM 3260 N N . ASN B 1 177 ? -24.359 -1.083 2.73 1 96.56 177 ASN B N 1
ATOM 3261 C CA . ASN B 1 177 ? -24.625 0.32 2.43 1 96.56 177 ASN B CA 1
ATOM 3262 C C . ASN B 1 177 ? -23.734 0.834 1.307 1 96.56 177 ASN B C 1
ATOM 3264 O O . ASN B 1 177 ? -24.031 1.853 0.683 1 96.56 177 ASN B O 1
ATOM 3268 N N . SER B 1 178 ? -22.703 0.226 1.075 1 96.81 178 SER B N 1
ATOM 3269 C CA . SER B 1 178 ? -21.844 0.462 -0.079 1 96.81 178 SER B CA 1
ATOM 3270 C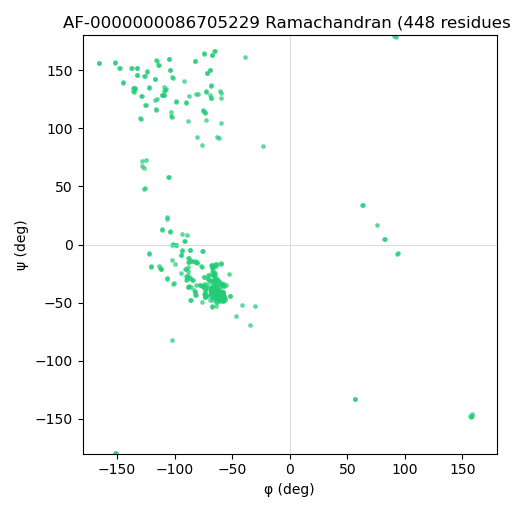 C . SER B 1 178 ? -21.156 -0.823 -0.527 1 96.81 178 SER B C 1
ATOM 3272 O O . SER B 1 178 ? -20.938 -1.733 0.277 1 96.81 178 SER B O 1
ATOM 3274 N N . VAL B 1 179 ? -20.844 -0.889 -1.858 1 97.62 179 VAL B N 1
ATOM 3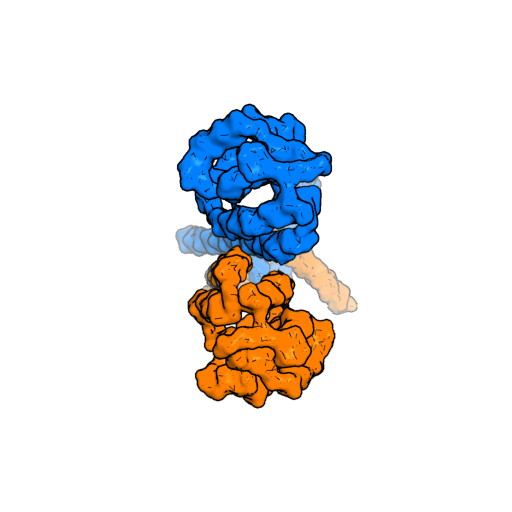275 C CA . VAL B 1 179 ? -20.266 -2.125 -2.383 1 97.62 179 VAL B CA 1
ATOM 3276 C C . VAL B 1 179 ? -19.125 -1.804 -3.334 1 97.62 179 VAL B C 1
ATOM 3278 O O . VAL B 1 179 ? -19.047 -0.696 -3.871 1 97.62 179 VAL B O 1
ATOM 3281 N N . ALA B 1 180 ? -18.203 -2.732 -3.404 1 97.5 180 ALA B N 1
ATOM 3282 C CA . ALA B 1 180 ? -17.234 -2.787 -4.5 1 97.5 180 ALA B CA 1
ATOM 3283 C C . ALA B 1 180 ? -17.422 -4.059 -5.324 1 97.5 180 ALA B C 1
ATOM 3285 O O . ALA B 1 180 ? -17.484 -5.16 -4.77 1 97.5 180 ALA B O 1
ATOM 3286 N N . LEU B 1 181 ? -17.594 -3.898 -6.617 1 97.75 181 LEU B N 1
ATOM 3287 C CA . LEU B 1 181 ? -17.672 -5.016 -7.551 1 97.75 181 LEU B CA 1
ATOM 3288 C C . LEU B 1 181 ? -16.422 -5.086 -8.422 1 97.75 181 LEU B C 1
ATOM 3290 O O . LEU B 1 181 ? -15.984 -4.07 -8.961 1 97.75 181 LEU B O 1
ATOM 3294 N N . LEU B 1 182 ? -15.891 -6.238 -8.523 1 97.44 182 LEU B N 1
ATOM 3295 C CA . LEU B 1 182 ? -14.688 -6.457 -9.32 1 97.44 182 LEU B CA 1
ATOM 3296 C C . LEU B 1 182 ? -14.914 -7.551 -10.359 1 97.44 182 LEU B C 1
ATOM 3298 O O . LEU B 1 182 ? -15.188 -8.703 -10.008 1 97.44 182 LEU B O 1
ATOM 3302 N N . ARG B 1 183 ? -14.75 -7.164 -11.594 1 96.56 183 ARG B N 1
ATOM 3303 C CA . ARG B 1 183 ? -14.867 -8.125 -12.688 1 96.56 183 ARG B CA 1
ATOM 3304 C C . ARG B 1 183 ? -13.672 -9.062 -12.727 1 96.56 183 ARG B C 1
ATOM 3306 O O . ARG B 1 183 ? -12.523 -8.617 -12.625 1 96.56 183 ARG B O 1
ATOM 3313 N N . LEU B 1 184 ? -13.938 -10.352 -12.82 1 95.94 184 LEU B N 1
ATOM 3314 C CA . LEU B 1 184 ? -12.883 -11.344 -12.977 1 95.94 184 LEU B CA 1
ATOM 3315 C C . LEU B 1 184 ? -12.836 -11.867 -14.406 1 95.94 184 LEU B C 1
ATOM 3317 O O . LEU B 1 184 ? -12.945 -13.078 -14.633 1 95.94 184 LEU B O 1
ATOM 3321 N N . GLY B 1 185 ? -12.641 -10.891 -15.367 1 93.62 185 GLY B N 1
ATOM 3322 C CA . GLY B 1 185 ? -12.719 -11.281 -16.766 1 93.62 185 GLY B CA 1
ATOM 3323 C C . GLY B 1 185 ? -14.031 -11.938 -17.125 1 93.62 185 GLY B C 1
ATOM 3324 O O . GLY B 1 185 ? -15.102 -11.406 -16.828 1 93.62 185 GLY B O 1
ATOM 3325 N N . ASP B 1 186 ? -13.867 -13.078 -17.844 1 94.12 186 ASP B N 1
ATOM 3326 C CA . ASP B 1 186 ? -15.07 -13.828 -18.219 1 94.12 186 ASP B CA 1
ATOM 3327 C C . ASP B 1 186 ? -15.406 -14.883 -17.156 1 94.12 186 ASP B C 1
ATOM 3329 O O . ASP B 1 186 ? -16.438 -15.547 -17.25 1 94.12 186 ASP B O 1
ATOM 3333 N N . LEU B 1 187 ? -14.648 -14.906 -16.125 1 95.81 187 LEU B N 1
ATOM 3334 C CA . LEU B 1 187 ? -14.773 -15.992 -15.172 1 95.81 187 LEU B CA 1
ATOM 3335 C C . LEU B 1 187 ? -15.844 -15.68 -14.133 1 95.81 187 LEU B C 1
ATOM 3337 O O . LEU B 1 187 ? -16.375 -16.594 -13.492 1 95.81 187 LEU B O 1
ATOM 3341 N N . GLY B 1 188 ? -16.031 -14.375 -13.875 1 96.62 188 GLY B N 1
ATOM 3342 C CA . GLY B 1 188 ? -17.062 -14.055 -12.898 1 96.62 188 GLY B CA 1
ATOM 3343 C C . GLY B 1 188 ? -16.859 -12.695 -12.25 1 96.62 188 GLY B C 1
ATOM 3344 O O . GLY B 1 188 ? -16.438 -11.742 -12.906 1 96.62 188 GLY B O 1
ATOM 3345 N N . LEU B 1 189 ? -17.297 -12.672 -10.984 1 97.31 189 LEU B N 1
ATOM 3346 C CA . LEU B 1 189 ? -17.359 -11.414 -10.258 1 97.31 189 LEU B CA 1
ATOM 3347 C C . LEU B 1 189 ? -17.016 -11.617 -8.781 1 97.31 189 LEU B C 1
ATOM 3349 O O . LEU B 1 189 ? -17.406 -12.625 -8.188 1 97.31 189 LEU B O 1
ATOM 3353 N N . LEU B 1 190 ? -16.25 -10.641 -8.281 1 98 190 LEU B N 1
ATOM 3354 C CA . LEU B 1 190 ? -16.016 -10.555 -6.844 1 98 190 LEU B CA 1
ATOM 3355 C C . LEU B 1 190 ? -16.703 -9.336 -6.25 1 98 190 LEU B C 1
ATOM 3357 O O . LEU B 1 190 ? -16.562 -8.227 -6.762 1 98 190 LEU B O 1
ATOM 3361 N N . ALA B 1 191 ? -17.469 -9.547 -5.203 1 98.06 191 ALA B N 1
ATOM 3362 C CA . ALA B 1 191 ? -18.234 -8.461 -4.609 1 98.06 191 ALA B CA 1
ATOM 3363 C C . ALA B 1 191 ? -17.875 -8.273 -3.139 1 98.06 191 ALA B C 1
ATOM 3365 O O . ALA B 1 191 ? -17.766 -9.25 -2.391 1 98.06 191 ALA B O 1
ATOM 3366 N N . PHE B 1 192 ? -17.703 -7.027 -2.748 1 97.94 192 PHE B N 1
ATOM 3367 C CA . PHE B 1 192 ? -17.469 -6.637 -1.362 1 97.94 192 PHE B CA 1
ATOM 3368 C C . PHE B 1 192 ? -18.594 -5.746 -0.851 1 97.94 192 PHE B C 1
ATOM 3370 O O . PHE B 1 192 ? -19.078 -4.875 -1.575 1 97.94 192 PHE B O 1
ATOM 3377 N N . ALA B 1 193 ? -18.938 -5.941 0.403 1 97.94 193 ALA B N 1
ATOM 3378 C CA . ALA B 1 193 ? -19.984 -5.121 1 1 97.94 193 ALA B CA 1
ATOM 3379 C C . ALA B 1 193 ? -19.5 -4.465 2.291 1 97.94 193 ALA B C 1
ATOM 3381 O O . ALA B 1 193 ? -18.75 -5.07 3.055 1 97.94 193 ALA B O 1
ATOM 3382 N N . SER B 1 194 ? -19.969 -3.271 2.514 1 97.38 194 SER B N 1
ATOM 3383 C CA . SER B 1 194 ? -19.703 -2.549 3.754 1 97.38 194 SER B CA 1
ATOM 3384 C C . SER B 1 194 ? -20.984 -1.956 4.328 1 97.38 194 SER B C 1
ATOM 3386 O O . SER B 1 194 ? -21.891 -1.576 3.582 1 97.38 194 SER B O 1
ATOM 3388 N N . SER B 1 195 ? -20.984 -1.811 5.68 1 96.25 195 SER B N 1
ATOM 3389 C CA . SER B 1 195 ? -22.109 -1.16 6.348 1 96.25 195 SER B CA 1
ATOM 3390 C C . SER B 1 195 ? -21.969 0.358 6.305 1 96.25 195 SER B C 1
ATOM 3392 O O . SER B 1 195 ? -22.922 1.081 6.578 1 96.25 195 SER B O 1
ATOM 3394 N N . ASP B 1 196 ? -20.828 0.782 5.977 1 94.44 196 ASP B N 1
ATOM 3395 C CA . ASP B 1 196 ? -20.562 2.211 5.859 1 94.44 196 ASP B CA 1
ATOM 3396 C C . ASP B 1 196 ? -20.828 2.707 4.441 1 94.44 196 ASP B C 1
ATOM 3398 O O . ASP B 1 196 ? -20.156 2.297 3.494 1 94.44 196 ASP B O 1
ATOM 3402 N N . PRO B 1 197 ? -21.719 3.693 4.293 1 93.12 197 PRO B N 1
ATOM 3403 C CA . PRO B 1 197 ? -22.062 4.18 2.955 1 93.12 197 PRO B CA 1
ATOM 3404 C C . PRO B 1 197 ? -20.891 4.91 2.281 1 93.12 197 PRO B C 1
ATOM 3406 O O . PRO B 1 197 ? -20.859 5.012 1.053 1 93.12 197 PRO B O 1
ATOM 3409 N N . GLY B 1 198 ? -20.016 5.328 3.045 1 90.94 198 GLY B N 1
ATOM 3410 C CA . GLY B 1 198 ? -18.906 6.094 2.502 1 90.94 198 GLY B CA 1
ATOM 3411 C C . GLY B 1 198 ? -17.656 5.262 2.289 1 90.94 198 GLY B C 1
ATOM 3412 O O . GLY B 1 198 ? -16.656 5.758 1.764 1 90.94 198 GLY B O 1
ATOM 3413 N N . HIS B 1 199 ? -17.703 4.031 2.604 1 91.25 199 HIS B N 1
ATOM 3414 C CA . HIS B 1 199 ? -16.516 3.186 2.51 1 91.25 199 HIS B CA 1
ATOM 3415 C C . HIS B 1 199 ? -16.094 2.99 1.058 1 91.25 199 HIS B C 1
ATOM 3417 O O . HIS B 1 199 ? -14.922 3.189 0.715 1 91.25 199 HIS B O 1
ATOM 3423 N N . PHE B 1 200 ? -17.047 2.566 0.28 1 93.94 200 PHE B N 1
ATOM 3424 C CA . PHE B 1 200 ? -16.781 2.453 -1.151 1 93.94 200 PHE B CA 1
ATOM 3425 C C . PHE B 1 200 ? -17.422 3.611 -1.907 1 93.94 200 PHE B C 1
ATOM 3427 O O . PHE B 1 200 ? -18.656 3.719 -1.964 1 93.94 200 PHE B O 1
ATOM 3434 N N . SER B 1 201 ? -16.562 4.426 -2.379 1 92.19 201 SER B N 1
ATOM 3435 C CA . SER B 1 201 ? -17 5.602 -3.129 1 92.19 201 SER B CA 1
ATOM 3436 C C . SER B 1 201 ? -16.359 5.641 -4.512 1 92.19 201 SER B C 1
ATOM 3438 O O . SER B 1 201 ? -15.211 5.211 -4.684 1 92.19 201 SER B O 1
ATOM 3440 N N . PRO B 1 202 ? -17.109 6.215 -5.465 1 87.38 202 PRO B N 1
ATOM 3441 C CA . PRO B 1 202 ? -16.578 6.258 -6.828 1 87.38 202 PRO B CA 1
ATOM 3442 C C . PRO B 1 202 ? -15.258 7.016 -6.918 1 87.38 202 PRO B C 1
ATOM 3444 O O . PRO B 1 202 ? -14.5 6.84 -7.879 1 87.38 202 PRO B O 1
ATOM 3447 N N . HIS B 1 203 ? -14.93 7.746 -5.969 1 84.81 203 HIS B N 1
ATOM 3448 C CA . HIS B 1 203 ? -13.727 8.57 -6.02 1 84.81 203 HIS B CA 1
ATOM 3449 C C . HIS B 1 203 ? -12.531 7.852 -5.395 1 84.81 203 HIS B C 1
ATOM 3451 O O . HIS B 1 203 ? -11.406 8.344 -5.461 1 84.81 203 HIS B O 1
ATOM 3457 N N . ASN B 1 204 ? -12.836 6.711 -4.848 1 84.06 204 ASN B N 1
ATOM 3458 C CA . ASN B 1 204 ? -11.758 5.953 -4.223 1 84.06 204 ASN B CA 1
ATOM 3459 C C . ASN B 1 204 ? -10.781 5.41 -5.262 1 84.06 204 ASN B C 1
ATOM 3461 O O . ASN B 1 204 ? -11.172 5.121 -6.395 1 84.06 204 ASN B O 1
ATOM 3465 N N . ASP B 1 205 ? -9.562 5.289 -4.828 1 81.56 205 ASP B N 1
ATOM 3466 C CA . ASP B 1 205 ? -8.547 4.656 -5.664 1 81.56 205 ASP B CA 1
ATOM 3467 C C . ASP B 1 205 ? -8.828 3.162 -5.832 1 81.56 205 ASP B C 1
ATOM 3469 O O . ASP B 1 205 ? -9.203 2.484 -4.875 1 81.56 205 ASP B O 1
ATOM 3473 N N . THR B 1 206 ? -8.664 2.688 -7.082 1 85.56 206 THR B N 1
ATOM 3474 C CA . THR B 1 206 ? -9.008 1.309 -7.402 1 85.56 206 THR B CA 1
ATOM 3475 C C . THR B 1 206 ? -7.758 0.487 -7.691 1 85.56 206 THR B C 1
ATOM 3477 O O . THR B 1 206 ? -7.848 -0.68 -8.078 1 85.56 206 THR B O 1
ATOM 3480 N N . LEU B 1 207 ? -6.695 1.037 -7.363 1 83.44 207 LEU B N 1
ATOM 3481 C CA . LEU B 1 207 ? -5.449 0.387 -7.758 1 83.44 207 LEU B CA 1
ATOM 3482 C C . LEU B 1 207 ? -5.312 -0.976 -7.09 1 83.44 207 LEU B C 1
ATOM 3484 O O . LEU B 1 207 ? -5.074 -1.981 -7.762 1 83.44 207 LEU B O 1
ATOM 3488 N N . LEU B 1 208 ? -5.516 -1.012 -5.781 1 87 208 LEU B N 1
ATOM 3489 C CA . LEU B 1 208 ? -5.34 -2.252 -5.035 1 87 208 LEU B CA 1
ATOM 3490 C C . LEU B 1 208 ? -6.375 -3.289 -5.449 1 87 208 LEU B C 1
ATOM 3492 O O . LEU B 1 208 ? -6.051 -4.469 -5.609 1 87 208 LEU B O 1
ATOM 3496 N N . LEU B 1 209 ? -7.531 -2.793 -5.688 1 90.56 209 LEU B N 1
ATOM 3497 C CA . LEU B 1 209 ? -8.609 -3.668 -6.137 1 90.56 209 LEU B CA 1
ATOM 3498 C C . LEU B 1 209 ? -8.312 -4.227 -7.523 1 90.56 209 LEU B C 1
ATOM 3500 O O . LEU B 1 209 ? -8.539 -5.41 -7.781 1 90.56 209 LEU B O 1
ATOM 3504 N N . GLY B 1 210 ? -7.879 -3.367 -8.312 1 90.19 210 GLY B N 1
ATOM 3505 C CA . GLY B 1 210 ? -7.52 -3.795 -9.656 1 90.19 210 GLY B CA 1
ATOM 3506 C C . GLY B 1 210 ? -6.441 -4.859 -9.672 1 90.19 210 GLY B C 1
ATOM 3507 O O . GLY B 1 210 ? -6.543 -5.84 -10.414 1 90.19 210 GLY B O 1
ATOM 3508 N N . GLN B 1 211 ? -5.492 -4.66 -8.898 1 88.38 211 GLN B N 1
ATOM 3509 C CA . GLN B 1 211 ? -4.402 -5.629 -8.82 1 88.38 211 GLN B CA 1
ATOM 3510 C C . GLN B 1 211 ? -4.898 -6.965 -8.273 1 88.38 211 GLN B C 1
ATOM 3512 O O . GLN B 1 211 ? -4.469 -8.023 -8.734 1 88.38 211 GLN B O 1
ATOM 3517 N N . LEU B 1 212 ? -5.719 -6.926 -7.328 1 92.81 212 LEU B N 1
ATOM 3518 C CA . LEU B 1 212 ? -6.324 -8.141 -6.797 1 92.81 212 LEU B CA 1
ATOM 3519 C C . LEU B 1 212 ? -7.07 -8.898 -7.891 1 92.81 212 LEU B C 1
ATOM 3521 O O . LEU B 1 212 ? -6.949 -10.117 -8 1 92.81 212 LEU B O 1
ATOM 3525 N N . GLY B 1 213 ? -7.797 -8.164 -8.664 1 93.06 213 GLY B N 1
ATOM 3526 C CA . GLY B 1 213 ? -8.508 -8.773 -9.781 1 93.06 213 GLY B CA 1
ATOM 3527 C C . GLY B 1 213 ? -7.59 -9.477 -10.758 1 93.06 213 GLY B C 1
ATOM 3528 O O . GLY B 1 213 ? -7.883 -10.594 -11.203 1 93.06 213 GLY B O 1
ATOM 3529 N N . ARG B 1 214 ? -6.523 -8.852 -11.055 1 88.56 214 ARG B N 1
ATOM 3530 C CA . ARG B 1 214 ? -5.551 -9.422 -11.984 1 88.56 214 ARG B CA 1
ATOM 3531 C C . ARG B 1 214 ? -4.977 -10.727 -11.438 1 88.56 214 ARG B C 1
ATOM 3533 O O . ARG B 1 214 ? -4.898 -11.727 -12.148 1 88.56 214 ARG B O 1
ATOM 3540 N N . LEU B 1 215 ? -4.648 -10.695 -10.195 1 89.44 215 LEU B N 1
ATOM 3541 C CA . LEU B 1 215 ? -4.062 -11.883 -9.586 1 89.44 215 LEU B CA 1
ATOM 3542 C C . LEU B 1 215 ? -5.094 -13.008 -9.484 1 89.44 215 LEU B C 1
ATOM 3544 O O . LEU B 1 215 ? -4.766 -14.172 -9.703 1 89.44 215 LEU B O 1
ATOM 3548 N N . LEU B 1 216 ? -6.277 -12.664 -9.211 1 93.81 216 LEU B N 1
ATOM 3549 C CA . LEU B 1 216 ? -7.336 -13.664 -9.102 1 93.81 216 LEU B CA 1
ATOM 3550 C C . LEU B 1 216 ? -7.621 -14.297 -10.461 1 93.81 216 LEU B C 1
ATOM 3552 O O . LEU B 1 216 ? -7.879 -15.5 -10.539 1 93.81 216 LEU B O 1
ATOM 3556 N N . GLN B 1 217 ? -7.566 -13.477 -11.438 1 91.31 217 GLN B N 1
ATOM 3557 C CA . GLN B 1 217 ? -7.812 -13.992 -12.781 1 91.31 217 GLN B CA 1
ATOM 3558 C C . GLN B 1 217 ? -6.73 -14.984 -13.195 1 91.31 217 GLN B C 1
ATOM 3560 O O . GLN B 1 217 ? -7 -15.93 -13.938 1 91.31 217 GLN B O 1
ATOM 3565 N N . LEU B 1 218 ? -5.602 -14.789 -12.688 1 85.38 218 LEU B N 1
ATOM 3566 C CA . LEU B 1 218 ? -4.492 -15.695 -12.977 1 85.38 218 LEU B CA 1
ATOM 3567 C C . LEU B 1 218 ? -4.613 -16.984 -12.164 1 85.38 218 LEU B C 1
ATOM 3569 O O . LEU B 1 218 ? -4.309 -18.062 -12.672 1 85.38 218 LEU B O 1
ATOM 3573 N N . ARG B 1 219 ? -5.094 -16.922 -10.992 1 88.38 219 ARG B N 1
ATOM 3574 C CA . ARG B 1 219 ? -5.086 -18.031 -10.055 1 88.38 219 ARG B CA 1
ATOM 3575 C C . ARG B 1 219 ? -6.344 -18.875 -10.203 1 88.38 219 ARG B C 1
ATOM 3577 O O . ARG B 1 219 ? -6.312 -20.094 -10 1 88.38 219 ARG B O 1
ATOM 3584 N N . LEU B 1 220 ? -7.41 -18.359 -10.57 1 93.31 220 LEU B N 1
ATOM 3585 C CA . LEU B 1 220 ? -8.719 -19 -10.555 1 93.31 220 LEU B CA 1
ATOM 3586 C C . LEU B 1 220 ? -8.727 -20.219 -11.461 1 93.31 220 LEU B C 1
ATOM 3588 O O . LEU B 1 220 ? -9.2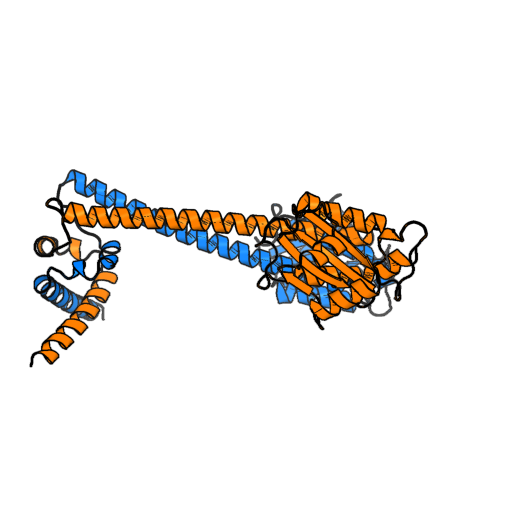19 -21.281 -11.078 1 93.31 220 LEU B O 1
ATOM 3592 N N . PRO B 1 221 ? -8.125 -20.125 -12.688 1 90.88 221 PRO B N 1
ATOM 3593 C CA . PRO B 1 221 ? -8.141 -21.297 -13.555 1 90.88 221 PRO B CA 1
ATOM 3594 C C . PRO B 1 221 ? -7.473 -22.516 -12.906 1 90.88 221 PRO B C 1
ATOM 3596 O O . PRO B 1 221 ? -7.938 -23.641 -13.078 1 90.88 221 PRO B O 1
ATOM 3599 N N . GLU B 1 222 ? -6.512 -22.25 -12.164 1 86.88 222 GLU B N 1
ATOM 3600 C CA . GLU B 1 222 ? -5.82 -23.344 -11.492 1 86.88 222 GLU B CA 1
ATOM 3601 C C . GLU B 1 222 ? -6.66 -23.906 -10.344 1 86.88 222 GLU B C 1
ATOM 3603 O O . GLU B 1 222 ? -6.633 -25.109 -10.078 1 86.88 222 GLU B O 1
ATOM 3608 N N . LEU B 1 223 ? -7.34 -23.062 -9.695 1 91.38 223 LEU B N 1
ATOM 3609 C CA . LEU B 1 223 ? -8.164 -23.469 -8.57 1 91.38 223 LEU B CA 1
ATOM 3610 C C . LEU B 1 223 ? -9.375 -24.281 -9.039 1 91.38 223 LEU B C 1
ATOM 3612 O O . LEU B 1 223 ? -9.883 -25.125 -8.312 1 91.38 223 LEU B O 1
ATOM 3616 N N . LEU B 1 224 ? -9.727 -24 -10.25 1 91.44 224 LEU B N 1
ATOM 3617 C CA . LEU B 1 224 ? -10.914 -24.641 -10.805 1 91.44 224 LEU B CA 1
ATOM 3618 C C . LEU B 1 224 ? -10.562 -26.016 -11.375 1 91.44 224 LEU B C 1
ATOM 3620 O O . LEU B 1 224 ? -11.438 -26.875 -11.523 1 91.44 224 LEU B O 1
ATOM 3624 N N . ARG B 1 225 ? -9.352 -26.188 -11.859 1 82.56 225 ARG B N 1
ATOM 3625 C CA . ARG B 1 225 ? -8.922 -27.453 -12.422 1 82.56 225 ARG B CA 1
ATOM 3626 C C . ARG B 1 225 ? -8.625 -28.469 -11.328 1 82.56 225 ARG B C 1
ATOM 3628 O O . ARG B 1 225 ? -8.672 -29.688 -11.562 1 82.56 225 ARG B O 1
ATOM 3635 N N . GLY B 1 226 ? -8.648 -28.172 -10.086 1 67.38 226 GLY B N 1
ATOM 3636 C CA . GLY B 1 226 ? -8.273 -29.094 -9.023 1 67.38 226 GLY B CA 1
ATOM 3637 C C . GLY B 1 226 ? -6.785 -29.359 -8.961 1 67.38 226 GLY B C 1
ATOM 3638 O O . GLY B 1 226 ? -6.09 -29.281 -9.977 1 67.38 226 GLY B O 1
#

Sequence (452 aa):
MSEVSLQESATDEGQVLEYLARHPDFFLRHPPLLDRLRIPHEQRGAVSLVELQMERQRERIEQLELEITELMQVASQNERLFRVYAGVYADLFECHNLFDLSRLLARAFVQQLRLTAVRIWLNPNQVKVAEGEGLFLADQRQLDTLLTTRLPGQESYQGRLSLGERQMLFGQDVLVNSVALLRLGDLGLLAFASSDPGHFSPHNDTLLLGQLGRLLQLRLPELLRGMSEVSLQESATDEGQVLEYLARHPDFFLRHPPLLDRLRIPHEQRGAVSLVELQMERQRERIEQLELEITELMQVASQNERLFRVYAGVYADLFECHNLFDLSRLLARAFVQQLRLTAVRIWLNPNQVKVAEGEGLFLADQRQLDTLLTTRLPGQESYQGRLSLGERQMLFGQDVLVNSVALLRLGDLGLLAFASSDPGHFSPHNDTLLLGQLGRLLQLRLPELLRG

Organism: NCBI:txid218936

Foldseek 3Di:
DVVVVVVVVVVVVVVVVVVCVVPVCVCVVVVVVVLVDDDQDPDDPVSVVVSVVSVVVVVVVVVVVVVVVVVVVVVVLVVLLVVLLVVLLVCLQVDQAVVSNLVSCCCSCCVSVVFQDKAAEWDPVVADADPPCCRNHADNVLQVVCCCPAPVPHQKGKAADDPVNCCRGPNDPTQFQIKMWGDLDNTGIMMTGHNDRPPTDPVDDCVSVVVVSVSCNVRVVNNRVD/DVVVVVVVVVVVVVVVVVVCVVPVCVCVVVVVVVVVDPQVAPVHGVVVVVVVVVVVVVVVVVVVVVVVVVVVVVVVLVVLLVVLLVVLLVCLQVDQAPVSNLVSCCCSCCVSVVFQDKAAEWDPVVADADPPCCRNHADNVLQVVCCCPAPNPHQKGKAADDPVNCCRGPNDPTQFQMKMWGDLDNTGIMMTGHNDRPPTDPPDDCVSVVVVSVSCNVRVVNNRVD

pLDDT: mean 85.68, std 14.89, range [36.22, 98.06]

Secondary structure (DSSP, 8-state):
-HHHHHHHHHHHHHHHHHHHHH-TTHHHH-HHHHTT------SHHHHHHHHHHHHHHHHHHHHHHHHHHHHHHHHHHHHHHHHHHHHHHHHHTT--SHHHHHHHHIIIIIIIT--SEEEEEE-TTT----TT-GGGBPPHHHHHHHHHHH-TT-SEEEE---HHHHHHHH-TTS--SEEEEEE-TTSEEEEEEES-TTTS-TTS--HHHHHHHHHHHHHHHHHHH-/-HHHHHHHHHHHHHHHHHHHHH-TTHHHH-HHHHTTS-----SS-HHHHHHHHHHHHHHHHHHHHHHHHHHHHHHHHHHHHHHHHHHHHHHGGG--SHHHHHHHHIIIIIIIT--SEEEEEE-TTT----TT-GGGBPPHHHHHHHHHHH-TT-SEEEE---HHHHHHHH-TTS--SEEEEEE-TTSEEEEEEES-TTTS-TTS--HHHHHHHHHHHHHHHHHHH-